Protein AF-A0A2V8E8G1-F1 (afdb_monomer)

Sequence (421 aa):
MRSAAAIAICAAAADASRRQSETRSRALPRSRRTIARVVDSGRAGVALWIALVVPSSFVVHKYGGSAGAIAYALVAAAAVARAPELPARVSDRTVFRFALITLVLVAAVFAVVYPIVDARAPGAGSDDDNTLDLGASALLAGRFPYAQTTYLGNHLHHLAGAFVLAAPFAALGASALQNVFWIPMFFVAVWVETRDSRRALELAWLVLALSPAVIHDIVTGTGYASNAIAVVLGLWWLTRTRHRDLAAAAWGVALASRANFLLLVPIACGWLREHVGPHAALRAAAIVGATVALLTVPFYLHDPQGFTPLEAADRLLRFDTLAPHLGGALIASTAALAVALSFGAMDAAALFRRCAWVQAFPVAAGLALSCVQEQRLTLWYARYAAWFAWFALMALAAGGSLKRHETARRELVDEREQIGL

Radius of gyration: 25.01 Å; Cα contacts (8 Å, |Δi|>4): 514; chains: 1; bounding box: 65×49×89 Å

Nearest PDB structures (foldseek):
  8agb-assembly1_A  TM=4.364E-01  e=2.997E-01  Saccharomyces cerevisiae
  4ayx-assembly1_A  TM=1.677E-01  e=9.845E+00  Homo sapiens

pLDDT: mean 89.6, std 15.07, range [35.88, 98.81]

Structure (mmCIF, N/CA/C/O backbone):
data_AF-A0A2V8E8G1-F1
#
_entry.id   AF-A0A2V8E8G1-F1
#
loop_
_atom_site.group_PDB
_atom_site.id
_atom_site.type_symbol
_atom_site.label_atom_id
_atom_site.label_alt_id
_atom_site.label_comp_id
_atom_site.label_asym_id
_atom_site.label_entity_id
_atom_site.label_seq_id
_atom_site.pdbx_PDB_ins_code
_atom_site.Cartn_x
_atom_site.Cartn_y
_atom_site.Cartn_z
_atom_site.occupancy
_atom_site.B_iso_or_equiv
_atom_site.auth_seq_id
_atom_site.auth_comp_id
_atom_site.auth_asym_id
_atom_site.auth_atom_id
_atom_site.pdbx_PDB_model_num
ATOM 1 N N . MET A 1 1 ? -14.789 22.108 66.264 1.00 51.31 1 MET A N 1
ATOM 2 C CA . MET A 1 1 ? -15.784 22.947 65.546 1.00 51.31 1 MET A CA 1
ATOM 3 C C . MET A 1 1 ? -15.275 23.613 64.257 1.00 51.31 1 MET A C 1
ATOM 5 O O . MET A 1 1 ? -16.098 23.861 63.391 1.00 51.31 1 MET A O 1
ATOM 9 N N . ARG A 1 2 ? -13.965 23.840 64.036 1.00 46.47 2 ARG A N 1
ATOM 10 C CA . ARG A 1 2 ? -13.453 24.445 62.778 1.00 46.47 2 ARG A CA 1
ATOM 11 C C . ARG A 1 2 ? -13.486 23.540 61.526 1.00 46.47 2 ARG A C 1
ATOM 13 O O . ARG A 1 2 ? -13.364 24.046 60.421 1.00 46.47 2 ARG A O 1
ATOM 20 N N . SER A 1 3 ? -13.688 22.229 61.678 1.00 48.56 3 SER A N 1
ATOM 21 C CA . SER A 1 3 ? -13.679 21.271 60.556 1.00 48.56 3 SER A CA 1
ATOM 22 C C . SER A 1 3 ? -15.030 21.156 59.824 1.00 48.56 3 SER A C 1
ATOM 24 O O . SER A 1 3 ? -15.058 20.935 58.619 1.00 48.56 3 SER A O 1
ATOM 26 N N . ALA A 1 4 ? -16.153 21.417 60.504 1.00 49.94 4 ALA A N 1
ATOM 27 C CA . ALA A 1 4 ? -17.485 21.323 59.895 1.00 49.94 4 ALA A CA 1
ATOM 28 C C . ALA A 1 4 ? -17.789 22.479 58.918 1.00 49.94 4 ALA A C 1
ATOM 30 O O . ALA A 1 4 ? -18.458 22.278 57.908 1.00 49.94 4 ALA A O 1
ATOM 31 N N . ALA A 1 5 ? -17.246 23.675 59.171 1.00 53.19 5 ALA A N 1
ATOM 32 C CA . ALA A 1 5 ? -17.461 24.843 58.314 1.00 53.19 5 ALA A CA 1
ATOM 33 C C . ALA A 1 5 ? -16.730 24.742 56.958 1.00 53.19 5 ALA A C 1
ATOM 35 O O . ALA A 1 5 ? -17.240 25.219 55.949 1.00 53.19 5 ALA A O 1
ATOM 36 N N . ALA A 1 6 ? -15.571 24.073 56.907 1.00 51.06 6 ALA A N 1
ATOM 37 C CA . ALA A 1 6 ? -14.811 23.893 55.667 1.00 51.06 6 ALA A CA 1
ATOM 38 C C . ALA A 1 6 ? -15.490 22.909 54.692 1.00 51.06 6 ALA A C 1
ATOM 40 O O . ALA A 1 6 ? -15.437 23.097 53.479 1.00 51.06 6 ALA A O 1
ATOM 41 N N . ILE A 1 7 ? -16.184 21.893 55.218 1.00 57.69 7 ILE A N 1
ATOM 42 C CA . ILE A 1 7 ? -16.898 20.896 54.405 1.00 57.69 7 ILE A CA 1
ATOM 43 C C . ILE A 1 7 ? -18.141 21.516 53.742 1.00 57.69 7 ILE A C 1
ATOM 45 O O . ILE A 1 7 ? -18.416 21.242 52.574 1.00 57.69 7 ILE A O 1
ATOM 49 N N . ALA A 1 8 ? -18.846 22.414 54.438 1.00 60.50 8 ALA A N 1
ATOM 50 C CA . ALA A 1 8 ? -20.029 23.088 53.899 1.00 60.50 8 ALA A CA 1
ATOM 51 C C . ALA A 1 8 ? -19.703 24.024 52.715 1.00 60.50 8 ALA A C 1
ATOM 53 O O . ALA A 1 8 ? -20.466 24.092 51.751 1.00 60.50 8 ALA A O 1
ATOM 54 N N . ILE A 1 9 ? -18.547 24.697 52.743 1.00 59.12 9 ILE A N 1
ATOM 55 C CA . ILE A 1 9 ? -18.123 25.613 51.671 1.00 59.12 9 ILE A CA 1
ATOM 56 C C . ILE A 1 9 ? -17.710 24.837 50.406 1.00 59.12 9 ILE A C 1
ATOM 58 O O . ILE A 1 9 ? -18.081 25.229 49.299 1.00 59.12 9 ILE A O 1
ATOM 62 N N . CYS A 1 10 ? -17.027 23.694 50.548 1.00 56.34 10 CYS A N 1
ATOM 63 C CA . CYS A 1 10 ? -16.690 22.833 49.406 1.00 56.34 10 CYS A CA 1
ATOM 64 C C . CYS A 1 10 ? -17.931 22.205 48.748 1.00 56.34 10 CYS A C 1
ATOM 66 O O . CYS A 1 10 ? -17.979 22.092 47.522 1.00 56.34 10 CYS A O 1
ATOM 68 N N . ALA A 1 11 ? -18.952 21.840 49.531 1.00 59.06 11 ALA A N 1
ATOM 69 C CA . ALA A 1 11 ? -20.198 21.289 48.995 1.00 59.06 11 ALA A CA 1
ATOM 70 C C . ALA A 1 11 ? -21.000 22.332 48.190 1.00 59.06 11 ALA A C 1
ATOM 72 O O . ALA A 1 11 ? -21.498 22.026 47.107 1.00 59.06 11 ALA A O 1
ATOM 73 N N . ALA A 1 12 ? -21.060 23.582 48.664 1.00 60.78 12 ALA A N 1
ATOM 74 C CA . ALA A 1 12 ? -21.758 24.664 47.966 1.00 60.78 12 ALA A CA 1
ATOM 75 C C . ALA A 1 12 ? -21.066 25.071 46.647 1.00 60.78 12 ALA A C 1
ATOM 77 O O . ALA A 1 12 ? -21.739 25.345 45.652 1.00 60.78 12 ALA A O 1
ATOM 78 N N . ALA A 1 13 ? -19.727 25.054 46.604 1.00 54.47 13 ALA A N 1
ATOM 79 C CA . ALA A 1 13 ? -18.968 25.327 45.380 1.00 54.47 13 ALA A CA 1
ATOM 80 C C . ALA A 1 13 ? -19.137 24.220 44.319 1.00 54.47 13 ALA A C 1
ATOM 82 O O . ALA A 1 13 ? -19.199 24.509 43.120 1.00 54.47 13 ALA A O 1
ATOM 83 N N . ALA A 1 14 ? -19.268 22.960 44.749 1.00 57.53 14 ALA A N 1
ATOM 84 C CA . ALA A 1 14 ? -19.528 21.839 43.848 1.00 57.53 14 ALA A CA 1
ATOM 85 C C . ALA A 1 14 ? -20.945 21.902 43.243 1.00 57.53 14 ALA A C 1
ATOM 87 O O . ALA A 1 14 ? -21.109 21.634 42.050 1.00 57.53 14 ALA A O 1
ATOM 88 N N . ASP A 1 15 ? -21.949 22.315 44.026 1.00 63.66 15 ASP A N 1
ATOM 89 C CA . ASP A 1 15 ? -23.336 22.439 43.552 1.00 63.66 15 ASP A CA 1
ATOM 90 C C . ASP A 1 15 ? -23.519 23.626 42.588 1.00 63.66 15 ASP A C 1
ATOM 92 O O . ASP A 1 15 ? -24.200 23.514 41.566 1.00 63.66 15 ASP A O 1
ATOM 96 N N . ALA A 1 16 ? -22.826 24.746 42.832 1.00 60.06 16 ALA A N 1
ATOM 97 C CA . ALA A 1 16 ? -22.835 25.898 41.927 1.00 60.06 16 ALA A CA 1
ATOM 98 C C . ALA A 1 16 ? -22.198 25.577 40.559 1.00 60.06 16 ALA A C 1
ATOM 100 O O . ALA A 1 16 ? -22.737 25.967 39.520 1.00 60.06 16 ALA A O 1
ATOM 101 N N . SER A 1 17 ? -21.104 24.805 40.542 1.00 53.41 17 SER A N 1
ATOM 102 C CA . SER A 1 17 ? -20.464 24.331 39.304 1.00 53.41 17 SER A CA 1
ATOM 103 C C . SER A 1 17 ? -21.361 23.351 38.529 1.00 53.41 17 SER A C 1
ATOM 105 O O . SER A 1 17 ? -21.463 23.424 37.300 1.00 53.41 17 SER A O 1
ATOM 107 N N . ARG A 1 18 ? -22.109 22.492 39.242 1.00 56.72 18 ARG A N 1
ATOM 108 C CA . ARG A 1 18 ? -23.101 21.583 38.641 1.00 56.72 18 ARG A CA 1
ATOM 109 C C . ARG A 1 18 ? -24.247 22.333 37.963 1.00 56.72 18 ARG A C 1
ATOM 111 O O . ARG A 1 18 ? -24.555 22.049 36.806 1.00 56.72 18 ARG A O 1
ATOM 118 N N . ARG A 1 19 ? -24.808 23.354 38.618 1.00 56.56 19 ARG A N 1
ATOM 119 C CA . ARG A 1 19 ? -25.908 24.150 38.042 1.00 56.56 19 ARG A CA 1
ATOM 120 C C . ARG A 1 19 ? -25.476 24.967 36.823 1.00 56.56 19 ARG A C 1
ATOM 122 O O . ARG A 1 19 ? -26.257 25.103 35.883 1.00 56.56 19 ARG A O 1
ATOM 129 N N . GLN A 1 20 ? -24.229 25.449 36.789 1.00 54.25 20 GLN A N 1
ATOM 130 C CA . GLN A 1 20 ? -23.681 26.180 35.636 1.00 54.25 20 GLN A CA 1
ATOM 131 C C . GLN A 1 20 ? -23.391 25.265 34.429 1.00 54.25 20 GLN A C 1
ATOM 133 O O . GLN A 1 20 ? -23.519 25.692 33.279 1.00 54.25 20 GLN A O 1
ATOM 138 N N . SER A 1 21 ? -23.050 23.996 34.682 1.00 51.34 21 SER A N 1
ATOM 139 C CA . SER A 1 21 ? -22.921 22.953 33.654 1.00 51.34 21 SER A CA 1
ATOM 140 C C . SER A 1 21 ? -24.278 22.608 33.022 1.00 51.34 21 SER A C 1
ATOM 142 O O . SER A 1 21 ? -24.385 22.490 31.800 1.00 51.34 21 SER A O 1
ATOM 144 N N . GLU A 1 22 ? -25.340 22.522 33.825 1.00 50.41 22 GLU A N 1
ATOM 145 C CA . GLU A 1 22 ? -26.680 22.165 33.337 1.00 50.41 22 GLU A CA 1
ATOM 146 C C . GLU A 1 22 ? -27.346 23.277 32.514 1.00 50.41 22 GLU A C 1
ATOM 148 O O . GLU A 1 22 ? -28.020 22.991 31.522 1.00 50.41 22 GLU A O 1
ATOM 153 N N . THR A 1 23 ? -27.096 24.557 32.820 1.00 49.47 23 THR A N 1
ATOM 154 C CA . THR A 1 23 ? -27.659 25.661 32.016 1.00 49.47 23 THR A CA 1
ATOM 155 C C . THR A 1 23 ? -26.984 25.821 30.647 1.00 49.47 23 THR A C 1
ATOM 157 O O . THR A 1 23 ? -27.624 26.301 29.713 1.00 49.47 23 THR A O 1
ATOM 160 N N . ARG A 1 24 ? -25.733 25.365 30.473 1.00 46.56 24 ARG A N 1
ATOM 161 C CA . ARG A 1 24 ? -25.028 25.383 29.171 1.00 46.56 24 ARG A CA 1
ATOM 162 C C . ARG A 1 24 ? -25.394 24.223 28.235 1.00 46.56 24 ARG A C 1
ATOM 164 O O . ARG A 1 24 ? -25.084 24.295 27.048 1.00 46.56 24 ARG A O 1
ATOM 171 N N . SER A 1 25 ? -26.070 23.188 28.739 1.00 45.84 25 SER A N 1
ATOM 172 C CA . SER A 1 25 ? -26.527 22.029 27.951 1.00 45.84 25 SER A CA 1
ATOM 173 C C . SER A 1 25 ? -27.840 22.290 27.188 1.00 45.84 25 SER A C 1
ATOM 175 O O . SER A 1 25 ? -28.185 21.576 26.242 1.00 45.84 25 SER A O 1
ATOM 177 N N . ARG A 1 26 ? -28.576 23.360 27.524 1.00 47.31 26 ARG A N 1
ATOM 178 C CA . ARG A 1 26 ? -29.824 23.698 26.828 1.00 47.31 26 ARG A CA 1
ATOM 179 C C . ARG A 1 26 ? -29.563 24.299 25.440 1.00 47.31 26 ARG A C 1
ATOM 181 O O . ARG A 1 26 ? -29.256 25.473 25.284 1.00 47.31 26 ARG A O 1
ATOM 188 N N . ALA A 1 27 ? -29.794 23.444 24.443 1.00 48.78 27 ALA A N 1
ATOM 189 C CA . ALA A 1 27 ? -30.182 23.757 23.069 1.00 48.78 27 ALA A CA 1
ATOM 190 C C . ALA A 1 27 ? -29.144 24.480 22.188 1.00 48.78 27 ALA A C 1
ATOM 192 O O . ALA A 1 27 ? -29.328 25.619 21.764 1.00 48.78 27 ALA A O 1
ATOM 193 N N . LEU A 1 28 ? -28.126 23.737 21.737 1.00 44.72 28 LEU A N 1
ATOM 194 C CA . LEU A 1 28 ? -27.582 24.010 20.404 1.00 44.72 28 LEU A CA 1
ATOM 195 C C . LEU A 1 28 ? -28.682 23.716 19.358 1.00 44.72 28 LEU A C 1
ATOM 197 O O . LEU A 1 28 ? -29.225 22.606 19.354 1.00 44.72 28 LEU A O 1
ATOM 201 N N . PRO A 1 29 ? -29.025 24.670 18.471 1.00 44.22 29 PRO A N 1
ATOM 202 C CA . PRO A 1 29 ? -30.122 24.519 17.520 1.00 44.22 29 PRO A CA 1
ATOM 203 C C . PRO A 1 29 ? -29.902 23.311 16.601 1.00 44.22 29 PRO A C 1
ATOM 205 O O . PRO A 1 29 ? -28.822 23.127 16.030 1.00 44.22 29 PRO A O 1
ATOM 208 N N . ARG A 1 30 ? -30.956 22.495 16.437 1.00 48.22 30 ARG A N 1
ATOM 209 C CA . ARG A 1 30 ? -30.980 21.257 15.631 1.00 48.22 30 ARG A CA 1
ATOM 210 C C . ARG A 1 30 ? -30.414 21.428 14.208 1.00 48.22 30 ARG A C 1
ATOM 212 O O . ARG A 1 30 ? -29.888 20.460 13.668 1.00 48.22 30 ARG A O 1
ATOM 219 N N . SER A 1 31 ? -30.426 22.634 13.626 1.00 44.81 31 SER A N 1
ATOM 220 C CA . SER A 1 31 ? -29.910 22.882 12.267 1.00 44.81 31 SER A CA 1
ATOM 221 C C . SER A 1 31 ? -28.389 22.707 12.126 1.00 44.81 31 SER A C 1
ATOM 223 O O . SER A 1 31 ? -27.927 22.267 11.074 1.00 44.81 31 SER A O 1
ATOM 225 N N . ARG A 1 32 ? -27.592 22.935 13.185 1.00 43.59 32 ARG A N 1
ATOM 226 C CA . ARG A 1 32 ? -26.133 22.700 13.133 1.00 43.59 32 ARG A CA 1
ATOM 227 C C . ARG A 1 32 ? -25.766 21.210 13.104 1.00 43.59 32 ARG A C 1
ATOM 229 O O . ARG A 1 32 ? -24.687 20.868 12.626 1.00 43.59 32 ARG A O 1
ATOM 236 N N . ARG A 1 33 ? -26.655 20.312 13.556 1.00 44.12 33 ARG A N 1
ATOM 237 C CA . ARG A 1 33 ? -26.412 18.854 13.535 1.00 44.12 33 ARG A CA 1
ATOM 238 C C . ARG A 1 33 ? -26.551 18.255 12.132 1.00 44.12 33 ARG A C 1
ATOM 240 O O . ARG A 1 33 ? -25.799 17.345 11.796 1.00 44.12 33 ARG A O 1
ATOM 247 N N . THR A 1 34 ? -27.447 18.782 11.298 1.00 43.53 34 THR A N 1
ATOM 248 C CA . THR A 1 34 ? -27.647 18.283 9.927 1.00 43.53 34 THR A CA 1
ATOM 249 C C . THR A 1 34 ? -26.469 18.643 9.018 1.00 43.53 34 THR A C 1
ATOM 251 O O . THR A 1 34 ? -25.992 17.794 8.269 1.00 43.53 34 THR A O 1
ATOM 254 N N . ILE A 1 35 ? -25.925 19.859 9.150 1.00 35.88 35 ILE A N 1
ATOM 255 C CA . ILE A 1 35 ? -24.783 20.324 8.343 1.00 35.88 35 ILE A CA 1
ATOM 256 C C . ILE A 1 35 ? -23.515 19.510 8.652 1.00 35.88 35 ILE A C 1
ATOM 258 O O . ILE A 1 35 ? -22.822 19.087 7.730 1.00 35.88 35 ILE A O 1
ATOM 262 N N . ALA A 1 36 ? -23.242 19.204 9.927 1.00 36.34 36 ALA A N 1
ATOM 263 C CA . ALA A 1 36 ? -22.082 18.393 10.309 1.00 36.34 36 ALA A CA 1
ATOM 264 C C . ALA A 1 36 ? -22.130 16.964 9.726 1.00 36.34 36 ALA A C 1
ATOM 266 O O . ALA A 1 36 ? -21.111 16.447 9.272 1.00 36.34 36 ALA A O 1
ATOM 267 N N . ARG A 1 37 ? -23.320 16.344 9.663 1.00 43.53 37 ARG A N 1
ATOM 268 C CA . ARG A 1 37 ? -23.497 14.981 9.128 1.00 43.53 37 ARG A CA 1
ATOM 269 C C . ARG A 1 37 ? -23.249 14.912 7.614 1.00 43.53 37 ARG A C 1
ATOM 271 O O . ARG A 1 37 ? -22.618 13.967 7.147 1.00 43.53 37 ARG A O 1
ATOM 278 N N . VAL A 1 38 ? -23.690 15.928 6.868 1.00 38.44 38 VAL A N 1
ATOM 279 C CA . VAL A 1 38 ? -23.494 16.019 5.408 1.00 38.44 38 VAL A CA 1
ATOM 280 C C . VAL A 1 38 ? -22.025 16.291 5.065 1.00 38.44 38 VAL A C 1
ATOM 282 O O . VAL A 1 38 ? -21.454 15.591 4.228 1.00 38.44 38 VAL A O 1
ATOM 285 N N . VAL A 1 39 ? -21.374 17.231 5.760 1.00 41.91 39 VAL A N 1
ATOM 286 C CA . VAL A 1 39 ? -19.953 17.565 5.526 1.00 41.91 39 VAL A CA 1
ATOM 287 C C . VAL A 1 39 ? -19.036 16.365 5.793 1.00 41.91 39 VAL A C 1
ATOM 289 O O . VAL A 1 39 ? -18.084 16.130 5.047 1.00 41.91 39 VAL A O 1
ATOM 292 N N . ASP A 1 40 ? -19.345 15.564 6.812 1.00 60.50 40 ASP A N 1
ATOM 293 C CA . ASP A 1 40 ? -18.569 14.369 7.141 1.00 60.50 40 ASP A CA 1
ATOM 294 C C . ASP A 1 40 ? -18.741 13.229 6.129 1.00 60.50 40 ASP A C 1
ATOM 296 O O . ASP A 1 40 ? -17.767 12.535 5.827 1.00 60.50 40 ASP A O 1
ATOM 300 N N . SER A 1 41 ? -19.946 13.054 5.574 1.00 69.62 41 SER A N 1
ATOM 301 C CA . SER A 1 41 ? -20.181 12.075 4.503 1.00 69.62 41 SER A CA 1
ATOM 302 C C . SER A 1 41 ? -19.422 12.439 3.221 1.00 69.62 41 SER A C 1
ATOM 304 O O . SER A 1 41 ? -18.810 11.571 2.598 1.00 69.62 41 SER A O 1
ATOM 306 N N . GLY A 1 42 ? -19.345 13.735 2.894 1.00 79.94 42 GLY A N 1
ATOM 307 C CA . GLY A 1 42 ? -18.608 14.222 1.728 1.00 79.94 42 GLY A CA 1
ATOM 308 C C . GLY A 1 42 ? -17.102 13.972 1.829 1.00 79.94 42 GLY A C 1
ATOM 309 O O . GLY A 1 42 ? -16.493 13.470 0.888 1.00 79.94 42 GLY A O 1
ATOM 310 N N . ARG A 1 43 ? -16.490 14.251 2.989 1.00 86.62 43 ARG A N 1
ATOM 311 C CA . ARG A 1 43 ? -15.044 14.028 3.191 1.00 86.62 43 ARG A CA 1
ATOM 312 C C . ARG A 1 43 ? -14.660 12.551 3.113 1.00 86.62 43 ARG A C 1
ATOM 314 O O . ARG A 1 43 ? -13.636 12.226 2.516 1.00 86.62 43 ARG A O 1
ATOM 321 N N . ALA A 1 44 ? -15.472 11.669 3.698 1.00 88.00 44 ALA A N 1
ATOM 322 C CA . ALA A 1 44 ? -15.246 10.227 3.634 1.00 88.00 44 ALA A CA 1
ATOM 323 C C . ALA A 1 44 ? -15.377 9.695 2.197 1.00 88.00 44 ALA A C 1
ATOM 325 O O . ALA A 1 44 ? -14.515 8.939 1.750 1.00 88.00 44 ALA A O 1
ATOM 326 N N . GLY A 1 45 ? -16.394 10.153 1.456 1.00 90.81 45 GLY A N 1
ATOM 327 C CA . GLY A 1 45 ? -16.585 9.805 0.047 1.00 90.81 45 GLY A CA 1
ATOM 328 C C . GLY A 1 45 ? -15.422 10.255 -0.840 1.00 90.81 45 GLY A C 1
ATOM 329 O O . GLY A 1 45 ? -14.921 9.465 -1.634 1.00 90.81 45 GLY A O 1
ATOM 330 N N . VAL A 1 46 ? -14.922 11.484 -0.658 1.00 94.69 46 VAL A N 1
ATOM 331 C CA . VAL A 1 46 ? -13.750 11.983 -1.403 1.00 94.69 46 VAL A CA 1
ATOM 332 C C . VAL A 1 46 ? -12.502 11.159 -1.093 1.00 94.69 46 VAL A C 1
ATOM 334 O O . VAL A 1 46 ? -11.790 10.768 -2.012 1.00 94.69 46 VAL A O 1
ATOM 337 N N . ALA A 1 47 ? -12.234 10.852 0.177 1.00 95.19 47 ALA A N 1
ATOM 338 C CA . ALA A 1 47 ? -11.075 10.040 0.544 1.00 95.19 47 ALA A CA 1
ATOM 339 C C . ALA A 1 47 ? -11.152 8.617 -0.037 1.00 95.19 47 ALA A C 1
ATOM 341 O O . ALA A 1 47 ? -10.145 8.111 -0.533 1.00 95.19 47 ALA A O 1
ATOM 342 N N . LEU A 1 48 ? -12.339 7.999 -0.025 1.00 95.44 48 LEU A N 1
ATOM 343 C CA . LEU A 1 48 ? -12.569 6.700 -0.657 1.00 95.44 48 LEU A CA 1
ATOM 344 C C . LEU A 1 48 ? -12.342 6.779 -2.170 1.00 95.44 48 LEU A C 1
ATOM 346 O O . LEU A 1 48 ? -11.613 5.964 -2.725 1.00 95.44 48 LEU A O 1
ATOM 350 N N . TRP A 1 49 ? -12.903 7.795 -2.825 1.00 96.94 49 TRP A N 1
ATOM 351 C CA . TRP A 1 49 ? -12.716 8.025 -4.255 1.00 96.94 49 TRP A CA 1
ATOM 352 C C . TRP A 1 49 ? -11.237 8.194 -4.624 1.00 96.94 49 TRP A C 1
ATOM 354 O O . TRP A 1 49 ? -10.767 7.518 -5.532 1.00 96.94 49 TRP A O 1
ATOM 364 N N . ILE A 1 50 ? -10.472 9.005 -3.883 1.00 97.75 50 ILE A N 1
ATOM 365 C CA . ILE A 1 50 ? -9.024 9.168 -4.105 1.00 97.75 50 ILE A CA 1
ATOM 366 C C . ILE A 1 50 ? -8.297 7.821 -3.956 1.00 97.75 50 ILE A C 1
ATOM 368 O O . ILE A 1 50 ? -7.464 7.482 -4.798 1.00 97.75 50 ILE A O 1
ATOM 372 N N . ALA A 1 51 ? -8.618 7.045 -2.915 1.00 97.56 51 ALA A N 1
ATOM 373 C CA . ALA A 1 51 ? -7.982 5.754 -2.649 1.00 97.56 51 ALA A CA 1
ATOM 374 C C . ALA A 1 51 ? -8.270 4.696 -3.731 1.00 97.56 51 ALA A C 1
ATOM 376 O O . ALA A 1 51 ? -7.448 3.809 -3.936 1.00 97.56 51 ALA A O 1
ATOM 377 N N . LEU A 1 52 ? -9.403 4.790 -4.433 1.00 97.06 52 LEU A N 1
ATOM 378 C CA . LEU A 1 52 ? -9.766 3.888 -5.534 1.00 97.06 52 LEU A CA 1
ATOM 379 C C . LEU A 1 52 ? -9.228 4.382 -6.885 1.00 97.06 52 LEU A C 1
ATOM 381 O O . LEU A 1 52 ? -8.678 3.613 -7.679 1.00 97.06 52 LEU A O 1
ATOM 385 N N . VAL A 1 53 ? -9.377 5.681 -7.153 1.00 98.00 53 VAL A N 1
ATOM 386 C CA . VAL A 1 53 ? -9.104 6.268 -8.465 1.00 98.00 53 VAL A CA 1
ATOM 387 C C . VAL A 1 53 ? -7.621 6.430 -8.712 1.00 98.00 53 VAL A C 1
ATOM 389 O O . VAL A 1 53 ? -7.142 5.917 -9.715 1.00 98.00 53 VAL A O 1
ATOM 392 N N . VAL A 1 54 ? -6.879 7.077 -7.811 1.00 98.12 54 VAL A N 1
ATOM 393 C CA . VAL A 1 54 ? -5.468 7.402 -8.066 1.00 98.12 54 VAL A CA 1
ATOM 394 C C . VAL A 1 54 ? -4.623 6.159 -8.390 1.00 98.12 54 VAL A C 1
ATOM 396 O O . VAL A 1 54 ? -3.994 6.180 -9.446 1.00 98.12 54 VAL A O 1
ATOM 399 N N . PRO A 1 55 ? -4.620 5.060 -7.602 1.00 97.56 55 PRO A N 1
ATOM 400 C CA . PRO A 1 55 ? -3.844 3.868 -7.971 1.00 97.56 55 PRO A CA 1
ATOM 401 C C . PRO A 1 55 ? -4.264 3.257 -9.309 1.00 97.56 55 PRO A C 1
ATOM 403 O O . PRO A 1 55 ? -3.422 2.819 -10.092 1.00 97.56 55 PRO A O 1
ATOM 406 N N . SER A 1 56 ? -5.560 3.284 -9.607 1.00 98.19 56 SER A N 1
ATOM 407 C CA . SER A 1 56 ? -6.128 2.706 -10.826 1.00 98.19 56 SER A CA 1
ATOM 408 C C . SER A 1 56 ? -5.928 3.565 -12.067 1.00 98.19 56 SER A C 1
ATOM 410 O O . SER A 1 56 ? -5.922 3.036 -13.178 1.00 98.19 56 SER A O 1
ATOM 412 N N . SER A 1 57 ? -5.715 4.871 -11.902 1.00 97.62 57 SER A N 1
ATOM 413 C CA . SER A 1 57 ? -5.509 5.800 -13.010 1.00 97.62 57 SER A CA 1
ATOM 414 C C . SER A 1 57 ? -4.327 5.402 -13.886 1.00 97.62 57 SER A C 1
ATOM 416 O O . SER A 1 57 ? -4.395 5.603 -15.091 1.00 97.62 57 SER A O 1
ATOM 418 N N . PHE A 1 58 ? -3.277 4.787 -13.327 1.00 95.62 58 PHE A N 1
ATOM 419 C CA . PHE A 1 58 ? -2.170 4.247 -14.121 1.00 95.62 58 PHE A CA 1
ATOM 420 C C . PHE A 1 58 ? -2.643 3.160 -15.099 1.00 95.62 58 PHE A C 1
ATOM 422 O O . PHE A 1 58 ? -2.365 3.242 -16.295 1.00 95.62 58 PHE A O 1
ATOM 429 N N . VAL A 1 59 ? -3.385 2.166 -14.599 1.00 95.94 59 VAL A N 1
ATOM 430 C CA . VAL A 1 59 ? -3.890 1.039 -15.398 1.00 95.94 59 VAL A CA 1
ATOM 431 C C . VAL A 1 59 ? -4.860 1.541 -16.463 1.00 95.94 59 VAL A C 1
ATOM 433 O O . VAL A 1 59 ? -4.716 1.217 -17.639 1.00 95.94 59 VAL A O 1
ATOM 436 N N . VAL A 1 60 ? -5.812 2.391 -16.077 1.00 97.69 60 VAL A N 1
ATOM 437 C CA . VAL A 1 60 ? -6.806 2.925 -17.015 1.00 97.69 60 VAL A CA 1
ATOM 438 C C . VAL A 1 60 ? -6.151 3.828 -18.059 1.00 97.69 60 VAL A C 1
ATOM 440 O O . VAL A 1 60 ? -6.477 3.723 -19.236 1.00 97.69 60 VAL A O 1
ATOM 443 N N . HIS A 1 61 ? -5.188 4.666 -17.673 1.00 96.62 61 HIS A N 1
ATOM 444 C CA . HIS A 1 61 ? -4.447 5.500 -18.620 1.00 96.62 61 HIS A CA 1
ATOM 445 C C . HIS A 1 61 ? -3.601 4.671 -19.589 1.00 96.62 61 HIS A C 1
ATOM 447 O O . HIS A 1 61 ? -3.533 5.006 -20.768 1.00 96.62 61 HIS A O 1
ATOM 453 N N . LYS A 1 62 ? -2.993 3.569 -19.124 1.00 93.81 62 LYS A N 1
ATOM 454 C CA . LYS A 1 62 ? -2.213 2.657 -19.975 1.00 93.81 62 LYS A CA 1
ATOM 455 C C . LYS A 1 62 ? -3.050 2.089 -21.127 1.00 93.81 62 LYS A C 1
ATOM 457 O O . LYS A 1 62 ? -2.539 2.006 -22.237 1.00 93.81 62 LYS A O 1
ATOM 462 N N . TYR A 1 63 ? -4.306 1.716 -20.873 1.00 95.00 63 TYR A N 1
ATOM 463 C CA . TYR A 1 63 ? -5.157 1.051 -21.872 1.00 95.00 63 TYR A CA 1
ATOM 464 C C . TYR A 1 63 ? -6.171 1.974 -22.568 1.00 95.00 63 TYR A C 1
ATOM 466 O O . TYR A 1 63 ? -6.568 1.696 -23.694 1.00 95.00 63 TYR A O 1
ATOM 474 N N . GLY A 1 64 ? -6.594 3.066 -21.927 1.00 96.19 64 GLY A N 1
ATOM 475 C CA . GLY A 1 64 ? -7.631 3.982 -22.425 1.00 96.19 64 GLY A CA 1
ATOM 476 C C . GLY A 1 64 ? -7.191 5.443 -22.568 1.00 96.19 64 GLY A C 1
ATOM 477 O O . GLY A 1 64 ? -8.019 6.304 -22.876 1.00 96.19 64 GLY A O 1
ATOM 478 N N . GLY A 1 65 ? -5.915 5.751 -22.318 1.00 96.25 65 GLY A N 1
ATOM 479 C CA . GLY A 1 65 ? -5.373 7.110 -22.360 1.00 96.25 65 GLY A CA 1
ATOM 480 C C . GLY A 1 65 ? -6.014 8.066 -21.345 1.00 96.25 65 GLY A C 1
ATOM 481 O O . GLY A 1 65 ? -6.723 7.667 -20.416 1.00 96.25 65 GLY A O 1
ATOM 482 N N . SER A 1 66 ? -5.776 9.366 -21.527 1.00 95.94 66 SER A N 1
ATOM 483 C CA . SER A 1 66 ? -6.291 10.420 -20.638 1.00 95.94 66 SER A CA 1
ATOM 484 C C . SER A 1 66 ? -7.819 10.471 -20.594 1.00 95.94 66 SER A C 1
ATOM 486 O O . SER A 1 66 ? -8.396 10.640 -19.522 1.00 95.94 66 SER A O 1
ATOM 488 N N . ALA A 1 67 ? -8.482 10.283 -21.740 1.00 96.94 67 ALA A N 1
ATOM 489 C CA . ALA A 1 67 ? -9.941 10.282 -21.820 1.00 96.94 67 ALA A CA 1
ATOM 490 C C . ALA A 1 67 ? -10.550 9.123 -21.015 1.00 96.94 67 ALA A C 1
ATOM 492 O O . ALA A 1 67 ? -11.475 9.344 -20.233 1.00 96.94 67 ALA A O 1
ATOM 493 N N . GLY A 1 68 ? -9.984 7.914 -21.136 1.00 97.31 68 GLY A N 1
ATOM 494 C CA . GLY A 1 68 ? -10.393 6.759 -20.340 1.00 97.31 68 GLY A CA 1
ATOM 495 C C . GLY A 1 68 ? -10.199 6.989 -18.842 1.00 97.31 68 GLY A C 1
ATOM 496 O O . GLY A 1 68 ? -11.104 6.706 -18.060 1.00 97.31 68 GLY A O 1
ATOM 497 N N . ALA A 1 69 ? -9.063 7.568 -18.437 1.00 97.25 69 ALA A N 1
ATOM 498 C CA . ALA A 1 69 ? -8.788 7.873 -17.032 1.00 97.25 69 ALA A CA 1
ATOM 499 C C . ALA A 1 69 ? -9.784 8.892 -16.442 1.00 97.25 69 ALA A C 1
ATOM 501 O O . ALA A 1 69 ? -10.269 8.693 -15.328 1.00 97.25 69 ALA A O 1
ATOM 502 N N . ILE A 1 70 ? -10.140 9.942 -17.193 1.00 97.25 70 ILE A N 1
ATOM 503 C CA . ILE A 1 70 ? -11.149 10.934 -16.779 1.00 97.25 70 ILE A CA 1
ATOM 504 C C . ILE A 1 70 ? -12.536 10.289 -16.682 1.00 97.25 70 ILE A C 1
ATOM 506 O O . ILE A 1 70 ? -13.215 10.454 -15.668 1.00 97.25 70 ILE A O 1
ATOM 510 N N . ALA A 1 71 ? -12.951 9.531 -17.701 1.00 98.00 71 ALA A N 1
ATOM 511 C CA . ALA A 1 71 ? -14.243 8.848 -17.705 1.00 98.00 71 ALA A CA 1
ATOM 512 C C 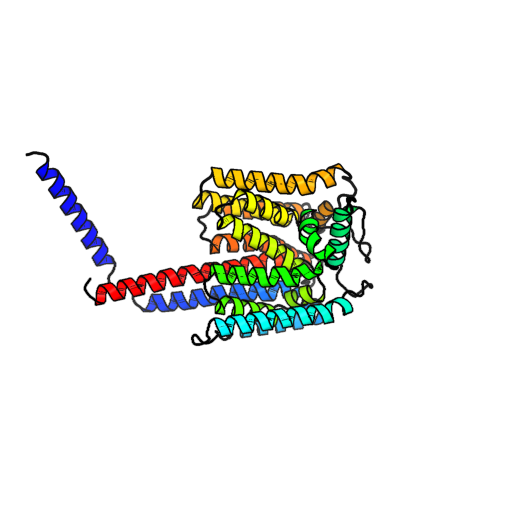. ALA A 1 71 ? -14.368 7.882 -16.517 1.00 98.00 71 ALA A C 1
ATOM 514 O O . ALA A 1 71 ? -15.357 7.923 -15.785 1.00 98.00 71 ALA A O 1
ATOM 515 N N . TYR A 1 72 ? -13.330 7.082 -16.265 1.00 98.06 72 TYR A N 1
ATOM 516 C CA . TYR A 1 72 ? -13.243 6.211 -15.096 1.00 98.06 72 TYR A CA 1
ATOM 517 C C . TYR A 1 72 ? -13.366 6.994 -13.784 1.00 98.06 72 TYR A C 1
ATOM 519 O O . TYR A 1 72 ? -14.168 6.626 -12.928 1.00 98.06 72 TYR A O 1
ATOM 527 N N . ALA A 1 73 ? -12.630 8.097 -13.633 1.00 97.94 73 ALA A N 1
ATOM 528 C CA . ALA A 1 73 ? -12.670 8.914 -12.426 1.00 97.94 73 ALA A CA 1
ATOM 529 C C . ALA A 1 73 ? -14.082 9.469 -12.145 1.00 97.94 73 ALA A C 1
ATOM 531 O O . ALA A 1 73 ? -14.536 9.450 -10.998 1.00 97.94 73 ALA A O 1
ATOM 532 N N . LEU A 1 74 ? -14.804 9.901 -13.186 1.00 97.94 74 LEU A N 1
ATOM 533 C CA . LEU A 1 74 ? -16.190 10.376 -13.087 1.00 97.94 74 LEU A CA 1
ATOM 534 C C . LEU A 1 74 ? -17.170 9.248 -12.734 1.00 97.94 74 LEU A C 1
ATOM 536 O O . LEU A 1 74 ? -18.017 9.422 -11.856 1.00 97.94 74 LEU A O 1
ATOM 540 N N . VAL A 1 75 ? -17.035 8.081 -13.371 1.00 97.25 75 VAL A N 1
ATOM 541 C CA . VAL A 1 75 ? -17.860 6.898 -13.072 1.00 97.25 75 VAL A CA 1
ATOM 542 C C . VAL A 1 75 ? -17.632 6.435 -11.635 1.00 97.25 75 VAL A C 1
ATOM 544 O O . VAL A 1 75 ? -18.597 6.220 -10.905 1.00 97.25 75 VAL A O 1
ATOM 547 N N . ALA A 1 76 ? -16.377 6.361 -11.190 1.00 96.12 76 ALA A N 1
ATOM 548 C CA . ALA A 1 76 ? -16.034 6.016 -9.816 1.00 96.12 76 ALA A CA 1
ATOM 549 C C . ALA A 1 76 ? -16.599 7.037 -8.815 1.00 96.12 76 ALA A C 1
ATOM 551 O O . ALA A 1 76 ? -17.103 6.640 -7.768 1.00 96.12 76 ALA A O 1
ATOM 552 N N . ALA A 1 77 ? -16.583 8.339 -9.132 1.00 95.38 77 ALA A N 1
ATOM 553 C CA . ALA A 1 77 ? -17.189 9.367 -8.279 1.00 95.38 77 ALA A CA 1
ATOM 554 C C . ALA A 1 77 ? -18.703 9.161 -8.140 1.00 95.38 77 ALA A C 1
ATOM 556 O O . ALA A 1 77 ? -19.236 9.175 -7.030 1.00 95.38 77 ALA A O 1
ATOM 557 N N . ALA A 1 78 ? -19.395 8.921 -9.259 1.00 94.75 78 ALA A N 1
ATOM 558 C CA . ALA A 1 78 ? -20.830 8.659 -9.267 1.00 94.75 78 ALA A CA 1
ATOM 559 C C . ALA A 1 78 ? -21.185 7.362 -8.523 1.00 94.75 78 ALA A C 1
ATOM 561 O O . ALA A 1 78 ? -22.179 7.338 -7.796 1.00 94.75 78 ALA A O 1
ATOM 562 N N . ALA A 1 79 ? -20.370 6.315 -8.678 1.00 92.19 79 ALA A N 1
ATOM 563 C CA . ALA A 1 79 ? -20.537 5.038 -7.997 1.00 92.19 79 ALA A CA 1
ATOM 564 C C . ALA A 1 79 ? -20.311 5.165 -6.486 1.00 92.19 79 ALA A C 1
ATOM 566 O O . ALA A 1 79 ? -21.138 4.690 -5.722 1.00 92.19 79 ALA A O 1
ATOM 567 N N . VAL A 1 80 ? -19.262 5.866 -6.039 1.00 91.06 80 VAL A N 1
ATOM 568 C CA . VAL A 1 80 ? -19.012 6.125 -4.609 1.00 91.06 80 VAL A CA 1
ATOM 569 C C . VAL A 1 80 ? -20.130 6.972 -3.996 1.00 91.06 80 VAL A C 1
ATOM 571 O O . VAL A 1 80 ? -20.594 6.672 -2.900 1.00 91.06 80 VAL A O 1
ATOM 574 N N . ALA A 1 81 ? -20.615 7.993 -4.708 1.00 89.88 81 ALA A N 1
ATOM 575 C CA . ALA A 1 81 ? -21.709 8.842 -4.233 1.00 89.88 81 ALA A CA 1
ATOM 576 C C . ALA A 1 81 ? -23.060 8.108 -4.138 1.00 89.88 81 ALA A C 1
ATOM 578 O O . ALA A 1 81 ? -23.942 8.544 -3.399 1.00 89.88 81 ALA A O 1
ATOM 579 N N . ARG A 1 82 ? -23.233 7.018 -4.896 1.00 90.00 82 ARG A N 1
ATOM 580 C CA . ARG A 1 82 ? -24.458 6.203 -4.943 1.00 90.00 82 ARG A CA 1
ATOM 581 C C . ARG A 1 82 ? -24.269 4.789 -4.403 1.00 90.00 82 ARG A C 1
ATOM 583 O O . ARG A 1 82 ? -25.147 3.958 -4.623 1.00 90.00 82 ARG A O 1
ATOM 590 N N . ALA A 1 83 ? -23.139 4.505 -3.757 1.00 84.50 83 ALA A N 1
ATOM 591 C CA . ALA A 1 83 ? -22.799 3.160 -3.326 1.00 84.50 83 ALA A CA 1
ATOM 592 C C . ALA A 1 83 ? -23.923 2.640 -2.417 1.00 84.50 83 ALA A C 1
ATOM 594 O O . ALA A 1 83 ? -24.184 3.253 -1.379 1.00 84.50 83 ALA A O 1
ATOM 595 N N . PRO A 1 84 ? -24.641 1.575 -2.817 1.00 74.56 84 PRO A N 1
ATOM 596 C CA . PRO A 1 84 ? -25.737 1.072 -2.014 1.00 74.56 84 PRO A CA 1
ATOM 597 C C . PRO A 1 84 ? -25.174 0.488 -0.719 1.00 74.56 84 PRO A C 1
ATOM 599 O O . PRO A 1 84 ? -24.255 -0.329 -0.748 1.00 74.56 84 PRO A O 1
ATOM 602 N N . GLU A 1 85 ? -25.741 0.894 0.412 1.00 79.12 85 GLU A N 1
ATOM 603 C CA . GLU A 1 85 ? -25.484 0.231 1.689 1.00 79.12 85 GLU A CA 1
ATOM 604 C C . GLU A 1 85 ? -26.215 -1.118 1.696 1.00 79.12 85 GLU A C 1
ATOM 606 O O . GLU A 1 85 ? -27.372 -1.219 1.260 1.00 79.12 85 GLU A O 1
ATOM 611 N N . LEU A 1 86 ? -25.563 -2.173 2.191 1.00 74.69 86 LEU A N 1
ATOM 612 C CA . LEU A 1 86 ? -26.227 -3.450 2.406 1.00 74.69 86 LEU A CA 1
ATOM 613 C C . LEU A 1 86 ? -27.387 -3.228 3.380 1.00 74.69 86 LEU A C 1
ATOM 615 O O . LEU A 1 86 ? -27.202 -2.630 4.447 1.00 74.69 86 LEU A O 1
ATOM 619 N N . PRO A 1 87 ? -28.590 -3.743 3.068 1.00 79.81 87 PRO A N 1
ATOM 620 C CA . PRO A 1 87 ? -29.737 -3.557 3.934 1.00 79.81 87 PRO A CA 1
ATOM 621 C C . PRO A 1 87 ? -29.429 -4.015 5.359 1.00 79.81 87 PRO A C 1
ATOM 623 O O . PRO A 1 87 ? -28.908 -5.112 5.580 1.00 79.81 87 PRO A O 1
ATOM 626 N N . ALA A 1 88 ? -29.860 -3.229 6.349 1.00 80.31 88 ALA A N 1
ATOM 627 C CA . ALA A 1 88 ? -29.631 -3.539 7.761 1.00 80.31 88 ALA A CA 1
ATOM 628 C C . ALA A 1 88 ? -30.219 -4.898 8.218 1.00 80.31 88 ALA A C 1
ATOM 630 O O . ALA A 1 88 ? -29.932 -5.373 9.318 1.00 80.31 88 ALA A O 1
ATOM 631 N N . ARG A 1 89 ? -31.040 -5.534 7.373 1.00 85.88 89 ARG A N 1
ATOM 632 C CA . ARG A 1 89 ? -31.705 -6.823 7.597 1.00 85.88 89 ARG A CA 1
ATOM 633 C C . ARG A 1 89 ? -30.864 -8.044 7.190 1.00 85.88 89 ARG A C 1
ATOM 635 O O . ARG A 1 89 ? -31.268 -9.164 7.485 1.00 85.88 89 ARG A O 1
ATOM 642 N N . VAL A 1 90 ? -29.715 -7.872 6.528 1.00 90.19 90 VAL A N 1
ATOM 643 C CA . VAL A 1 90 ? -28.883 -9.005 6.074 1.00 90.19 90 VAL A CA 1
ATOM 644 C C . VAL A 1 90 ? -28.162 -9.652 7.260 1.00 90.19 90 VAL A C 1
ATOM 646 O O . VAL A 1 90 ? -27.306 -9.031 7.882 1.00 90.19 90 VAL A O 1
ATOM 649 N N . SER A 1 91 ? -28.485 -10.899 7.601 1.00 94.06 91 SER A N 1
ATOM 650 C CA . SER A 1 91 ? -27.858 -11.593 8.739 1.00 94.06 91 SER A CA 1
ATOM 651 C C . SER A 1 91 ? -26.344 -11.783 8.560 1.00 94.06 91 SER A C 1
ATOM 653 O O . SER A 1 91 ? -25.876 -11.980 7.439 1.00 94.06 91 SER A O 1
ATOM 655 N N . ASP A 1 92 ? -25.577 -11.818 9.657 1.00 93.75 92 ASP A N 1
ATOM 656 C CA . ASP A 1 92 ? -24.116 -12.032 9.614 1.00 93.75 92 ASP A CA 1
ATOM 657 C C . ASP A 1 92 ? -23.723 -13.331 8.902 1.00 93.75 92 ASP A C 1
ATOM 659 O O . ASP A 1 92 ? -22.730 -13.380 8.183 1.00 93.75 92 ASP A O 1
ATOM 663 N N . ARG A 1 93 ? -24.546 -14.382 9.025 1.00 95.69 93 ARG A N 1
ATOM 664 C CA . ARG A 1 93 ? -24.353 -15.639 8.283 1.00 95.69 93 ARG A CA 1
ATOM 665 C C . ARG A 1 93 ? -24.403 -15.423 6.770 1.00 95.69 93 ARG A C 1
ATOM 667 O O . ARG A 1 93 ? -23.660 -16.067 6.037 1.00 95.69 93 ARG A O 1
ATOM 674 N N . THR A 1 94 ? -25.279 -14.537 6.304 1.00 96.50 94 THR A N 1
ATOM 675 C CA . THR A 1 94 ? -25.408 -14.202 4.880 1.00 96.50 94 THR A CA 1
ATOM 676 C C . THR A 1 94 ? -24.218 -13.371 4.413 1.00 96.50 94 THR A C 1
ATOM 678 O O . THR A 1 94 ? -23.641 -13.680 3.375 1.00 96.50 94 THR A O 1
ATOM 681 N N . VAL A 1 95 ? -23.789 -12.387 5.212 1.00 94.94 95 VAL A N 1
ATOM 682 C CA . VAL A 1 95 ? -22.575 -11.594 4.942 1.00 94.94 95 VAL A CA 1
ATOM 683 C C . VAL A 1 95 ? -21.347 -12.498 4.839 1.00 94.94 95 VAL A C 1
ATOM 685 O O . VAL A 1 95 ? -20.590 -12.401 3.879 1.00 94.94 95 VAL A O 1
ATOM 688 N N . PHE A 1 96 ? -21.186 -13.438 5.774 1.00 96.25 96 PHE A N 1
ATOM 689 C CA . PHE A 1 96 ? -20.092 -14.407 5.753 1.00 96.25 96 PHE A CA 1
ATOM 690 C C . PHE A 1 96 ? -20.118 -15.289 4.497 1.00 96.25 96 PHE A C 1
ATOM 692 O O . PHE A 1 96 ? -19.086 -15.477 3.859 1.00 96.25 96 PHE A O 1
ATOM 699 N N . ARG A 1 97 ? -21.297 -15.790 4.094 1.00 97.75 97 ARG A N 1
ATOM 700 C CA . ARG A 1 97 ? -21.447 -16.551 2.842 1.00 97.75 97 ARG A CA 1
ATOM 701 C C . ARG A 1 97 ? -21.032 -15.724 1.628 1.00 97.75 97 ARG A C 1
ATOM 703 O O . ARG A 1 97 ? -20.300 -16.231 0.787 1.00 97.75 97 ARG A O 1
ATOM 710 N N . PHE A 1 98 ? -21.452 -14.464 1.546 1.00 97.62 98 PHE A N 1
ATOM 711 C CA . PHE A 1 98 ? -21.049 -13.576 0.456 1.00 97.62 98 PHE A CA 1
ATOM 712 C C . PHE A 1 98 ? -19.551 -13.269 0.460 1.00 97.62 98 PHE A C 1
ATOM 714 O O . PHE A 1 98 ? -18.937 -13.266 -0.607 1.00 97.62 98 PHE A O 1
ATOM 721 N N . ALA A 1 99 ? -18.943 -13.078 1.631 1.00 96.81 99 ALA A N 1
ATOM 722 C CA . ALA A 1 99 ? -17.498 -12.919 1.753 1.00 96.81 99 ALA A CA 1
ATOM 723 C C . ALA A 1 99 ? -16.752 -14.171 1.260 1.00 96.81 99 ALA A C 1
ATOM 725 O O . ALA A 1 99 ? -15.816 -14.053 0.472 1.00 96.81 99 ALA A O 1
ATOM 726 N N . LEU A 1 100 ? -17.212 -15.368 1.645 1.00 97.56 100 LEU A N 1
ATOM 727 C CA . LEU A 1 100 ? -16.636 -16.636 1.192 1.00 97.56 100 LEU A CA 1
ATOM 728 C C . LEU A 1 100 ? -16.776 -16.820 -0.325 1.00 97.56 100 LEU A C 1
ATOM 730 O O . LEU A 1 100 ? -15.802 -17.163 -0.985 1.00 97.56 100 LEU A O 1
ATOM 734 N N . ILE A 1 101 ? -17.958 -16.549 -0.887 1.00 98.06 101 ILE A N 1
ATOM 735 C CA . ILE A 1 101 ? -18.189 -16.608 -2.340 1.00 98.06 101 ILE A CA 1
ATOM 736 C C . ILE A 1 101 ? -17.264 -15.628 -3.069 1.00 98.06 101 ILE A C 1
ATOM 738 O O . ILE A 1 101 ? -16.652 -15.995 -4.067 1.00 98.06 101 ILE A O 1
ATOM 742 N N . THR A 1 102 ? -17.124 -14.404 -2.553 1.00 97.31 102 THR A N 1
ATOM 743 C CA . THR A 1 102 ? -16.231 -13.386 -3.129 1.00 97.31 102 THR A CA 1
ATOM 744 C C . THR A 1 102 ? -14.781 -13.868 -3.119 1.00 97.31 102 THR A C 1
ATOM 746 O O . THR A 1 102 ? -14.099 -13.765 -4.134 1.00 97.31 102 THR A O 1
ATOM 749 N N . LEU A 1 103 ? -14.319 -14.447 -2.005 1.00 97.44 103 LEU A N 1
ATOM 750 C CA . LEU A 1 103 ? -12.970 -15.000 -1.886 1.00 97.44 103 LEU A CA 1
ATOM 751 C C . LEU A 1 103 ? -12.730 -16.146 -2.875 1.00 97.44 103 LEU A C 1
ATOM 753 O O . LEU A 1 103 ? -11.712 -16.154 -3.562 1.00 97.44 103 LEU A O 1
ATOM 757 N N . VAL A 1 104 ? -13.672 -17.088 -2.971 1.00 97.88 104 VAL A N 1
ATOM 758 C CA . VAL A 1 104 ? -13.591 -18.215 -3.912 1.00 97.88 104 VAL A CA 1
ATOM 759 C C . VAL A 1 104 ? -13.563 -17.714 -5.353 1.00 97.88 104 VAL A C 1
ATOM 761 O O . VAL A 1 104 ? -12.759 -18.202 -6.141 1.00 97.88 104 VAL A O 1
ATOM 764 N N . LEU A 1 105 ? -14.380 -16.715 -5.698 1.00 97.62 105 LEU A N 1
ATOM 765 C CA . LEU A 1 105 ? -14.386 -16.127 -7.036 1.00 97.62 105 LEU A CA 1
ATOM 766 C C . LEU A 1 105 ? -13.053 -15.443 -7.360 1.00 97.62 105 LEU A C 1
ATOM 768 O O . LEU A 1 105 ? -12.502 -15.679 -8.429 1.00 97.62 105 LEU A O 1
ATOM 772 N N . VAL A 1 106 ? -12.508 -14.640 -6.440 1.00 96.88 106 VAL A N 1
ATOM 773 C CA . VAL A 1 106 ? -11.196 -13.997 -6.618 1.00 96.88 106 VAL A CA 1
ATOM 774 C C . VAL A 1 106 ? -10.090 -15.043 -6.770 1.00 96.88 106 VAL A C 1
ATOM 776 O O . VAL A 1 106 ? -9.261 -14.920 -7.667 1.00 96.88 106 VAL A O 1
ATOM 779 N N . ALA A 1 107 ? -10.099 -16.095 -5.948 1.00 96.88 107 ALA A N 1
ATOM 780 C CA . ALA A 1 107 ? -9.134 -17.187 -6.040 1.00 96.88 107 ALA A CA 1
ATOM 781 C C . ALA A 1 107 ? -9.267 -17.974 -7.355 1.00 96.88 107 ALA A C 1
ATOM 783 O O . ALA A 1 107 ? -8.257 -18.336 -7.950 1.00 96.88 107 ALA A O 1
ATOM 784 N N . ALA A 1 108 ? -10.490 -18.201 -7.842 1.00 97.25 108 ALA A N 1
ATOM 785 C CA . ALA A 1 108 ? -10.734 -18.853 -9.125 1.00 97.25 108 ALA A CA 1
ATOM 786 C C . ALA A 1 108 ? -10.259 -17.988 -10.303 1.00 97.25 108 ALA A C 1
ATOM 788 O O . ALA A 1 108 ? -9.574 -18.489 -11.191 1.00 97.25 108 ALA A O 1
ATOM 789 N N . VAL A 1 109 ? -10.562 -16.683 -10.287 1.00 96.00 109 VAL A N 1
ATOM 790 C CA . VAL A 1 109 ? -10.051 -15.724 -11.281 1.00 96.00 109 VAL A CA 1
ATOM 791 C C . VAL A 1 109 ? -8.527 -15.714 -11.268 1.00 96.00 109 VAL A C 1
ATOM 793 O O . VAL A 1 109 ? -7.922 -15.807 -12.328 1.00 96.00 109 VAL A O 1
ATOM 796 N N . PHE A 1 110 ? -7.904 -15.669 -10.089 1.00 95.81 110 PHE A N 1
ATOM 79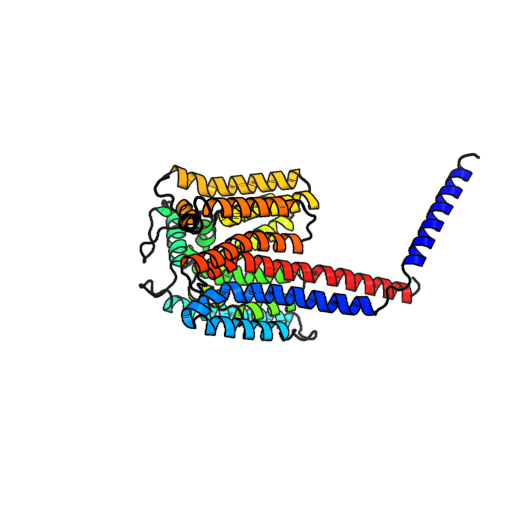7 C CA . PHE A 1 110 ? -6.455 -15.773 -9.953 1.00 95.81 110 PHE A CA 1
ATOM 798 C C . PHE A 1 110 ? -5.927 -17.074 -10.575 1.00 95.81 110 PHE A C 1
ATOM 800 O O . PHE A 1 110 ? -5.105 -17.021 -11.480 1.00 95.81 110 PHE A O 1
ATOM 807 N N . ALA A 1 111 ? -6.446 -18.233 -10.162 1.00 95.75 111 ALA A N 1
ATOM 808 C CA . ALA A 1 111 ? -5.969 -19.539 -10.618 1.00 95.75 111 ALA A CA 1
ATOM 809 C C . ALA A 1 111 ? -6.089 -19.746 -12.138 1.00 95.75 111 ALA A C 1
ATOM 811 O O . ALA A 1 111 ? -5.283 -20.470 -12.716 1.00 95.75 111 ALA A O 1
ATOM 812 N N . VAL A 1 112 ? -7.080 -19.121 -12.783 1.00 96.00 112 VAL A N 1
ATOM 813 C CA . VAL A 1 112 ? -7.295 -19.223 -14.234 1.00 96.00 112 VAL A CA 1
ATOM 814 C C . VAL A 1 112 ? -6.518 -18.157 -15.005 1.00 96.00 112 VAL A C 1
ATOM 816 O O . VAL A 1 112 ? -5.894 -18.469 -16.014 1.00 96.00 112 VAL A O 1
ATOM 819 N N . VAL A 1 113 ? -6.562 -16.896 -14.567 1.00 95.19 113 VAL A N 1
ATOM 820 C CA . VAL A 1 113 ? -6.041 -15.758 -15.341 1.00 95.19 113 VAL A CA 1
ATOM 821 C C . VAL A 1 113 ? -4.551 -15.537 -15.096 1.00 95.19 113 VAL A C 1
ATOM 823 O O . VAL A 1 113 ? -3.832 -15.253 -16.052 1.00 95.19 113 VAL A O 1
ATOM 826 N N . TYR A 1 114 ? -4.064 -15.699 -13.861 1.00 93.38 114 TYR A N 1
ATOM 827 C CA . TYR A 1 114 ? -2.657 -15.443 -13.535 1.00 93.38 114 TYR A CA 1
ATOM 828 C C . TYR A 1 114 ? -1.685 -16.278 -14.386 1.00 93.38 114 TYR A C 1
ATOM 830 O O . TYR A 1 114 ? -0.810 -15.672 -14.996 1.00 93.38 114 TYR A O 1
ATOM 838 N N . PRO A 1 115 ? -1.858 -17.607 -14.563 1.00 91.88 115 PRO A N 1
ATOM 839 C CA . PRO A 1 115 ? -0.945 -18.396 -15.398 1.00 91.88 115 PRO A CA 1
ATOM 840 C C . PRO A 1 115 ? -0.950 -18.005 -16.883 1.00 91.88 115 PRO A C 1
ATOM 842 O O . PRO A 1 115 ? 0.027 -18.241 -17.584 1.00 91.88 115 PRO A O 1
ATOM 845 N N . ILE A 1 116 ? -2.051 -17.426 -17.377 1.00 90.81 116 ILE A N 1
ATOM 846 C CA . ILE A 1 116 ? -2.156 -16.940 -18.762 1.00 90.81 116 ILE A CA 1
ATOM 847 C C . ILE A 1 116 ? -1.379 -15.629 -18.911 1.00 90.81 116 ILE A C 1
ATOM 849 O O . ILE A 1 116 ? -0.732 -15.395 -19.931 1.00 90.81 116 ILE A O 1
ATOM 853 N N . VAL A 1 117 ? -1.465 -14.762 -17.900 1.00 88.44 117 VAL A N 1
ATOM 854 C CA . VAL A 1 117 ? -0.830 -13.445 -17.921 1.00 88.44 117 VAL A CA 1
ATOM 855 C C . VAL A 1 117 ? 0.657 -13.535 -17.576 1.00 88.44 117 VAL A C 1
ATOM 857 O O . VAL A 1 117 ? 1.442 -12.863 -18.240 1.00 88.44 117 VAL A O 1
ATOM 860 N N . ASP A 1 118 ? 1.069 -14.383 -16.626 1.00 83.31 118 ASP A N 1
ATOM 861 C CA . ASP A 1 118 ? 2.475 -14.637 -16.258 1.00 83.31 118 ASP A CA 1
ATOM 862 C C . ASP A 1 118 ? 3.192 -15.569 -17.256 1.00 83.31 118 ASP A C 1
ATOM 864 O O . ASP A 1 118 ? 3.858 -16.536 -16.899 1.00 83.31 118 ASP A O 1
ATOM 868 N N . ALA A 1 119 ? 3.083 -15.276 -18.552 1.00 77.06 119 ALA A N 1
ATOM 869 C CA . ALA A 1 119 ? 3.808 -16.012 -19.589 1.00 77.06 119 ALA A CA 1
ATOM 870 C C . ALA A 1 119 ? 5.328 -15.725 -19.590 1.00 77.06 119 ALA A C 1
ATOM 872 O O . ALA A 1 119 ? 6.052 -16.293 -20.407 1.00 77.06 119 ALA A O 1
ATOM 873 N N . ARG A 1 120 ? 5.809 -14.822 -18.714 1.00 73.94 120 ARG A N 1
ATOM 874 C CA . ARG A 1 120 ? 7.215 -14.376 -18.584 1.00 73.94 120 ARG A CA 1
ATOM 875 C C . ARG A 1 120 ? 7.868 -14.012 -19.922 1.00 73.94 120 ARG A C 1
ATOM 877 O O . ARG A 1 120 ? 9.053 -14.245 -20.147 1.00 73.94 120 ARG A O 1
ATOM 884 N N . ALA A 1 121 ? 7.069 -13.441 -20.819 1.00 67.25 121 ALA A N 1
ATOM 885 C CA . ALA A 1 121 ? 7.486 -12.991 -22.138 1.00 67.25 121 ALA A CA 1
ATOM 886 C C . ALA A 1 121 ? 7.505 -11.455 -22.183 1.00 67.25 121 ALA A C 1
ATOM 888 O O . ALA A 1 121 ? 6.660 -10.826 -21.545 1.00 67.25 121 ALA A O 1
ATOM 889 N N . PRO A 1 122 ? 8.411 -10.816 -22.947 1.00 65.19 122 PRO A N 1
ATOM 890 C CA . PRO A 1 122 ? 8.412 -9.363 -23.102 1.00 65.19 122 PRO A CA 1
ATOM 891 C C . PRO A 1 122 ? 7.034 -8.826 -23.519 1.00 65.19 122 PRO A C 1
ATOM 893 O O . PRO A 1 122 ? 6.488 -9.216 -24.548 1.00 65.19 122 PRO A O 1
ATOM 896 N N . GLY A 1 123 ? 6.464 -7.931 -22.707 1.00 61.72 123 GLY A N 1
ATOM 897 C CA . GLY A 1 123 ? 5.124 -7.367 -22.925 1.00 61.72 123 GLY A CA 1
ATOM 898 C C . GLY A 1 123 ? 3.967 -8.139 -22.273 1.00 61.72 123 GLY A C 1
ATOM 899 O O . GLY A 1 123 ? 2.845 -7.631 -22.278 1.00 61.72 123 GLY A O 1
ATOM 900 N N . ALA A 1 124 ? 4.231 -9.299 -21.669 1.00 64.25 124 ALA A N 1
ATOM 901 C CA . ALA A 1 124 ? 3.308 -10.074 -20.840 1.00 64.25 124 ALA A CA 1
ATOM 902 C C . ALA A 1 124 ? 3.855 -10.209 -19.404 1.00 64.25 124 ALA A C 1
ATOM 904 O O . ALA A 1 124 ? 5.046 -10.035 -19.173 1.00 64.25 124 ALA A O 1
ATOM 905 N N . GLY A 1 125 ? 2.987 -10.519 -18.441 1.00 73.50 125 GLY A N 1
ATOM 906 C CA . GLY A 1 125 ? 3.365 -10.731 -17.041 1.00 73.50 125 GLY A CA 1
ATOM 907 C C . GLY A 1 125 ? 3.639 -9.456 -16.245 1.00 73.50 125 GLY A C 1
ATOM 908 O O . GLY A 1 125 ? 3.430 -8.327 -16.705 1.00 73.50 125 GLY A O 1
ATOM 909 N N . SER A 1 126 ? 4.089 -9.647 -15.007 1.00 84.25 126 SER A N 1
ATOM 910 C CA . SER A 1 126 ? 4.669 -8.584 -14.196 1.00 84.25 126 SER A CA 1
ATOM 911 C C . SER A 1 126 ? 6.163 -8.829 -14.029 1.00 84.25 126 SER A C 1
ATOM 913 O O . SER A 1 126 ? 6.655 -9.944 -14.099 1.00 84.25 126 SER A O 1
ATOM 915 N N . ASP A 1 127 ? 6.924 -7.753 -13.900 1.00 89.88 127 ASP A N 1
ATOM 916 C CA . ASP A 1 127 ? 8.336 -7.845 -13.527 1.00 89.88 127 ASP A CA 1
ATOM 917 C C . ASP A 1 127 ? 8.484 -7.934 -11.998 1.00 89.88 127 ASP A C 1
ATOM 919 O O . ASP A 1 127 ? 9.449 -8.477 -11.467 1.00 89.88 127 ASP A O 1
ATOM 923 N N . ASP A 1 128 ? 7.496 -7.400 -11.274 1.00 91.38 128 ASP A N 1
ATOM 924 C CA . ASP A 1 128 ? 7.518 -7.235 -9.821 1.00 91.38 128 ASP A CA 1
ATOM 925 C C . ASP A 1 128 ? 7.310 -8.570 -9.087 1.00 91.38 128 ASP A C 1
ATOM 927 O O . ASP A 1 128 ? 7.958 -8.795 -8.069 1.00 91.38 128 ASP A O 1
ATOM 931 N N . ASP A 1 129 ? 6.467 -9.469 -9.606 1.00 93.00 129 ASP A N 1
ATOM 932 C CA . ASP A 1 129 ? 6.244 -10.806 -9.035 1.00 93.00 129 ASP A CA 1
ATOM 933 C C . ASP A 1 129 ? 7.420 -11.746 -9.326 1.00 93.00 129 ASP A C 1
ATOM 935 O O . ASP A 1 129 ? 7.919 -12.404 -8.416 1.00 93.00 129 ASP A O 1
ATOM 939 N N . ASN A 1 130 ? 7.967 -11.711 -10.545 1.00 94.19 130 ASN A N 1
ATOM 940 C CA . ASN A 1 130 ? 9.189 -12.430 -10.893 1.00 94.19 130 ASN A CA 1
ATOM 941 C C . ASN A 1 130 ? 10.369 -12.007 -10.002 1.00 94.19 130 ASN A C 1
ATOM 943 O O . ASN A 1 130 ? 11.127 -12.853 -9.527 1.00 94.19 130 ASN A O 1
ATOM 947 N N . THR A 1 131 ? 10.478 -10.707 -9.706 1.00 95.12 131 THR A N 1
ATOM 948 C CA . THR A 1 131 ? 11.457 -10.168 -8.750 1.00 95.12 131 THR A CA 1
ATOM 949 C C . THR A 1 131 ? 11.302 -10.808 -7.363 1.00 95.12 131 THR A C 1
ATOM 951 O O . THR A 1 131 ? 12.293 -11.192 -6.737 1.00 95.12 131 THR A O 1
ATOM 954 N N . LEU A 1 132 ? 10.065 -10.933 -6.870 1.00 96.62 132 LEU A N 1
ATOM 955 C CA . LEU A 1 132 ? 9.775 -11.528 -5.563 1.00 96.62 132 LEU A CA 1
ATOM 956 C C . LEU A 1 132 ? 10.024 -13.042 -5.553 1.00 96.62 132 LEU A C 1
ATOM 958 O O . LEU A 1 132 ? 10.611 -13.532 -4.591 1.00 96.62 132 LEU A O 1
ATOM 962 N N . ASP A 1 133 ? 9.651 -13.763 -6.613 1.00 96.44 133 ASP A N 1
ATOM 963 C CA . ASP A 1 133 ? 9.915 -15.199 -6.771 1.00 96.44 133 ASP A CA 1
ATOM 964 C C . ASP A 1 133 ? 11.414 -15.504 -6.752 1.00 96.44 133 ASP A C 1
ATOM 966 O O . ASP A 1 133 ? 11.860 -16.372 -5.996 1.00 96.44 133 ASP A O 1
ATOM 970 N N . LEU A 1 134 ? 12.201 -14.785 -7.561 1.00 96.88 134 LEU A N 1
ATOM 971 C CA . LEU A 1 134 ? 13.650 -14.972 -7.655 1.00 96.88 134 LEU A CA 1
ATOM 972 C C . LEU A 1 134 ? 14.332 -14.649 -6.327 1.00 96.88 134 LEU A C 1
ATOM 974 O O . LEU A 1 134 ? 15.132 -15.448 -5.835 1.00 96.88 134 LEU A O 1
ATOM 978 N N . GLY A 1 135 ? 13.983 -13.512 -5.719 1.00 97.31 135 GLY A N 1
ATOM 979 C CA . GLY A 1 135 ? 14.578 -13.086 -4.457 1.00 97.31 135 GLY A CA 1
ATOM 980 C C . GLY A 1 135 ? 14.225 -14.014 -3.294 1.00 97.31 135 GLY A C 1
ATOM 981 O O . GLY A 1 135 ? 15.105 -14.404 -2.525 1.00 97.31 135 GLY A O 1
ATOM 982 N N . ALA A 1 136 ? 12.962 -14.438 -3.196 1.00 97.62 136 ALA A N 1
ATOM 983 C CA . ALA A 1 136 ? 12.511 -15.393 -2.187 1.00 97.62 136 ALA A CA 1
ATOM 984 C C . ALA A 1 136 ? 13.134 -16.782 -2.383 1.00 97.62 136 ALA A C 1
ATOM 986 O O . ALA A 1 136 ? 13.607 -17.382 -1.420 1.00 97.62 136 ALA A O 1
ATOM 987 N N . SER A 1 137 ? 13.196 -17.277 -3.621 1.00 97.50 137 SER A N 1
ATOM 988 C CA . SER A 1 137 ? 13.808 -18.576 -3.930 1.00 97.50 137 SER A CA 1
ATOM 989 C C . SER A 1 137 ? 15.312 -18.576 -3.660 1.00 97.50 137 SER A C 1
ATOM 991 O O . SER A 1 137 ? 15.847 -19.554 -3.141 1.00 97.50 137 SER A O 1
ATOM 993 N N . ALA A 1 138 ? 16.007 -17.478 -3.974 1.00 97.31 138 ALA A N 1
ATOM 994 C CA . ALA A 1 138 ? 17.416 -17.310 -3.632 1.00 97.31 138 ALA A CA 1
ATOM 995 C C . ALA A 1 138 ? 17.623 -17.300 -2.112 1.00 97.31 138 ALA A C 1
ATOM 997 O O . ALA A 1 138 ? 18.479 -18.035 -1.623 1.00 97.31 138 ALA A O 1
ATOM 998 N N . LEU A 1 139 ? 16.792 -16.556 -1.373 1.00 96.94 139 LEU A N 1
ATOM 999 C CA . LEU A 1 139 ? 16.836 -16.509 0.088 1.00 96.94 139 LEU A CA 1
ATOM 1000 C C . LEU A 1 139 ? 16.615 -17.897 0.713 1.00 96.94 139 LEU A C 1
ATOM 1002 O O . LEU A 1 139 ? 17.392 -18.313 1.570 1.00 96.94 139 LEU A O 1
ATOM 1006 N N . LEU A 1 140 ? 15.599 -18.635 0.253 1.00 97.19 140 LEU A N 1
ATOM 1007 C CA . LEU A 1 140 ? 15.305 -20.001 0.707 1.00 97.19 140 LEU A CA 1
ATOM 1008 C C . LEU A 1 140 ? 16.441 -20.982 0.390 1.00 97.19 140 LEU A C 1
ATOM 1010 O O . LEU A 1 140 ? 16.683 -21.913 1.154 1.00 97.19 140 LEU A O 1
ATOM 1014 N N . ALA A 1 141 ? 17.161 -20.759 -0.709 1.00 97.44 141 ALA A N 1
ATOM 1015 C CA . ALA A 1 141 ? 18.327 -21.546 -1.095 1.00 97.44 141 ALA A CA 1
ATOM 1016 C C . ALA A 1 141 ? 19.634 -21.103 -0.404 1.00 97.44 141 ALA A C 1
ATOM 1018 O O . ALA A 1 141 ? 20.697 -21.617 -0.750 1.00 97.44 141 ALA A O 1
ATOM 1019 N N . GLY A 1 142 ? 19.590 -20.134 0.520 1.00 95.81 142 GLY A N 1
ATOM 1020 C CA . GLY A 1 142 ? 20.782 -19.591 1.179 1.00 95.81 142 GLY A CA 1
ATOM 1021 C C . GLY A 1 142 ? 21.723 -18.832 0.235 1.00 95.81 142 GLY A C 1
ATOM 1022 O O . GLY A 1 142 ? 22.913 -18.715 0.516 1.00 95.81 142 GLY A O 1
ATOM 1023 N N . ARG A 1 143 ? 21.212 -18.343 -0.902 1.00 96.94 143 ARG A N 1
ATOM 1024 C CA . ARG A 1 143 ? 21.967 -17.577 -1.902 1.00 96.94 143 ARG A CA 1
ATOM 1025 C C . ARG A 1 143 ? 21.706 -16.084 -1.760 1.00 96.94 143 ARG A C 1
ATOM 1027 O O . ARG A 1 143 ? 20.643 -15.665 -1.310 1.00 96.94 143 ARG A O 1
ATOM 1034 N N . PHE A 1 144 ? 22.666 -15.281 -2.211 1.00 96.81 144 PHE A N 1
ATOM 1035 C CA . PHE A 1 144 ? 22.520 -13.833 -2.296 1.00 96.81 144 PHE A CA 1
ATOM 1036 C C . PHE A 1 144 ? 21.403 -13.459 -3.292 1.00 96.81 144 PHE A C 1
ATOM 1038 O O . PHE A 1 144 ? 21.542 -13.765 -4.480 1.00 96.81 144 PHE A O 1
ATOM 1045 N N . PRO A 1 145 ? 20.295 -12.821 -2.854 1.00 96.75 145 PRO A N 1
ATOM 1046 C CA . PRO A 1 145 ? 19.156 -12.554 -3.734 1.00 96.75 145 PRO A CA 1
ATOM 1047 C C . PRO A 1 145 ? 19.491 -11.615 -4.894 1.00 96.75 145 PRO A C 1
ATOM 1049 O O . PRO A 1 145 ? 19.089 -11.871 -6.023 1.00 96.75 145 PRO A O 1
ATOM 1052 N N . TYR A 1 146 ? 20.270 -10.564 -4.636 1.00 96.88 146 TYR A N 1
ATOM 1053 C CA . TYR A 1 146 ? 20.478 -9.457 -5.578 1.00 96.88 146 TYR A CA 1
ATOM 1054 C C . TYR A 1 146 ? 21.440 -9.767 -6.735 1.00 96.88 146 TYR A C 1
ATOM 1056 O O . TYR A 1 146 ? 21.592 -8.948 -7.631 1.00 96.88 146 TYR A O 1
ATOM 1064 N N . ALA A 1 147 ? 22.029 -10.966 -6.770 1.00 94.88 147 ALA A N 1
ATOM 1065 C CA . ALA A 1 147 ? 22.769 -11.446 -7.940 1.00 94.88 147 ALA A CA 1
ATOM 1066 C C . ALA A 1 147 ? 21.850 -11.848 -9.112 1.00 94.88 147 ALA A C 1
ATOM 1068 O O . ALA A 1 147 ? 22.333 -12.104 -10.212 1.00 94.88 147 ALA A O 1
ATOM 1069 N N . GLN A 1 148 ? 20.541 -11.972 -8.874 1.00 93.62 148 GLN A N 1
ATOM 1070 C CA . GLN A 1 148 ? 19.569 -12.349 -9.897 1.00 93.62 148 GLN A CA 1
ATOM 1071 C C . GLN A 1 148 ? 19.110 -11.132 -10.706 1.00 93.62 148 GLN A C 1
ATOM 1073 O O . GLN A 1 148 ? 19.060 -10.009 -10.202 1.00 93.62 148 GLN A O 1
ATOM 1078 N N . THR A 1 149 ? 18.689 -11.381 -11.941 1.00 94.31 149 THR A N 1
ATOM 1079 C CA . THR A 1 149 ? 17.952 -10.423 -12.767 1.00 94.31 149 THR A CA 1
ATOM 1080 C C . THR A 1 149 ? 16.643 -11.046 -13.222 1.00 94.31 149 THR A C 1
ATOM 1082 O O . THR A 1 149 ? 16.520 -12.269 -13.327 1.00 94.31 149 THR A O 1
ATOM 1085 N N . THR A 1 150 ? 15.636 -10.210 -13.448 1.00 93.69 150 THR A N 1
ATOM 1086 C CA . THR A 1 150 ? 14.340 -10.678 -13.943 1.00 93.69 150 THR A CA 1
ATOM 1087 C C . THR A 1 150 ? 14.435 -11.132 -15.400 1.00 93.69 150 THR A C 1
ATOM 1089 O O . THR A 1 150 ? 15.431 -10.889 -16.083 1.00 93.69 150 THR A O 1
ATOM 1092 N N . TYR A 1 151 ? 13.369 -11.736 -15.932 1.00 89.69 151 TYR A N 1
ATOM 1093 C CA . TYR A 1 151 ? 13.302 -12.091 -17.361 1.00 89.69 151 TYR A CA 1
ATOM 1094 C C . TYR A 1 151 ? 13.381 -10.872 -18.304 1.00 89.69 151 TYR A C 1
ATOM 1096 O O . TYR A 1 151 ? 13.663 -11.037 -19.489 1.00 89.69 151 TYR A O 1
ATOM 1104 N N . LEU A 1 152 ? 13.160 -9.653 -17.792 1.00 90.69 152 LEU A N 1
ATOM 1105 C CA . LEU A 1 152 ? 13.372 -8.395 -18.518 1.00 90.69 152 LEU A CA 1
ATOM 1106 C C . LEU A 1 152 ? 14.781 -7.811 -18.321 1.00 90.69 152 LEU A C 1
ATOM 1108 O O . LEU A 1 152 ? 15.065 -6.727 -18.826 1.00 90.69 152 LEU A O 1
ATOM 1112 N N . GLY A 1 153 ? 15.656 -8.502 -17.588 1.00 91.94 153 GLY A N 1
ATOM 1113 C CA . GLY A 1 153 ? 17.005 -8.044 -17.267 1.00 91.94 153 GLY A CA 1
ATOM 1114 C C . GLY A 1 153 ? 17.059 -6.971 -16.178 1.00 91.94 153 GLY A C 1
ATOM 1115 O O . GLY A 1 153 ? 18.110 -6.365 -15.991 1.00 91.94 153 GLY A O 1
ATOM 1116 N N . ASN A 1 154 ? 15.961 -6.723 -15.456 1.00 92.31 154 ASN A N 1
ATOM 1117 C CA . ASN A 1 154 ? 15.943 -5.728 -14.387 1.00 92.31 154 ASN A CA 1
ATOM 1118 C C . ASN A 1 154 ? 16.558 -6.286 -13.101 1.00 92.31 154 ASN A C 1
ATOM 1120 O O . ASN A 1 154 ? 16.427 -7.471 -12.783 1.00 92.31 154 ASN A O 1
ATOM 1124 N N . HIS A 1 155 ? 17.183 -5.403 -12.328 1.00 93.88 155 HIS A N 1
ATOM 1125 C CA . HIS A 1 155 ? 17.690 -5.723 -11.002 1.00 93.88 155 HIS A CA 1
ATOM 1126 C C . HIS A 1 155 ? 16.575 -5.833 -9.951 1.00 93.88 155 HIS A C 1
ATOM 1128 O O . HIS A 1 155 ? 15.523 -5.184 -10.030 1.00 93.88 155 HIS A O 1
ATOM 1134 N N . LEU A 1 156 ? 16.834 -6.630 -8.910 1.00 94.88 156 LEU A N 1
ATOM 1135 C CA . LEU A 1 156 ? 15.928 -6.792 -7.775 1.00 94.88 156 LEU A CA 1
ATOM 1136 C C . LEU A 1 156 ? 15.917 -5.526 -6.906 1.00 94.88 156 LEU A C 1
ATOM 1138 O O . LEU A 1 156 ? 16.858 -5.240 -6.174 1.00 94.88 156 LEU A O 1
ATOM 1142 N N . HIS A 1 157 ? 14.826 -4.764 -6.954 1.00 92.44 157 HIS A N 1
ATOM 1143 C CA . HIS A 1 157 ? 14.743 -3.442 -6.317 1.00 92.44 157 HIS A CA 1
ATOM 1144 C C . HIS A 1 157 ? 14.041 -3.431 -4.945 1.00 92.44 157 HIS A C 1
A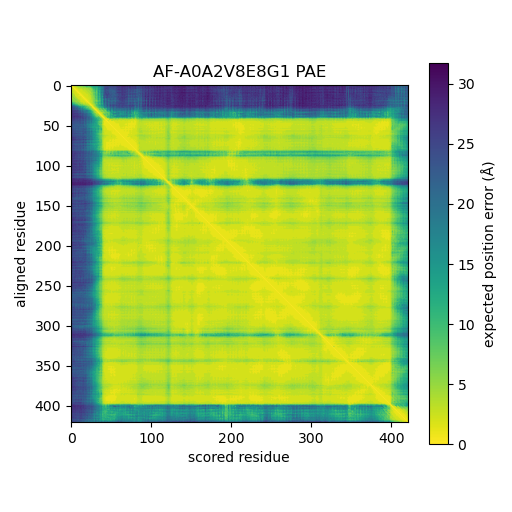TOM 1146 O O . HIS A 1 157 ? 13.966 -2.384 -4.298 1.00 92.44 157 HIS A O 1
ATOM 1152 N N . HIS A 1 158 ? 13.476 -4.558 -4.497 1.00 95.56 158 HIS A N 1
ATOM 1153 C CA . HIS A 1 158 ? 12.853 -4.655 -3.169 1.00 95.56 158 HIS A CA 1
ATOM 1154 C C . HIS A 1 158 ? 13.906 -4.894 -2.090 1.00 95.56 158 HIS A C 1
ATOM 1156 O O . HIS A 1 158 ? 14.903 -5.558 -2.338 1.00 95.56 158 HIS A O 1
ATOM 1162 N N . LEU A 1 159 ? 13.661 -4.413 -0.873 1.00 96.88 159 LEU A N 1
ATOM 1163 C CA . LEU A 1 159 ? 14.492 -4.773 0.276 1.00 96.88 159 LEU A CA 1
ATOM 1164 C C . LEU A 1 159 ? 14.173 -6.204 0.749 1.00 96.88 159 LEU A C 1
ATOM 1166 O O . LEU A 1 159 ? 13.101 -6.749 0.475 1.00 96.88 159 LEU A O 1
ATOM 1170 N N . ALA A 1 160 ? 15.088 -6.802 1.514 1.00 97.25 160 ALA A N 1
ATOM 1171 C CA . ALA A 1 160 ? 15.053 -8.225 1.858 1.00 97.25 160 ALA A CA 1
ATOM 1172 C C . ALA A 1 160 ? 13.796 -8.673 2.624 1.00 97.25 160 ALA A C 1
ATOM 1174 O O . ALA A 1 160 ? 13.373 -9.822 2.503 1.00 97.25 160 ALA A O 1
ATOM 1175 N N . GLY A 1 161 ? 13.155 -7.778 3.376 1.00 98.00 161 GLY A N 1
ATOM 1176 C CA . GLY A 1 161 ? 11.883 -8.059 4.040 1.00 98.00 161 GLY A CA 1
ATOM 1177 C C . GLY A 1 161 ? 10.763 -8.418 3.062 1.00 98.00 161 GLY A C 1
ATOM 1178 O O . GLY A 1 161 ? 9.896 -9.214 3.410 1.00 98.00 161 GLY A O 1
ATOM 1179 N N . ALA A 1 162 ? 10.803 -7.927 1.818 1.00 97.88 162 ALA A N 1
ATOM 1180 C CA . ALA A 1 162 ? 9.852 -8.330 0.782 1.00 97.88 162 ALA A CA 1
ATOM 1181 C C . ALA A 1 162 ? 10.028 -9.807 0.411 1.00 97.88 162 ALA A C 1
ATOM 1183 O O . ALA A 1 162 ? 9.042 -10.526 0.275 1.00 97.88 162 ALA A O 1
ATOM 1184 N N . PHE A 1 163 ? 11.275 -10.277 0.315 1.00 98.12 163 PHE A N 1
ATOM 1185 C CA . PHE A 1 163 ? 11.579 -11.682 0.037 1.00 98.12 163 PHE A CA 1
ATOM 1186 C C . PHE A 1 163 ? 11.199 -12.581 1.212 1.00 98.12 163 PHE A C 1
ATOM 1188 O O . PHE A 1 163 ? 10.667 -13.662 0.992 1.00 98.12 163 PHE A O 1
ATOM 1195 N N . VAL A 1 164 ? 11.390 -12.118 2.453 1.00 98.31 164 VAL A N 1
ATOM 1196 C CA . VAL A 1 164 ? 10.927 -12.835 3.654 1.00 98.31 164 VAL A CA 1
ATOM 1197 C C . VAL A 1 164 ? 9.402 -12.975 3.660 1.00 98.31 164 VAL A C 1
ATOM 1199 O O . VAL A 1 164 ? 8.892 -14.061 3.924 1.00 98.31 164 VAL A O 1
ATOM 1202 N N . LEU A 1 165 ? 8.666 -11.904 3.340 1.00 98.25 165 LEU A N 1
ATOM 1203 C CA . LEU A 1 165 ? 7.202 -11.948 3.245 1.00 98.25 165 LEU A CA 1
ATOM 1204 C C . LEU A 1 165 ? 6.712 -12.829 2.088 1.00 98.25 165 LEU A C 1
ATOM 1206 O O . LEU A 1 165 ? 5.697 -13.508 2.231 1.00 98.25 165 LEU A O 1
ATOM 1210 N N . ALA A 1 166 ? 7.438 -12.843 0.969 1.00 98.06 166 ALA A N 1
ATOM 1211 C CA . ALA A 1 166 ? 7.114 -13.641 -0.208 1.00 98.06 166 ALA A CA 1
ATOM 1212 C C . ALA A 1 166 ? 7.500 -15.123 -0.070 1.00 98.06 166 ALA A C 1
ATOM 1214 O O . ALA A 1 166 ? 6.847 -15.968 -0.676 1.00 98.06 166 ALA A O 1
ATOM 1215 N N . ALA A 1 167 ? 8.513 -15.457 0.738 1.00 98.12 167 ALA A N 1
ATOM 1216 C CA . ALA A 1 167 ? 9.057 -16.806 0.906 1.00 98.12 167 ALA A CA 1
ATOM 1217 C C . ALA A 1 167 ? 8.012 -17.919 1.108 1.00 98.12 167 ALA A C 1
ATOM 1219 O O . ALA A 1 167 ? 8.073 -18.898 0.362 1.00 98.12 167 ALA A O 1
ATOM 1220 N N . PRO A 1 168 ? 7.031 -17.810 2.029 1.00 97.88 168 PRO A N 1
ATOM 1221 C CA . PRO A 1 168 ? 6.034 -18.869 2.192 1.00 97.88 168 PRO A CA 1
ATOM 1222 C C . PRO A 1 168 ? 5.171 -19.078 0.939 1.00 97.88 168 PRO A C 1
ATOM 1224 O O . PRO A 1 168 ? 4.740 -20.193 0.678 1.00 97.88 168 PRO A O 1
ATOM 1227 N N . PHE A 1 169 ? 4.941 -18.035 0.143 1.00 97.44 169 PHE A N 1
ATOM 1228 C CA . PHE A 1 169 ? 4.127 -18.096 -1.073 1.00 97.44 169 PHE A CA 1
ATOM 1229 C C . PHE A 1 169 ? 4.930 -18.600 -2.273 1.00 97.44 169 PHE A C 1
ATOM 1231 O O . PHE A 1 169 ? 4.455 -19.450 -3.022 1.00 97.44 169 PHE A O 1
ATOM 1238 N N . ALA A 1 170 ? 6.178 -18.147 -2.406 1.00 95.94 170 ALA A N 1
ATOM 1239 C CA . ALA A 1 170 ? 7.114 -18.665 -3.398 1.00 95.94 170 ALA A CA 1
ATOM 1240 C C . ALA A 1 170 ? 7.355 -20.173 -3.201 1.00 95.94 170 ALA A C 1
ATOM 1242 O O . ALA A 1 170 ? 7.355 -20.925 -4.169 1.00 95.94 170 ALA A O 1
ATOM 1243 N N . ALA A 1 171 ? 7.449 -20.642 -1.950 1.00 96.31 171 ALA A N 1
ATOM 1244 C CA . ALA A 1 171 ? 7.548 -22.069 -1.635 1.00 96.31 171 ALA A CA 1
ATOM 1245 C C . ALA A 1 171 ? 6.299 -22.880 -2.042 1.00 96.31 171 ALA A C 1
ATOM 1247 O O . ALA A 1 171 ? 6.409 -24.074 -2.311 1.00 96.31 171 ALA A O 1
ATOM 1248 N N . LEU A 1 172 ? 5.124 -22.243 -2.112 1.00 95.94 172 LEU A N 1
ATOM 1249 C CA . LEU A 1 172 ? 3.880 -22.839 -2.622 1.00 95.94 172 LEU A CA 1
ATOM 1250 C C . LEU A 1 172 ? 3.751 -22.751 -4.153 1.00 95.94 172 LEU A C 1
ATOM 1252 O O . LEU A 1 172 ? 2.774 -23.250 -4.709 1.00 95.94 172 LEU A O 1
ATOM 1256 N N . GLY A 1 173 ? 4.722 -22.133 -4.829 1.00 92.94 173 GLY A N 1
ATOM 1257 C CA . GLY A 1 173 ? 4.839 -22.092 -6.285 1.00 92.94 173 GLY A CA 1
ATOM 1258 C C . GLY A 1 173 ? 4.801 -20.692 -6.897 1.00 92.94 173 GLY A C 1
ATOM 1259 O O . GLY A 1 173 ? 5.286 -20.538 -8.012 1.00 92.94 173 GLY A O 1
ATOM 1260 N N . ALA A 1 174 ? 4.265 -19.679 -6.202 1.00 94.38 174 ALA A N 1
ATOM 1261 C CA . ALA A 1 174 ? 4.210 -18.308 -6.720 1.00 94.38 174 ALA A CA 1
ATOM 1262 C C . ALA A 1 174 ? 4.049 -17.263 -5.605 1.00 94.38 174 ALA A C 1
ATOM 1264 O O . ALA A 1 174 ? 3.098 -17.303 -4.818 1.00 94.38 174 ALA A O 1
ATOM 1265 N N . SER A 1 175 ? 4.919 -16.253 -5.587 1.00 95.88 175 SER A N 1
ATOM 1266 C CA . SER A 1 175 ? 4.810 -15.095 -4.687 1.00 95.88 175 SER A CA 1
ATOM 1267 C C . SER A 1 175 ? 3.539 -14.274 -4.926 1.00 95.88 175 SER A C 1
ATOM 1269 O O . SER A 1 175 ? 3.068 -13.614 -3.999 1.00 95.88 175 SER A O 1
ATOM 1271 N N . ALA A 1 176 ? 2.929 -14.377 -6.111 1.00 95.81 176 ALA A N 1
ATOM 1272 C CA . ALA A 1 176 ? 1.652 -13.761 -6.470 1.00 95.81 176 ALA A CA 1
ATOM 1273 C C . ALA A 1 176 ? 0.474 -14.193 -5.569 1.00 95.81 176 ALA A C 1
ATOM 1275 O O . ALA A 1 176 ? -0.474 -13.425 -5.367 1.00 95.81 176 ALA A O 1
ATOM 1276 N N . LEU A 1 177 ? 0.558 -15.374 -4.934 1.00 97.12 177 LEU A N 1
ATOM 1277 C CA . LEU A 1 177 ? -0.416 -15.838 -3.933 1.00 97.12 177 LEU A CA 1
ATOM 1278 C C . LEU A 1 177 ? -0.555 -14.867 -2.745 1.00 97.12 177 LEU A C 1
ATOM 1280 O O . LEU A 1 177 ? -1.582 -14.863 -2.063 1.00 97.12 177 LEU A O 1
ATOM 1284 N N . GLN A 1 178 ? 0.434 -13.993 -2.529 1.00 97.44 178 GLN A N 1
ATOM 1285 C CA . GLN A 1 178 ? 0.358 -12.897 -1.567 1.00 97.44 178 GLN A CA 1
ATOM 1286 C C . GLN A 1 178 ? -0.892 -12.034 -1.750 1.00 97.44 178 GLN A C 1
ATOM 1288 O O . GLN A 1 178 ? -1.498 -11.648 -0.755 1.00 97.44 178 GLN A O 1
ATOM 1293 N N . ASN A 1 179 ? -1.321 -11.736 -2.979 1.00 97.38 179 ASN A N 1
ATOM 1294 C CA . ASN A 1 179 ? -2.503 -10.892 -3.191 1.00 97.38 179 ASN A CA 1
ATOM 1295 C C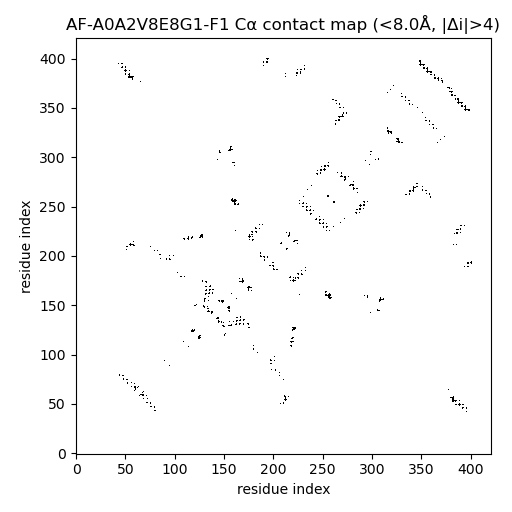 . ASN A 1 179 ? -3.791 -11.603 -2.752 1.00 97.38 179 ASN A C 1
ATOM 1297 O O . ASN A 1 179 ? -4.636 -10.993 -2.096 1.00 97.38 179 ASN A O 1
ATOM 1301 N N . VAL A 1 180 ? -3.896 -12.909 -3.019 1.00 97.38 180 VAL A N 1
ATOM 1302 C CA . VAL A 1 180 ? -5.025 -13.751 -2.585 1.00 97.38 180 VAL A CA 1
ATOM 1303 C C . VAL A 1 180 ? -5.070 -13.891 -1.060 1.00 97.38 180 VAL A C 1
ATOM 1305 O O . VAL A 1 180 ? -6.145 -14.059 -0.495 1.00 97.38 180 VAL A O 1
ATOM 1308 N N . PHE A 1 181 ? -3.931 -13.771 -0.374 1.00 98.12 181 PHE A N 1
ATOM 1309 C CA . PHE A 1 181 ? -3.863 -13.817 1.086 1.00 98.12 181 PHE A CA 1
ATOM 1310 C C . PHE A 1 181 ? -4.069 -12.447 1.752 1.00 98.12 181 PHE A C 1
ATOM 1312 O O . PHE A 1 181 ? -4.946 -12.283 2.603 1.00 98.12 181 PHE A O 1
ATOM 1319 N N . TRP A 1 182 ? -3.273 -11.443 1.382 1.00 98.44 182 TRP A N 1
ATOM 1320 C CA . TRP A 1 182 ? -3.225 -10.166 2.092 1.00 98.44 182 TRP A CA 1
ATOM 1321 C C . TRP A 1 182 ? -4.496 -9.337 1.900 1.00 98.44 182 TRP A C 1
ATOM 1323 O O . TRP A 1 182 ? -4.959 -8.727 2.863 1.00 98.44 182 TRP A O 1
ATOM 1333 N N . ILE A 1 183 ? -5.111 -9.346 0.711 1.00 98.12 183 ILE A N 1
ATOM 1334 C CA . ILE A 1 183 ? -6.342 -8.580 0.454 1.00 98.12 183 ILE A CA 1
ATOM 1335 C C . ILE A 1 183 ? -7.486 -9.032 1.385 1.00 98.12 183 ILE A C 1
ATOM 1337 O O . ILE A 1 183 ? -8.048 -8.184 2.082 1.00 98.12 183 ILE A O 1
ATOM 1341 N N . PRO A 1 184 ? -7.814 -10.333 1.507 1.00 98.19 184 PRO A N 1
ATOM 1342 C CA . PRO A 1 184 ? -8.779 -10.793 2.508 1.00 98.19 184 PRO A CA 1
ATOM 1343 C C . PRO A 1 184 ? -8.380 -10.453 3.946 1.00 98.19 184 PRO A C 1
ATOM 1345 O O . PRO A 1 184 ? -9.229 -10.007 4.718 1.00 98.19 184 PRO A O 1
ATOM 1348 N N . MET A 1 185 ? -7.099 -10.600 4.306 1.00 98.50 185 MET A N 1
ATOM 1349 C CA . MET A 1 185 ? -6.619 -10.260 5.652 1.00 98.50 185 MET A CA 1
ATOM 1350 C C . MET A 1 185 ? -6.818 -8.778 5.992 1.00 98.50 185 MET A C 1
ATOM 1352 O O . MET A 1 185 ? -7.151 -8.448 7.133 1.00 98.50 185 MET A O 1
ATOM 1356 N N . PHE A 1 186 ? -6.697 -7.882 5.007 1.00 98.56 186 PHE A N 1
ATOM 1357 C CA . PHE A 1 186 ? -7.047 -6.474 5.176 1.00 98.56 186 PHE A CA 1
ATOM 1358 C C . PHE A 1 186 ? -8.520 -6.297 5.556 1.00 98.56 186 PHE A C 1
ATOM 1360 O O . PHE A 1 186 ? -8.830 -5.593 6.518 1.00 98.56 186 PHE A O 1
ATOM 1367 N N . PHE A 1 187 ? -9.440 -6.965 4.857 1.00 97.81 187 PHE A N 1
ATOM 1368 C CA . PHE A 1 187 ? -10.871 -6.852 5.153 1.00 97.81 187 PHE A CA 1
ATOM 1369 C C . PHE A 1 187 ? -11.270 -7.530 6.463 1.00 97.81 187 PHE A C 1
ATOM 1371 O O . PHE A 1 187 ? -12.171 -7.041 7.143 1.00 97.81 187 PHE A O 1
ATOM 1378 N N . VAL A 1 188 ? -10.558 -8.578 6.885 1.00 98.06 188 VAL A N 1
ATOM 1379 C CA . VAL A 1 188 ? -10.684 -9.118 8.247 1.00 98.06 188 VAL A CA 1
ATOM 1380 C C . VAL A 1 188 ? -10.287 -8.060 9.279 1.00 98.06 188 VAL A C 1
ATOM 1382 O O . VAL A 1 188 ? -11.023 -7.845 10.240 1.00 98.06 188 VAL A O 1
ATOM 1385 N N . ALA A 1 189 ? -9.183 -7.335 9.073 1.00 97.75 189 ALA A N 1
ATOM 1386 C CA . ALA A 1 189 ? -8.796 -6.250 9.975 1.00 97.75 189 ALA A CA 1
ATOM 1387 C C . ALA A 1 189 ? -9.822 -5.104 9.983 1.00 97.75 189 ALA A C 1
ATOM 1389 O O . ALA A 1 189 ? -10.164 -4.609 11.055 1.00 97.75 189 ALA A O 1
ATOM 1390 N N . VAL A 1 190 ? -10.382 -4.730 8.825 1.00 96.31 190 VAL A N 1
ATOM 1391 C CA . VAL A 1 190 ? -11.483 -3.751 8.733 1.00 96.31 190 VAL A CA 1
ATOM 1392 C C . VAL A 1 190 ? -12.720 -4.235 9.492 1.00 96.31 190 VAL A C 1
ATOM 1394 O O . VAL A 1 190 ? -13.333 -3.454 10.223 1.00 96.31 190 VAL A O 1
ATOM 1397 N N . TRP A 1 191 ? -13.085 -5.511 9.364 1.00 95.62 191 TRP A N 1
ATOM 1398 C CA . TRP A 1 191 ? -14.201 -6.099 10.104 1.00 95.62 191 TRP A CA 1
ATOM 1399 C C . TRP A 1 191 ? -13.967 -6.020 11.614 1.00 95.62 191 TRP A C 1
ATOM 1401 O O . TRP A 1 191 ? -14.841 -5.545 12.339 1.00 95.62 191 TRP A O 1
ATOM 1411 N N . VAL A 1 192 ? -12.780 -6.406 12.089 1.00 96.19 192 VAL A N 1
ATOM 1412 C CA . VAL A 1 192 ? -12.421 -6.330 13.514 1.00 96.19 192 VAL A CA 1
ATOM 1413 C C . VAL A 1 192 ? -12.431 -4.881 14.012 1.00 96.19 192 VAL A C 1
ATOM 1415 O O . VAL A 1 192 ? -12.970 -4.607 15.084 1.00 96.19 192 VAL A O 1
ATOM 1418 N N . GLU A 1 193 ? -11.889 -3.948 13.229 1.00 93.75 193 GLU A N 1
ATOM 1419 C CA . GLU A 1 193 ? -11.803 -2.525 13.576 1.00 93.75 193 GLU A CA 1
ATOM 1420 C C . GLU A 1 193 ? -13.183 -1.864 13.693 1.00 93.75 193 GLU A C 1
ATOM 1422 O O . GLU A 1 193 ? -13.462 -1.089 14.612 1.00 93.75 193 GLU A O 1
ATOM 1427 N N . THR A 1 194 ? -14.065 -2.172 12.745 1.00 92.38 194 THR A N 1
ATOM 1428 C CA . THR A 1 194 ? -15.407 -1.579 12.665 1.00 92.38 194 THR A CA 1
ATOM 1429 C C . THR A 1 194 ? -16.445 -2.333 13.490 1.00 92.38 194 THR A C 1
ATOM 1431 O O . THR A 1 194 ? -17.530 -1.787 13.719 1.00 92.38 194 THR A O 1
ATOM 1434 N N . ARG A 1 195 ? -16.121 -3.570 13.901 1.00 93.06 195 ARG A N 1
ATOM 1435 C CA . ARG A 1 195 ? -17.038 -4.583 14.450 1.00 93.06 195 ARG A CA 1
ATOM 1436 C C . ARG A 1 195 ? -18.284 -4.778 13.585 1.00 93.06 195 ARG A C 1
ATOM 1438 O O . ARG A 1 195 ? -19.375 -5.000 14.099 1.00 93.06 195 ARG A O 1
ATOM 1445 N N . ASP A 1 196 ? -18.120 -4.650 12.272 1.00 90.31 196 ASP A N 1
ATOM 1446 C CA . ASP A 1 196 ? -19.220 -4.624 11.313 1.00 90.31 196 ASP A CA 1
ATOM 1447 C C . ASP A 1 196 ? -18.835 -5.378 10.039 1.00 90.31 196 ASP A C 1
ATOM 1449 O O . ASP A 1 196 ? -18.080 -4.893 9.194 1.00 90.31 196 ASP A O 1
ATOM 1453 N N . SER A 1 197 ? -19.340 -6.608 9.936 1.00 94.31 197 SER A N 1
ATOM 1454 C CA . SER A 1 197 ? -19.058 -7.520 8.826 1.00 94.31 197 SER A CA 1
ATOM 1455 C C . SER A 1 197 ? -19.553 -6.950 7.491 1.00 94.31 197 SER A C 1
ATOM 1457 O O . SER A 1 197 ? -18.909 -7.143 6.458 1.00 94.31 197 SER A O 1
ATOM 1459 N N . ARG A 1 198 ? -20.667 -6.203 7.507 1.00 92.31 198 ARG A N 1
ATOM 1460 C CA . ARG A 1 198 ? -21.301 -5.632 6.310 1.00 92.31 198 ARG A CA 1
ATOM 1461 C C . ARG A 1 198 ? -20.438 -4.541 5.716 1.00 92.31 198 ARG A C 1
ATOM 1463 O O . ARG A 1 198 ? -20.137 -4.600 4.533 1.00 92.31 198 ARG A O 1
ATOM 1470 N N . ARG A 1 199 ? -19.960 -3.611 6.546 1.00 90.81 199 ARG A N 1
ATOM 1471 C CA . ARG A 1 199 ? -19.067 -2.534 6.089 1.00 90.81 199 ARG A CA 1
ATOM 1472 C C . ARG A 1 199 ? -17.760 -3.060 5.517 1.00 90.81 199 ARG A C 1
ATOM 1474 O O . ARG A 1 199 ? -17.261 -2.515 4.538 1.00 90.81 199 ARG A O 1
ATOM 1481 N N . ALA A 1 200 ? -17.199 -4.108 6.120 1.00 94.06 200 ALA A N 1
ATOM 1482 C CA . ALA A 1 200 ? -16.003 -4.744 5.584 1.00 94.06 200 ALA A CA 1
ATOM 1483 C C . ALA A 1 200 ? -16.263 -5.354 4.197 1.00 94.06 200 ALA A C 1
ATOM 1485 O O . ALA A 1 200 ? -15.461 -5.151 3.288 1.00 94.06 200 ALA A O 1
ATOM 1486 N N . LEU A 1 201 ? -17.399 -6.039 4.021 1.00 95.19 201 LEU A N 1
ATOM 1487 C CA . LEU A 1 201 ? -17.798 -6.621 2.738 1.00 95.19 201 LEU A CA 1
ATOM 1488 C C . LEU A 1 201 ? -18.128 -5.555 1.679 1.00 95.19 201 LEU A C 1
ATOM 1490 O O . LEU A 1 201 ? -17.671 -5.669 0.548 1.00 95.19 201 LEU A O 1
ATOM 1494 N N . GLU A 1 202 ? -18.870 -4.507 2.037 1.00 93.88 202 GLU A N 1
ATOM 1495 C CA . GLU A 1 202 ? -19.173 -3.368 1.158 1.00 93.88 202 GLU A CA 1
ATOM 1496 C C . GLU A 1 202 ? -17.894 -2.698 0.664 1.00 93.88 202 GLU A C 1
ATOM 1498 O O . GLU A 1 202 ? -17.731 -2.467 -0.534 1.00 93.88 202 GLU A O 1
ATOM 1503 N N . LEU A 1 203 ? -16.956 -2.428 1.578 1.00 94.94 203 LEU A N 1
ATOM 1504 C CA . LEU A 1 203 ? -15.667 -1.853 1.218 1.00 94.94 203 LEU A CA 1
ATOM 1505 C C . LEU A 1 203 ? -14.883 -2.794 0.298 1.00 94.94 203 LEU A C 1
ATOM 1507 O O . LEU A 1 203 ? -14.282 -2.325 -0.666 1.00 94.94 203 LEU A O 1
ATOM 1511 N N . ALA A 1 204 ? -14.919 -4.105 0.555 1.00 96.00 204 ALA A N 1
ATOM 1512 C CA . ALA A 1 204 ? -14.287 -5.098 -0.309 1.00 96.00 204 ALA A CA 1
ATOM 1513 C C . ALA A 1 204 ? -14.868 -5.085 -1.721 1.00 96.00 204 ALA A C 1
ATOM 1515 O O . ALA A 1 204 ? -14.115 -5.045 -2.691 1.00 96.00 204 ALA A O 1
ATOM 1516 N N . TRP A 1 205 ? -16.191 -5.051 -1.852 1.00 96.50 205 TRP A N 1
ATOM 1517 C CA . TRP A 1 205 ? -16.848 -4.972 -3.152 1.00 96.50 205 TRP A CA 1
ATOM 1518 C C . TRP A 1 205 ? -16.572 -3.661 -3.873 1.00 96.50 205 TRP A C 1
ATOM 1520 O O . TRP A 1 205 ? -16.298 -3.694 -5.067 1.00 96.50 205 TRP A O 1
ATOM 1530 N N . LEU A 1 206 ? -16.565 -2.523 -3.174 1.00 95.56 206 LEU A N 1
ATOM 1531 C CA . LEU A 1 206 ? -16.193 -1.244 -3.780 1.00 95.56 206 LEU A CA 1
ATOM 1532 C C . LEU A 1 206 ? -14.745 -1.260 -4.275 1.00 95.56 206 LEU A C 1
ATOM 1534 O O . LEU A 1 206 ? -14.484 -0.817 -5.388 1.00 95.56 206 LEU A O 1
ATOM 1538 N N . VAL A 1 207 ? -13.812 -1.812 -3.495 1.00 96.62 207 VAL A N 1
ATOM 1539 C CA . VAL A 1 207 ? -12.411 -1.952 -3.914 1.00 96.62 207 VAL A CA 1
ATOM 1540 C C . VAL A 1 207 ? -12.287 -2.881 -5.121 1.00 96.62 207 VAL A C 1
ATOM 1542 O O . VAL A 1 207 ? -11.651 -2.506 -6.098 1.00 96.62 207 VAL A O 1
ATOM 1545 N N . LEU A 1 208 ? -12.913 -4.058 -5.106 1.00 97.00 208 LEU A N 1
ATOM 1546 C CA . LEU A 1 208 ? -12.825 -5.011 -6.218 1.00 97.00 208 LEU A CA 1
ATOM 1547 C C . LEU A 1 208 ? -13.510 -4.492 -7.492 1.00 97.00 208 LEU A C 1
ATOM 1549 O O . LEU A 1 208 ? -12.982 -4.669 -8.584 1.00 97.00 208 LEU A O 1
ATOM 1553 N N . ALA A 1 209 ? -14.663 -3.834 -7.369 1.00 96.19 209 ALA A N 1
ATOM 1554 C CA . ALA A 1 209 ? -15.425 -3.348 -8.517 1.00 96.19 209 ALA A CA 1
ATOM 1555 C C . ALA A 1 209 ? -14.852 -2.055 -9.109 1.00 96.19 209 ALA A C 1
ATOM 1557 O O . ALA A 1 209 ? -14.905 -1.854 -10.321 1.00 96.19 209 ALA A O 1
ATOM 1558 N N . LEU A 1 210 ? -14.334 -1.161 -8.260 1.00 96.62 210 LEU A N 1
ATOM 1559 C CA . LEU A 1 210 ? -13.930 0.185 -8.664 1.00 96.62 210 LEU A CA 1
ATOM 1560 C C . LEU A 1 210 ? -12.421 0.407 -8.626 1.00 96.62 210 LEU A C 1
ATOM 1562 O O . LEU A 1 210 ? -12.013 1.517 -8.921 1.00 96.62 210 LEU A O 1
ATOM 1566 N N . SER A 1 211 ? -11.589 -0.582 -8.287 1.00 97.81 211 SER A N 1
ATOM 1567 C CA . SER A 1 211 ? -10.128 -0.439 -8.332 1.00 97.81 211 SER A CA 1
ATOM 1568 C C . SER A 1 211 ? -9.497 -1.370 -9.373 1.00 97.81 211 SER A C 1
ATOM 1570 O O . SER A 1 211 ? -9.013 -2.453 -9.027 1.00 97.81 211 SER A O 1
ATOM 1572 N N . PRO A 1 212 ? -9.445 -0.955 -10.656 1.00 98.00 212 PRO A N 1
ATOM 1573 C CA . PRO A 1 212 ? -8.667 -1.636 -11.686 1.00 98.00 212 PRO A CA 1
ATOM 1574 C C . PRO A 1 212 ? -7.232 -1.971 -11.270 1.00 98.00 212 PRO A C 1
ATOM 1576 O O . PRO A 1 212 ? -6.722 -2.998 -11.699 1.00 98.00 212 PRO A O 1
ATOM 1579 N N . ALA A 1 213 ? -6.588 -1.160 -10.421 1.00 97.19 213 ALA A N 1
ATOM 1580 C CA . ALA A 1 213 ? -5.261 -1.480 -9.891 1.00 97.19 213 ALA A CA 1
ATOM 1581 C C . ALA A 1 213 ? -5.246 -2.752 -9.035 1.00 97.19 213 ALA A C 1
ATOM 1583 O O . ALA A 1 213 ? -4.322 -3.546 -9.153 1.00 97.19 213 ALA A O 1
ATOM 1584 N N . VAL A 1 214 ? -6.265 -2.976 -8.201 1.00 97.50 214 VAL A N 1
ATOM 1585 C CA . VAL A 1 214 ? -6.338 -4.183 -7.362 1.00 97.50 214 VAL A CA 1
ATOM 1586 C C . VAL A 1 214 ? -6.614 -5.417 -8.210 1.00 97.50 214 VAL A C 1
ATOM 1588 O O . VAL A 1 214 ? -5.973 -6.444 -8.013 1.00 97.50 214 VAL A O 1
ATOM 1591 N N . ILE A 1 215 ? -7.525 -5.313 -9.182 1.00 97.12 215 ILE A N 1
ATOM 1592 C CA . ILE A 1 215 ? -7.776 -6.408 -10.126 1.00 97.12 215 ILE A CA 1
ATOM 1593 C C . ILE A 1 215 ? -6.519 -6.709 -10.940 1.00 97.12 215 ILE A C 1
ATOM 1595 O O . ILE A 1 215 ? -6.158 -7.874 -11.072 1.00 97.12 215 ILE A O 1
ATOM 1599 N N . HIS A 1 216 ? -5.829 -5.672 -11.419 1.00 95.62 216 HIS A N 1
ATOM 1600 C CA . HIS A 1 216 ? -4.549 -5.799 -12.104 1.00 95.62 216 HIS A CA 1
ATOM 1601 C C . HIS A 1 216 ? -3.523 -6.524 -11.225 1.00 95.62 216 HIS A C 1
ATOM 1603 O O . HIS A 1 216 ? -3.024 -7.556 -11.646 1.00 95.62 216 HIS A O 1
ATOM 1609 N N . ASP A 1 217 ? -3.269 -6.062 -9.997 1.00 95.44 217 ASP A N 1
ATOM 1610 C CA . ASP A 1 217 ? -2.321 -6.705 -9.075 1.00 95.44 217 ASP A CA 1
ATOM 1611 C C . ASP A 1 217 ? -2.666 -8.184 -8.825 1.00 95.44 217 ASP A C 1
ATOM 1613 O O . ASP A 1 217 ? -1.769 -9.026 -8.795 1.00 95.44 217 ASP A O 1
ATOM 1617 N N . ILE A 1 218 ? -3.952 -8.534 -8.695 1.00 95.94 218 ILE A N 1
ATOM 1618 C CA . ILE A 1 218 ? -4.383 -9.934 -8.562 1.00 95.94 218 ILE A CA 1
ATOM 1619 C C . ILE A 1 218 ? -4.006 -10.732 -9.816 1.00 95.94 218 ILE A C 1
ATOM 1621 O O . ILE A 1 218 ? -3.357 -11.766 -9.694 1.00 95.94 218 ILE A O 1
ATOM 1625 N N . VAL A 1 219 ? -4.386 -10.276 -11.012 1.00 95.00 219 VAL A N 1
ATOM 1626 C CA . VAL A 1 219 ? -4.198 -11.069 -12.241 1.00 95.00 219 VAL A CA 1
ATOM 1627 C C . VAL A 1 219 ? -2.765 -11.058 -12.771 1.00 95.00 219 VAL A C 1
ATOM 1629 O O . VAL A 1 219 ? -2.392 -11.980 -13.485 1.00 95.00 219 VAL A O 1
ATOM 1632 N N . THR A 1 220 ? -1.960 -10.047 -12.437 1.00 93.81 220 THR A N 1
ATOM 1633 C CA . THR A 1 220 ? -0.547 -9.953 -12.841 1.00 93.81 220 THR A CA 1
ATOM 1634 C C . THR A 1 220 ? 0.422 -10.367 -11.738 1.00 93.81 220 THR A C 1
ATOM 1636 O O . THR A 1 220 ? 1.625 -10.310 -11.952 1.00 93.81 220 THR A O 1
ATOM 1639 N N . GLY A 1 221 ? -0.065 -10.696 -10.538 1.00 93.38 221 GLY A N 1
ATOM 1640 C CA . GLY A 1 221 ? 0.765 -11.084 -9.393 1.00 93.38 221 GLY A CA 1
ATOM 1641 C C . GLY A 1 221 ? 1.574 -9.957 -8.743 1.00 93.38 221 GLY A C 1
ATOM 1642 O O . GLY A 1 221 ? 2.323 -10.204 -7.802 1.00 93.38 221 GLY A O 1
ATOM 1643 N N . THR A 1 222 ? 1.427 -8.714 -9.203 1.00 92.88 222 THR A N 1
ATOM 1644 C CA . THR A 1 222 ? 2.233 -7.571 -8.749 1.00 92.88 222 THR A CA 1
ATOM 1645 C C . THR A 1 222 ? 2.082 -7.314 -7.245 1.00 92.88 222 THR A C 1
ATOM 1647 O O . THR A 1 222 ? 0.981 -7.356 -6.699 1.00 92.88 222 THR A O 1
ATOM 1650 N N . GLY A 1 223 ? 3.184 -6.998 -6.560 1.00 92.75 223 GLY A N 1
ATOM 1651 C CA . GLY A 1 223 ? 3.246 -6.925 -5.101 1.00 92.75 223 GLY A CA 1
ATOM 1652 C C . GLY A 1 223 ? 2.890 -5.576 -4.469 1.00 92.75 223 GLY A C 1
ATOM 1653 O O . GLY A 1 223 ? 3.118 -5.411 -3.272 1.00 92.75 223 GLY A O 1
ATOM 1654 N N . TYR A 1 224 ? 2.385 -4.573 -5.205 1.00 94.88 224 TYR A N 1
ATOM 1655 C CA . TYR A 1 224 ? 2.136 -3.237 -4.627 1.00 94.88 224 TYR A CA 1
ATOM 1656 C C . TYR A 1 224 ? 1.077 -3.270 -3.524 1.00 94.88 224 TYR A C 1
ATOM 1658 O O . TYR A 1 224 ? 1.325 -2.756 -2.426 1.00 94.88 224 TYR A O 1
ATOM 1666 N N . ALA A 1 225 ? -0.086 -3.869 -3.799 1.00 96.25 225 ALA A N 1
ATOM 1667 C CA . ALA A 1 225 ? -1.162 -3.977 -2.823 1.00 96.25 225 ALA A CA 1
ATOM 1668 C C . ALA A 1 225 ? -0.779 -4.848 -1.619 1.00 96.25 225 ALA A C 1
ATOM 1670 O O . ALA A 1 225 ? -0.862 -4.379 -0.484 1.00 96.25 225 ALA A O 1
ATOM 1671 N N . SER A 1 226 ? -0.325 -6.083 -1.847 1.00 97.31 226 SER A N 1
ATOM 1672 C CA . SER A 1 226 ? 0.049 -7.020 -0.775 1.00 97.31 226 SER A CA 1
ATOM 1673 C C . SER A 1 226 ? 1.109 -6.453 0.163 1.00 97.31 226 SER A C 1
ATOM 1675 O O . SER A 1 226 ? 0.958 -6.530 1.383 1.00 97.31 226 SER A O 1
ATOM 1677 N N . ASN A 1 227 ? 2.140 -5.817 -0.388 1.00 97.12 227 ASN A N 1
ATOM 1678 C CA . ASN A 1 227 ? 3.200 -5.214 0.403 1.00 97.12 227 ASN A CA 1
ATOM 1679 C C . ASN A 1 227 ? 2.677 -4.054 1.274 1.00 97.12 227 ASN A C 1
ATOM 1681 O O . ASN A 1 227 ? 2.879 -4.047 2.490 1.00 97.12 227 ASN A O 1
ATOM 1685 N N . ALA A 1 228 ? 1.916 -3.123 0.686 1.00 98.25 228 ALA A N 1
ATOM 1686 C CA . ALA A 1 228 ? 1.310 -2.022 1.436 1.00 98.25 228 ALA A CA 1
ATOM 1687 C C . ALA A 1 228 ? 0.363 -2.527 2.539 1.00 98.25 228 ALA A C 1
ATOM 1689 O O . ALA A 1 228 ? 0.391 -2.020 3.662 1.00 98.25 228 ALA A O 1
ATOM 1690 N N . ILE A 1 229 ? -0.441 -3.554 2.248 1.00 98.75 229 ILE A N 1
ATOM 1691 C CA . ILE A 1 229 ? -1.332 -4.183 3.224 1.00 98.75 229 ILE A CA 1
ATOM 1692 C C . ILE A 1 229 ? -0.537 -4.812 4.370 1.00 98.75 229 ILE A C 1
ATOM 1694 O O . ILE A 1 229 ? -0.899 -4.594 5.524 1.00 98.75 229 ILE A O 1
ATOM 1698 N N . ALA A 1 230 ? 0.544 -5.546 4.093 1.00 98.69 230 ALA A N 1
ATOM 1699 C CA . ALA A 1 230 ? 1.378 -6.141 5.137 1.00 98.69 230 ALA A CA 1
ATOM 1700 C C . ALA A 1 230 ? 1.911 -5.070 6.107 1.00 98.69 230 ALA A C 1
ATOM 1702 O O . ALA A 1 230 ? 1.869 -5.252 7.327 1.00 98.69 230 ALA A O 1
ATOM 1703 N N . VAL A 1 231 ? 2.318 -3.906 5.587 1.00 98.81 231 VAL A N 1
ATOM 1704 C CA . VAL A 1 231 ? 2.753 -2.768 6.412 1.00 98.81 231 VAL A CA 1
ATOM 1705 C C . VAL A 1 231 ? 1.598 -2.187 7.235 1.00 98.81 231 VAL A C 1
ATOM 1707 O O . VAL A 1 231 ? 1.768 -1.939 8.433 1.00 98.81 231 VAL A O 1
ATOM 1710 N N . VAL A 1 232 ? 0.421 -1.982 6.630 1.00 98.81 232 VAL A N 1
ATOM 1711 C CA . VAL A 1 232 ? -0.777 -1.490 7.338 1.00 98.81 232 VAL A CA 1
ATOM 1712 C C . VAL A 1 232 ? -1.177 -2.448 8.459 1.00 98.81 232 VAL A C 1
ATOM 1714 O O . VAL A 1 232 ? -1.435 -2.003 9.577 1.00 98.81 232 VAL A O 1
ATOM 1717 N N . LEU A 1 233 ? -1.202 -3.753 8.185 1.00 98.81 233 LEU A N 1
ATOM 1718 C CA . LEU A 1 233 ? -1.584 -4.786 9.145 1.00 98.81 233 LEU A CA 1
ATOM 1719 C C . LEU A 1 233 ? -0.559 -4.942 10.268 1.00 98.81 233 LEU A C 1
ATOM 1721 O O . LEU A 1 233 ? -0.955 -5.091 11.424 1.00 98.81 233 LEU A O 1
ATOM 1725 N N . GLY A 1 234 ? 0.739 -4.837 9.969 1.00 98.69 234 GLY A N 1
ATOM 1726 C CA . GLY A 1 234 ? 1.783 -4.815 10.994 1.00 98.69 234 GLY A CA 1
ATOM 1727 C C . GLY A 1 234 ? 1.625 -3.626 11.948 1.00 98.69 234 GLY A C 1
ATOM 1728 O O . GLY A 1 234 ? 1.650 -3.806 13.166 1.00 98.69 234 GLY A O 1
ATOM 1729 N N . LEU A 1 235 ? 1.350 -2.427 11.418 1.00 98.81 235 LEU A N 1
ATOM 1730 C CA . LEU A 1 235 ? 1.084 -1.239 12.239 1.00 98.81 235 LEU A CA 1
ATOM 1731 C C . LEU A 1 235 ? -0.225 -1.370 13.034 1.00 98.81 235 LEU A C 1
ATOM 1733 O O . LEU A 1 235 ? -0.295 -1.011 14.215 1.00 98.81 235 LEU A O 1
ATOM 1737 N N . TRP A 1 236 ? -1.270 -1.897 12.396 1.00 98.62 236 TRP A N 1
ATOM 1738 C CA . TRP A 1 236 ? -2.553 -2.176 13.034 1.00 98.62 236 TRP A CA 1
ATOM 1739 C C . TRP A 1 236 ? -2.377 -3.133 14.218 1.00 98.62 236 TRP A C 1
ATOM 1741 O O . TRP A 1 236 ? -2.862 -2.838 15.313 1.00 98.62 236 TRP A O 1
ATOM 1751 N N . TRP A 1 237 ? -1.609 -4.212 14.042 1.00 98.62 237 TRP A N 1
ATOM 1752 C CA . TRP A 1 237 ? -1.316 -5.178 15.097 1.00 98.62 237 TRP A CA 1
ATOM 1753 C C . TRP A 1 237 ? -0.486 -4.560 16.226 1.00 98.62 237 TRP A C 1
ATOM 1755 O O . TRP A 1 237 ? -0.879 -4.671 17.389 1.00 98.62 237 TRP A O 1
ATOM 1765 N N . LEU A 1 238 ? 0.593 -3.837 15.895 1.00 98.62 238 LEU A N 1
ATOM 1766 C CA . LEU A 1 238 ? 1.478 -3.156 16.854 1.00 98.62 238 LEU A CA 1
ATOM 1767 C C . LEU A 1 238 ? 0.715 -2.239 17.815 1.00 98.62 238 LEU A C 1
ATOM 1769 O O . LEU A 1 238 ? 1.016 -2.177 19.007 1.00 98.62 238 LEU A O 1
ATOM 1773 N N . THR A 1 239 ? -0.300 -1.549 17.305 1.00 97.81 239 THR A N 1
ATOM 1774 C CA . THR A 1 239 ? -1.078 -0.575 18.079 1.00 97.81 239 THR A CA 1
ATOM 1775 C C . THR A 1 239 ? -2.229 -1.194 18.878 1.00 97.81 239 THR A C 1
ATOM 1777 O O . THR A 1 239 ? -2.779 -0.535 19.757 1.00 97.81 239 THR A O 1
ATOM 1780 N N . ARG A 1 240 ? -2.574 -2.468 18.646 1.00 96.31 240 ARG A N 1
ATOM 1781 C CA . ARG A 1 240 ? -3.721 -3.149 19.288 1.00 96.31 240 ARG A CA 1
ATOM 1782 C C . ARG A 1 240 ? -3.331 -4.308 20.198 1.00 96.31 240 ARG A C 1
ATOM 1784 O O . ARG A 1 240 ? -4.098 -4.679 21.084 1.00 96.31 240 ARG A O 1
ATOM 1791 N N . THR A 1 241 ? -2.151 -4.888 20.000 1.00 96.62 241 THR A N 1
ATOM 1792 C CA . THR A 1 241 ? -1.710 -6.060 20.758 1.00 96.62 241 THR A CA 1
ATOM 1793 C C . THR A 1 241 ? -1.100 -5.714 22.115 1.00 96.62 241 THR A C 1
ATOM 1795 O O . THR A 1 241 ? -0.560 -4.628 22.339 1.00 96.62 241 THR A O 1
ATOM 1798 N N . ARG A 1 242 ? -1.110 -6.699 23.019 1.00 95.69 242 ARG A N 1
ATOM 1799 C CA . ARG A 1 242 ? -0.273 -6.695 24.228 1.00 95.69 242 ARG A CA 1
ATOM 1800 C C . ARG A 1 242 ? 1.158 -7.164 23.932 1.00 95.69 242 ARG A C 1
ATOM 1802 O O . ARG A 1 242 ? 2.087 -6.692 24.580 1.00 95.69 242 ARG A O 1
ATOM 1809 N N . HIS A 1 243 ? 1.349 -8.015 22.919 1.00 97.06 243 HIS A N 1
ATOM 1810 C CA . HIS A 1 243 ? 2.648 -8.553 22.486 1.00 97.06 243 HIS A CA 1
ATOM 1811 C C . HIS A 1 243 ? 3.390 -7.582 21.555 1.00 97.06 243 HIS A C 1
ATOM 1813 O O . HIS A 1 243 ? 3.678 -7.894 20.399 1.00 97.06 243 HIS A O 1
ATOM 1819 N N . ARG A 1 244 ? 3.647 -6.364 22.044 1.00 96.62 244 ARG A N 1
ATOM 1820 C CA . ARG A 1 244 ? 4.135 -5.253 21.211 1.00 96.62 244 ARG A CA 1
ATOM 1821 C C . ARG A 1 244 ? 5.503 -5.505 20.592 1.00 96.62 244 ARG A C 1
ATOM 1823 O O . ARG A 1 244 ? 5.719 -5.058 19.478 1.00 96.62 244 ARG A O 1
ATOM 1830 N N . ASP A 1 245 ? 6.383 -6.244 21.259 1.00 98.50 245 ASP A N 1
ATOM 1831 C CA . ASP A 1 245 ? 7.710 -6.559 20.719 1.00 98.50 245 ASP A CA 1
ATOM 1832 C C . ASP A 1 245 ? 7.633 -7.446 19.480 1.00 98.50 245 ASP A C 1
ATOM 1834 O O . ASP A 1 245 ? 8.269 -7.159 18.472 1.00 98.50 245 ASP A O 1
ATOM 1838 N N . LEU A 1 246 ? 6.805 -8.494 19.535 1.00 98.44 246 LEU A N 1
ATOM 1839 C CA . LEU A 1 246 ? 6.595 -9.385 18.400 1.00 98.44 246 LEU A CA 1
ATOM 1840 C C . LEU A 1 246 ? 5.953 -8.630 17.234 1.00 98.44 246 LEU A C 1
ATOM 1842 O O . LEU A 1 246 ? 6.384 -8.776 16.095 1.00 98.44 246 LEU A O 1
ATOM 1846 N N . ALA A 1 247 ? 4.962 -7.783 17.519 1.00 98.50 247 ALA A N 1
ATOM 1847 C CA . ALA A 1 247 ? 4.346 -6.957 16.489 1.00 98.50 247 ALA A CA 1
ATOM 1848 C C . ALA A 1 247 ? 5.302 -5.888 15.935 1.00 98.50 247 ALA A C 1
ATOM 1850 O O . ALA A 1 247 ? 5.247 -5.595 14.746 1.00 98.50 247 ALA A O 1
ATOM 1851 N N . ALA A 1 248 ? 6.203 -5.337 16.754 1.00 98.81 248 ALA A N 1
ATOM 1852 C CA . ALA A 1 248 ? 7.241 -4.410 16.310 1.00 98.81 248 ALA A CA 1
ATOM 1853 C C . ALA A 1 248 ? 8.252 -5.112 15.396 1.00 98.81 248 ALA A C 1
ATOM 1855 O O . ALA A 1 248 ? 8.601 -4.566 14.354 1.00 98.81 248 ALA A O 1
ATOM 1856 N N . ALA A 1 249 ? 8.664 -6.338 15.730 1.00 98.75 249 ALA A N 1
ATOM 1857 C CA . ALA A 1 249 ? 9.520 -7.148 14.869 1.00 98.75 249 ALA A CA 1
ATOM 1858 C C . ALA A 1 249 ? 8.811 -7.489 13.549 1.00 98.75 249 ALA A C 1
ATOM 1860 O O . ALA A 1 249 ? 9.337 -7.206 12.478 1.00 98.75 249 ALA A O 1
ATOM 1861 N N . ALA A 1 250 ? 7.577 -7.999 13.601 1.00 98.56 250 ALA A N 1
ATOM 1862 C CA . ALA A 1 250 ? 6.794 -8.318 12.405 1.00 98.56 250 ALA A CA 1
ATOM 1863 C C . ALA A 1 250 ? 6.552 -7.089 11.513 1.00 98.56 250 ALA A C 1
ATOM 1865 O O . ALA A 1 250 ? 6.675 -7.166 10.291 1.00 98.56 250 ALA A O 1
ATOM 1866 N N . TRP A 1 251 ? 6.265 -5.931 12.114 1.00 98.75 251 TRP A N 1
ATOM 1867 C CA . TRP A 1 251 ? 6.162 -4.682 11.368 1.00 98.75 251 TRP A CA 1
ATOM 1868 C C . TRP A 1 251 ? 7.515 -4.257 10.793 1.00 98.75 251 TRP A C 1
ATOM 1870 O O . TRP A 1 251 ? 7.563 -3.837 9.645 1.00 98.75 251 TRP A O 1
ATOM 1880 N N . GLY A 1 252 ? 8.618 -4.449 11.522 1.00 98.75 252 GLY A N 1
ATOM 1881 C CA . GLY A 1 252 ? 9.980 -4.256 11.022 1.00 98.75 252 GLY A CA 1
ATOM 1882 C C . GLY A 1 252 ? 10.292 -5.091 9.776 1.00 98.75 252 GLY A C 1
ATOM 1883 O O . GLY A 1 252 ? 10.854 -4.551 8.829 1.00 98.75 252 GLY A O 1
ATOM 1884 N N . VAL A 1 253 ? 9.854 -6.357 9.719 1.00 98.75 253 VAL A N 1
ATOM 1885 C CA . VAL A 1 253 ? 9.946 -7.192 8.501 1.00 98.75 253 VAL A CA 1
ATOM 1886 C C . VAL A 1 253 ? 9.182 -6.546 7.341 1.00 98.75 253 VAL A C 1
ATOM 1888 O O . VAL A 1 253 ? 9.717 -6.425 6.241 1.00 98.75 253 VAL A O 1
ATOM 1891 N N . ALA A 1 254 ? 7.956 -6.074 7.588 1.00 98.56 254 ALA A N 1
ATOM 1892 C CA . ALA A 1 254 ? 7.153 -5.408 6.565 1.00 98.56 254 ALA A CA 1
ATOM 1893 C C . ALA A 1 254 ? 7.756 -4.068 6.111 1.00 98.56 254 ALA A C 1
ATOM 1895 O O . ALA A 1 254 ? 7.740 -3.760 4.922 1.00 98.56 254 ALA A O 1
ATOM 1896 N N . LEU A 1 255 ? 8.337 -3.282 7.020 1.00 98.50 255 LEU A N 1
ATOM 1897 C CA . LEU A 1 255 ? 9.040 -2.042 6.682 1.00 98.50 255 LEU A CA 1
ATOM 1898 C C . LEU A 1 255 ? 10.338 -2.298 5.914 1.00 98.50 255 LEU A C 1
ATOM 1900 O O . LEU A 1 255 ? 10.681 -1.528 5.021 1.00 98.50 255 LEU A O 1
ATOM 1904 N N . ALA A 1 256 ? 11.021 -3.407 6.201 1.00 98.06 256 ALA A N 1
ATOM 1905 C CA . ALA A 1 256 ? 12.199 -3.864 5.472 1.00 98.06 256 ALA A CA 1
ATOM 1906 C C . ALA A 1 256 ? 11.870 -4.398 4.070 1.00 98.06 256 ALA A C 1
ATOM 1908 O O . ALA A 1 256 ? 12.710 -5.050 3.465 1.00 98.06 256 ALA A O 1
ATOM 1909 N N . SER A 1 257 ? 10.664 -4.170 3.550 1.00 97.62 257 SER A N 1
ATOM 1910 C CA . SER A 1 257 ? 10.282 -4.566 2.198 1.00 97.62 257 SER A CA 1
ATOM 1911 C C . SER A 1 257 ? 10.506 -3.455 1.165 1.00 97.62 257 SER A C 1
ATOM 1913 O O . SER A 1 257 ? 10.892 -3.741 0.032 1.00 97.62 257 SER A O 1
ATOM 1915 N N . ARG A 1 258 ? 10.351 -2.181 1.556 1.00 95.62 258 ARG A N 1
ATOM 1916 C CA . ARG A 1 258 ? 10.698 -1.005 0.742 1.00 95.62 258 ARG A CA 1
ATOM 1917 C C . ARG A 1 258 ? 11.088 0.179 1.629 1.00 95.62 258 ARG A C 1
ATOM 1919 O O . ARG A 1 258 ? 10.445 0.450 2.642 1.00 95.62 258 ARG A O 1
ATOM 1926 N N . ALA A 1 259 ? 12.100 0.938 1.208 1.00 94.62 259 ALA A N 1
ATOM 1927 C CA . ALA A 1 259 ? 12.667 2.029 2.004 1.00 94.62 259 ALA A CA 1
ATOM 1928 C C . ALA A 1 259 ? 11.660 3.150 2.330 1.00 94.62 259 ALA A C 1
ATOM 1930 O O . ALA A 1 259 ? 11.715 3.737 3.410 1.00 94.62 259 ALA A O 1
ATOM 1931 N N . ASN A 1 260 ? 10.694 3.4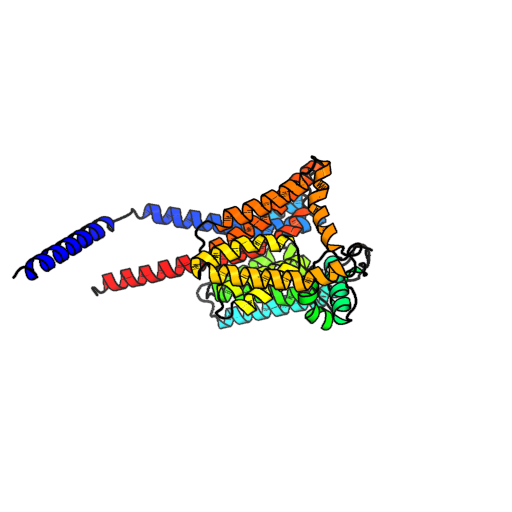24 1.444 1.00 95.69 260 ASN A N 1
ATOM 1932 C CA . ASN A 1 260 ? 9.682 4.464 1.661 1.00 95.69 260 ASN A CA 1
ATOM 1933 C C . ASN A 1 260 ? 8.799 4.198 2.892 1.00 95.69 260 ASN A C 1
ATOM 1935 O O . ASN A 1 260 ? 8.271 5.145 3.477 1.00 95.69 260 ASN A O 1
ATOM 1939 N N . PHE A 1 261 ? 8.639 2.942 3.319 1.00 97.69 261 PHE A N 1
ATOM 1940 C CA . PHE A 1 261 ? 7.848 2.636 4.510 1.00 97.69 261 PHE A CA 1
ATOM 1941 C C . PHE A 1 261 ? 8.574 2.979 5.812 1.00 97.69 261 PHE A C 1
ATOM 1943 O O . PHE A 1 261 ? 7.908 3.250 6.809 1.00 97.69 261 PHE A O 1
ATOM 1950 N N . LEU A 1 262 ? 9.909 3.082 5.815 1.00 97.31 262 LEU A N 1
ATOM 1951 C CA . LEU A 1 262 ? 10.673 3.521 6.994 1.00 97.31 262 LEU A CA 1
ATOM 1952 C C . LEU A 1 262 ? 10.270 4.932 7.450 1.00 97.31 262 LEU A C 1
ATOM 1954 O O . LEU A 1 262 ? 10.324 5.248 8.638 1.00 97.31 262 LEU A O 1
ATOM 1958 N N . LEU A 1 263 ? 9.754 5.751 6.529 1.00 97.75 263 LEU A N 1
ATOM 1959 C CA . LEU A 1 263 ? 9.203 7.077 6.817 1.00 97.75 263 LEU A CA 1
ATOM 1960 C C . LEU A 1 263 ? 7.932 7.030 7.685 1.00 97.75 263 LEU A C 1
ATOM 1962 O O . LEU A 1 263 ? 7.466 8.066 8.144 1.00 97.75 263 LEU A O 1
ATOM 1966 N N . LEU A 1 264 ? 7.359 5.851 7.943 1.00 98.69 264 LEU A N 1
ATOM 1967 C CA . LEU A 1 264 ? 6.202 5.681 8.826 1.00 98.69 264 LEU A CA 1
ATOM 1968 C C . LEU A 1 264 ? 6.583 5.486 10.299 1.00 98.69 264 LEU A C 1
ATOM 1970 O O . LEU A 1 264 ? 5.722 5.643 11.169 1.00 98.69 264 LEU A O 1
ATOM 1974 N N . VAL A 1 265 ? 7.854 5.185 10.598 1.00 98.62 265 VAL A N 1
ATOM 1975 C CA . VAL A 1 265 ? 8.343 4.966 11.971 1.00 98.62 265 VAL A CA 1
ATOM 1976 C C . VAL A 1 265 ? 8.047 6.161 12.889 1.00 98.62 265 VAL A C 1
ATOM 1978 O O . VAL A 1 265 ? 7.486 5.927 13.962 1.00 98.62 265 VAL A O 1
ATOM 1981 N N . PRO A 1 266 ? 8.300 7.432 12.500 1.00 98.75 266 PRO A N 1
ATOM 1982 C CA . PRO A 1 266 ? 7.985 8.576 13.357 1.00 98.75 266 PRO A CA 1
ATOM 1983 C C . PRO A 1 266 ? 6.509 8.636 13.763 1.00 98.75 266 PRO A C 1
ATOM 1985 O O . PRO A 1 266 ? 6.202 8.898 14.924 1.00 98.75 266 PRO A O 1
ATOM 1988 N N . ILE A 1 267 ? 5.586 8.338 12.842 1.00 98.75 267 ILE A N 1
ATOM 1989 C CA . ILE A 1 267 ? 4.143 8.389 13.116 1.00 98.75 267 ILE A CA 1
ATOM 1990 C C . ILE A 1 267 ? 3.745 7.297 14.117 1.00 98.75 267 ILE A C 1
ATOM 1992 O O . ILE A 1 267 ? 3.040 7.586 15.086 1.00 98.75 267 ILE A O 1
ATOM 1996 N N . ALA A 1 268 ? 4.228 6.064 13.931 1.00 98.56 268 ALA A N 1
ATOM 1997 C CA . ALA A 1 268 ? 3.968 4.970 14.868 1.00 98.56 268 ALA A CA 1
ATOM 1998 C C . ALA A 1 268 ? 4.513 5.279 16.273 1.00 98.56 268 ALA A C 1
ATOM 2000 O O . ALA A 1 268 ? 3.817 5.072 17.270 1.00 98.56 268 ALA A O 1
ATOM 2001 N N . CYS A 1 269 ? 5.721 5.844 16.356 1.00 98.56 269 CYS A N 1
ATOM 2002 C CA . CYS A 1 269 ? 6.313 6.297 17.614 1.00 98.56 269 CYS A CA 1
ATOM 2003 C C . CYS A 1 269 ? 5.494 7.412 18.270 1.00 98.56 269 CYS A C 1
ATOM 2005 O O . CYS A 1 269 ? 5.276 7.369 19.480 1.00 98.56 269 CYS A O 1
ATOM 2007 N N . GLY A 1 270 ? 5.011 8.383 17.488 1.00 98.56 270 GLY A N 1
ATOM 2008 C CA . GLY A 1 270 ? 4.143 9.455 17.973 1.00 98.56 270 GLY A CA 1
ATOM 2009 C C . GLY A 1 270 ? 2.864 8.913 18.611 1.00 98.56 270 GLY A C 1
ATOM 2010 O O . GLY A 1 270 ? 2.540 9.287 19.739 1.00 98.56 270 GLY A O 1
ATOM 2011 N N . TRP A 1 271 ? 2.201 7.962 17.944 1.00 98.62 271 TRP A N 1
ATOM 2012 C CA . TRP A 1 271 ? 0.998 7.309 18.468 1.00 98.62 271 TRP A CA 1
ATOM 2013 C C . TRP A 1 271 ? 1.275 6.508 19.748 1.00 98.62 271 TRP A C 1
ATOM 2015 O O . TRP A 1 271 ? 0.568 6.670 20.745 1.00 98.62 271 TRP A O 1
ATOM 2025 N N . LEU A 1 272 ? 2.329 5.680 19.757 1.00 98.44 272 LEU A N 1
ATOM 2026 C CA . LEU A 1 272 ? 2.711 4.874 20.925 1.00 98.44 272 LEU A CA 1
ATOM 2027 C C . LEU A 1 272 ? 3.106 5.746 22.118 1.00 98.44 272 LEU A C 1
ATOM 2029 O O . LEU A 1 272 ? 2.752 5.425 23.252 1.00 98.44 272 LEU A O 1
ATOM 2033 N N . ARG A 1 273 ? 3.805 6.859 21.874 1.00 98.31 273 ARG A N 1
ATOM 2034 C CA . ARG A 1 273 ? 4.180 7.820 22.915 1.00 98.31 273 ARG A CA 1
ATOM 2035 C C . ARG A 1 273 ? 2.945 8.396 23.602 1.00 98.31 273 ARG A C 1
ATOM 2037 O O . ARG A 1 273 ? 2.951 8.507 24.821 1.00 98.31 273 ARG A O 1
ATOM 2044 N N . GLU A 1 274 ? 1.918 8.742 22.828 1.00 98.00 274 GLU A N 1
ATOM 2045 C CA . GLU A 1 274 ? 0.671 9.328 23.331 1.00 98.00 274 GLU A CA 1
ATOM 2046 C C . GLU A 1 274 ? -0.205 8.308 24.079 1.00 98.00 274 GLU A C 1
ATOM 2048 O O . GLU A 1 274 ? -0.750 8.632 25.129 1.00 98.00 274 GLU A O 1
ATOM 2053 N N . HIS A 1 275 ? -0.318 7.073 23.576 1.00 97.81 275 HIS A N 1
ATOM 2054 C CA . HIS A 1 275 ? -1.303 6.098 24.078 1.00 97.81 275 HIS A CA 1
ATOM 2055 C C . HIS A 1 275 ? -0.742 5.068 25.060 1.00 97.81 275 HIS A C 1
ATOM 2057 O O . HIS A 1 275 ? -1.500 4.425 25.785 1.00 97.81 275 HIS A O 1
ATOM 2063 N N . VAL A 1 276 ? 0.572 4.849 25.047 1.00 97.56 276 VAL A N 1
ATOM 2064 C CA . VAL A 1 276 ? 1.234 3.805 25.847 1.00 97.56 276 VAL A CA 1
ATOM 2065 C C . VAL A 1 276 ? 2.362 4.395 26.689 1.00 97.56 276 VAL A C 1
ATOM 2067 O O . VAL A 1 276 ? 2.526 4.016 27.844 1.00 97.56 276 VAL A O 1
ATOM 2070 N N . GLY A 1 277 ? 3.131 5.325 26.120 1.00 97.75 277 GLY A N 1
ATOM 2071 C CA . GLY A 1 277 ? 4.205 6.047 26.793 1.00 97.75 277 GLY A CA 1
ATOM 2072 C C . GLY A 1 277 ? 5.522 6.051 26.004 1.00 97.75 277 GLY A C 1
ATOM 2073 O O . GLY A 1 277 ? 5.728 5.235 25.098 1.00 97.75 277 GLY A O 1
ATOM 2074 N N . PRO A 1 278 ? 6.456 6.955 26.347 1.00 98.00 278 PRO A N 1
ATOM 2075 C CA . PRO A 1 278 ? 7.688 7.176 25.585 1.00 98.00 278 PRO A CA 1
ATOM 2076 C C . PRO A 1 278 ? 8.623 5.960 25.566 1.00 98.00 278 PRO A C 1
ATOM 2078 O O . PRO A 1 278 ? 9.227 5.673 24.536 1.00 98.00 278 PRO A O 1
ATOM 2081 N N . HIS A 1 279 ? 8.706 5.196 26.660 1.00 98.19 279 HIS A N 1
ATOM 2082 C CA . HIS A 1 279 ? 9.533 3.986 26.712 1.00 98.19 279 HIS A CA 1
ATOM 2083 C C . HIS A 1 279 ? 9.031 2.891 25.765 1.00 98.19 279 HIS A C 1
ATOM 2085 O O . HIS A 1 279 ? 9.834 2.227 25.115 1.00 98.19 279 HIS A O 1
ATOM 2091 N N . ALA A 1 280 ? 7.709 2.721 25.652 1.00 97.44 280 ALA A N 1
ATOM 2092 C CA . ALA A 1 280 ? 7.123 1.760 24.723 1.00 97.44 280 ALA A CA 1
ATOM 2093 C C . ALA A 1 280 ? 7.382 2.168 23.266 1.00 97.44 280 ALA A C 1
ATOM 2095 O O . ALA A 1 280 ? 7.721 1.316 22.447 1.00 97.44 280 ALA A O 1
ATOM 2096 N N . ALA A 1 281 ? 7.286 3.467 22.963 1.00 98.31 281 ALA A N 1
ATOM 2097 C CA . ALA A 1 281 ? 7.631 4.001 21.650 1.00 98.31 281 ALA A CA 1
ATOM 2098 C C . ALA A 1 281 ? 9.113 3.769 21.308 1.00 98.31 281 ALA A C 1
ATOM 2100 O O . ALA A 1 281 ? 9.411 3.246 20.238 1.00 98.31 281 ALA A O 1
ATOM 2101 N N . LEU A 1 282 ? 10.033 4.085 22.230 1.00 98.44 282 LEU A N 1
ATOM 2102 C CA . LEU A 1 282 ? 11.472 3.881 22.030 1.00 98.44 282 LEU A CA 1
ATOM 2103 C C . LEU A 1 282 ? 11.822 2.399 21.844 1.00 98.44 282 LEU A C 1
ATOM 2105 O O . LEU A 1 282 ? 12.579 2.058 20.940 1.00 98.44 282 LEU A O 1
ATOM 2109 N N . ARG A 1 283 ? 11.239 1.510 22.658 1.00 98.56 283 ARG A N 1
ATOM 2110 C CA . ARG A 1 283 ? 11.430 0.056 22.542 1.00 98.56 283 ARG A CA 1
ATOM 2111 C C . ARG A 1 283 ? 10.937 -0.468 21.196 1.00 98.56 283 ARG A C 1
ATOM 2113 O O . ARG A 1 283 ? 11.666 -1.197 20.532 1.00 98.56 283 ARG A O 1
ATOM 2120 N N . ALA A 1 284 ? 9.735 -0.076 20.772 1.00 98.50 284 ALA A N 1
ATOM 2121 C CA . ALA A 1 284 ? 9.203 -0.470 19.472 1.00 98.50 284 ALA A CA 1
ATOM 2122 C C . ALA A 1 284 ? 10.088 0.043 18.324 1.00 98.50 284 ALA A C 1
ATOM 2124 O O . ALA A 1 284 ? 10.408 -0.726 17.422 1.00 98.50 284 ALA A O 1
ATOM 2125 N N . ALA A 1 285 ? 10.544 1.299 18.389 1.00 98.56 285 ALA A N 1
ATOM 2126 C CA . ALA A 1 285 ? 11.462 1.874 17.406 1.00 98.56 285 ALA A CA 1
ATOM 2127 C C . ALA A 1 285 ? 12.789 1.107 17.332 1.00 98.56 285 ALA A C 1
ATOM 2129 O O . ALA A 1 285 ? 13.263 0.810 16.239 1.00 98.56 285 ALA A O 1
ATOM 2130 N N . ALA A 1 286 ? 13.362 0.748 18.485 1.00 98.69 286 ALA A N 1
ATOM 2131 C CA . ALA A 1 286 ? 14.600 -0.019 18.560 1.00 98.69 286 ALA A CA 1
ATOM 2132 C C . ALA A 1 286 ? 14.440 -1.422 17.956 1.00 98.69 286 ALA A C 1
ATOM 2134 O O . ALA A 1 286 ? 15.282 -1.840 17.169 1.00 98.69 286 ALA A O 1
ATOM 2135 N N . ILE A 1 287 ? 13.344 -2.127 18.262 1.00 98.81 287 ILE A N 1
ATOM 2136 C CA . ILE A 1 287 ? 13.065 -3.463 17.708 1.00 98.81 287 ILE A CA 1
ATOM 2137 C C . ILE A 1 287 ? 12.836 -3.396 16.195 1.00 98.81 287 ILE A C 1
ATOM 2139 O O . ILE A 1 287 ? 13.384 -4.212 15.454 1.00 98.81 287 ILE A O 1
ATOM 2143 N N . VAL A 1 288 ? 12.061 -2.415 15.726 1.00 98.75 288 VAL A N 1
ATOM 2144 C CA . VAL A 1 288 ? 11.846 -2.174 14.292 1.00 98.75 288 VAL A CA 1
ATOM 2145 C C . VAL A 1 288 ? 13.179 -1.899 13.598 1.00 98.75 288 VAL A C 1
ATOM 2147 O O . VAL A 1 288 ? 13.496 -2.561 12.613 1.00 98.75 288 VAL A O 1
ATOM 2150 N N . GLY A 1 289 ? 13.979 -0.973 14.133 1.00 98.62 289 GLY A N 1
ATOM 2151 C CA . GLY A 1 289 ? 15.286 -0.615 13.584 1.00 98.62 289 GLY A CA 1
ATOM 2152 C C . GLY A 1 289 ? 16.249 -1.800 13.549 1.00 98.62 289 GLY A C 1
ATOM 2153 O O . GLY A 1 289 ? 16.866 -2.049 12.517 1.00 98.62 289 GLY A O 1
ATOM 2154 N N . ALA A 1 290 ? 16.313 -2.583 14.630 1.00 98.69 290 ALA A N 1
ATOM 2155 C CA . ALA A 1 290 ? 17.116 -3.800 14.690 1.00 98.69 290 ALA A CA 1
ATOM 2156 C C . ALA A 1 290 ? 16.651 -4.838 13.662 1.00 98.69 290 ALA A C 1
ATOM 2158 O O . ALA A 1 290 ? 17.479 -5.410 12.965 1.00 98.69 290 ALA A O 1
ATOM 2159 N N . THR A 1 291 ? 15.340 -5.045 13.508 1.00 98.75 291 THR A N 1
ATOM 2160 C CA . THR A 1 291 ? 14.798 -6.000 12.528 1.00 98.75 291 THR A CA 1
ATOM 2161 C C . THR A 1 291 ? 15.125 -5.578 11.096 1.00 98.75 291 THR A C 1
ATOM 2163 O O . THR A 1 291 ? 15.612 -6.388 10.312 1.00 98.75 291 THR A O 1
ATOM 2166 N N . VAL A 1 292 ? 14.919 -4.301 10.758 1.00 98.50 292 VAL A N 1
ATOM 2167 C CA . VAL A 1 292 ? 15.264 -3.757 9.435 1.00 98.50 292 VAL A CA 1
ATOM 2168 C C . VAL A 1 292 ? 16.764 -3.885 9.172 1.00 98.50 292 VAL A C 1
ATOM 2170 O O . VAL A 1 292 ? 17.157 -4.330 8.092 1.00 98.50 292 VAL A O 1
ATOM 2173 N N . ALA A 1 293 ? 17.601 -3.538 10.154 1.00 98.31 293 ALA A N 1
ATOM 2174 C CA . ALA A 1 293 ? 19.050 -3.639 10.036 1.00 98.31 293 ALA A CA 1
ATOM 2175 C C . ALA A 1 293 ? 19.501 -5.093 9.842 1.00 98.31 293 ALA A C 1
ATOM 2177 O O . ALA A 1 293 ? 20.248 -5.366 8.909 1.00 98.31 293 ALA A O 1
ATOM 2178 N N . LEU A 1 294 ? 18.995 -6.030 10.648 1.00 98.31 294 LEU A N 1
ATOM 2179 C CA . LEU A 1 294 ? 19.309 -7.458 10.540 1.00 98.31 294 LEU A CA 1
ATOM 2180 C C . LEU A 1 294 ? 18.912 -8.048 9.186 1.00 98.31 294 LEU A C 1
ATOM 2182 O O . LEU A 1 294 ? 19.611 -8.915 8.675 1.00 98.31 294 LEU A O 1
ATOM 2186 N N . LEU A 1 295 ? 17.815 -7.575 8.594 1.00 97.56 295 LEU A N 1
ATOM 2187 C CA . LEU A 1 295 ? 17.386 -8.039 7.278 1.00 97.56 295 LEU A CA 1
ATOM 2188 C C . LEU A 1 295 ? 18.136 -7.373 6.128 1.00 97.56 295 LEU A C 1
ATOM 2190 O O . LEU A 1 295 ? 18.228 -7.970 5.067 1.00 97.56 295 LEU A O 1
ATOM 2194 N N . THR A 1 296 ? 18.648 -6.155 6.296 1.00 96.44 296 THR A N 1
ATOM 2195 C CA . THR A 1 296 ? 19.162 -5.357 5.169 1.00 96.44 296 THR A CA 1
ATOM 2196 C C . THR A 1 296 ? 20.684 -5.270 5.156 1.00 96.44 296 THR A C 1
ATOM 2198 O O . THR A 1 296 ? 21.314 -5.480 4.121 1.00 96.44 296 THR A O 1
ATOM 2201 N N . VAL A 1 297 ? 21.287 -4.981 6.310 1.00 97.50 297 VAL A N 1
ATOM 2202 C CA . VAL A 1 297 ? 22.722 -4.698 6.441 1.00 97.50 297 VAL A CA 1
ATOM 2203 C C . VAL A 1 297 ? 23.593 -5.889 6.035 1.00 97.50 297 VAL A C 1
ATOM 2205 O O . VAL A 1 297 ? 24.558 -5.650 5.316 1.00 97.50 297 VAL A O 1
ATOM 2208 N N . PRO A 1 298 ? 23.285 -7.155 6.390 1.00 97.44 298 PRO A N 1
ATOM 2209 C CA . PRO A 1 298 ? 24.123 -8.278 5.969 1.00 97.44 298 PRO A CA 1
ATOM 2210 C C . PRO A 1 298 ? 24.249 -8.408 4.449 1.00 97.44 298 PRO A C 1
ATOM 2212 O O . PRO A 1 298 ? 25.339 -8.675 3.958 1.00 97.44 298 PRO A O 1
ATOM 2215 N N . PHE A 1 299 ? 23.169 -8.167 3.698 1.00 96.88 299 PHE A N 1
ATOM 2216 C CA . PHE A 1 299 ? 23.218 -8.214 2.235 1.00 96.88 299 PHE A CA 1
ATOM 2217 C C . PHE A 1 299 ? 24.021 -7.052 1.655 1.00 96.88 299 PHE A C 1
ATOM 2219 O O . PHE A 1 299 ? 24.836 -7.271 0.766 1.00 96.88 299 PHE A O 1
ATOM 2226 N N . TYR A 1 300 ? 23.845 -5.843 2.194 1.00 96.81 300 TYR A N 1
ATOM 2227 C CA . TYR A 1 300 ? 24.649 -4.693 1.786 1.00 96.81 300 TYR A CA 1
ATOM 2228 C C . TYR A 1 300 ? 26.144 -4.905 2.065 1.00 96.81 300 TYR A C 1
ATOM 2230 O O . TYR A 1 300 ? 26.970 -4.587 1.225 1.00 96.81 300 TYR A O 1
ATOM 2238 N N . LEU A 1 301 ? 26.509 -5.459 3.227 1.00 97.69 301 LEU A N 1
ATOM 2239 C CA . LEU A 1 301 ? 27.912 -5.714 3.572 1.00 97.69 301 LEU A CA 1
ATOM 2240 C C . LEU A 1 301 ? 28.527 -6.870 2.776 1.00 97.69 301 LEU A C 1
ATOM 2242 O O . LEU A 1 301 ? 29.739 -6.880 2.584 1.00 97.69 301 LEU A O 1
ATOM 2246 N N . HIS A 1 302 ? 27.717 -7.842 2.347 1.00 97.00 302 HIS A N 1
ATOM 2247 C CA . HIS A 1 302 ? 28.182 -8.966 1.538 1.00 97.00 302 HIS A CA 1
ATOM 2248 C C . HIS A 1 302 ? 28.628 -8.521 0.140 1.00 97.00 302 HIS A C 1
ATOM 2250 O O . HIS A 1 302 ? 29.702 -8.915 -0.304 1.00 97.00 302 HIS A O 1
ATOM 2256 N N . ASP A 1 303 ? 27.820 -7.690 -0.522 1.00 96.38 303 ASP A N 1
ATOM 2257 C CA . ASP A 1 303 ? 28.141 -7.108 -1.825 1.00 96.38 303 ASP A CA 1
ATOM 2258 C C . ASP A 1 303 ? 27.535 -5.696 -1.944 1.00 96.38 303 ASP A C 1
ATOM 2260 O O . ASP A 1 303 ? 26.394 -5.539 -2.391 1.00 96.38 303 ASP A O 1
ATOM 2264 N N . PRO A 1 304 ? 28.281 -4.648 -1.539 1.00 94.94 304 PRO A N 1
ATOM 2265 C CA . PRO A 1 304 ? 27.790 -3.275 -1.592 1.00 94.94 304 PRO A CA 1
ATOM 2266 C C . PRO A 1 304 ? 27.501 -2.781 -3.012 1.00 94.94 304 PRO A C 1
ATOM 2268 O O . PRO A 1 304 ? 26.642 -1.920 -3.185 1.00 94.94 304 PRO A O 1
ATOM 2271 N N . GLN A 1 305 ? 28.225 -3.292 -4.016 1.00 92.56 305 GLN A N 1
ATOM 2272 C CA . GLN A 1 305 ? 28.077 -2.863 -5.411 1.00 92.56 305 GLN A CA 1
ATOM 2273 C C . GLN A 1 305 ? 26.890 -3.557 -6.085 1.00 92.56 305 GLN A C 1
ATOM 2275 O O . GLN A 1 305 ? 26.193 -2.925 -6.871 1.00 92.56 305 GLN A O 1
ATOM 2280 N N . GLY A 1 306 ? 26.624 -4.820 -5.743 1.00 91.88 306 GLY A N 1
ATOM 2281 C CA . GLY A 1 306 ? 25.451 -5.567 -6.202 1.00 91.88 306 GLY A CA 1
ATOM 2282 C C . GLY A 1 306 ? 24.177 -5.331 -5.385 1.00 91.88 306 GLY A C 1
ATOM 2283 O O . GLY A 1 306 ? 23.149 -5.947 -5.666 1.00 91.88 306 GLY A O 1
ATOM 2284 N N . PHE A 1 307 ? 24.194 -4.465 -4.363 1.00 94.62 307 PHE A N 1
ATOM 2285 C CA . PHE A 1 307 ? 23.016 -4.170 -3.542 1.00 94.62 307 PHE A CA 1
ATOM 2286 C C . PHE A 1 307 ? 22.083 -3.145 -4.216 1.00 94.62 307 PHE A C 1
ATOM 2288 O O . PHE A 1 307 ? 21.998 -1.967 -3.858 1.00 94.62 307 PHE A O 1
ATOM 2295 N N . THR A 1 308 ? 21.318 -3.645 -5.178 1.00 92.19 308 THR A N 1
ATOM 2296 C CA . THR A 1 308 ? 20.433 -2.889 -6.076 1.00 92.19 308 THR A CA 1
ATOM 2297 C C . THR A 1 308 ? 19.225 -2.179 -5.438 1.00 92.19 308 THR A C 1
ATOM 2299 O O . THR A 1 308 ? 18.694 -1.263 -6.066 1.00 92.19 308 THR A O 1
ATOM 2302 N N . PRO A 1 309 ? 18.758 -2.461 -4.198 1.00 92.50 309 PRO A N 1
ATOM 2303 C CA . PRO A 1 309 ? 17.698 -1.651 -3.588 1.00 92.50 309 PRO A CA 1
ATOM 2304 C C . PRO A 1 309 ? 18.062 -0.177 -3.380 1.00 92.50 309 PRO A C 1
ATOM 2306 O O . PRO A 1 309 ? 17.160 0.649 -3.233 1.00 92.50 309 PRO A O 1
ATOM 2309 N N . LEU A 1 310 ? 19.352 0.176 -3.372 1.00 86.56 310 LEU A N 1
ATOM 2310 C CA . LEU A 1 310 ? 19.78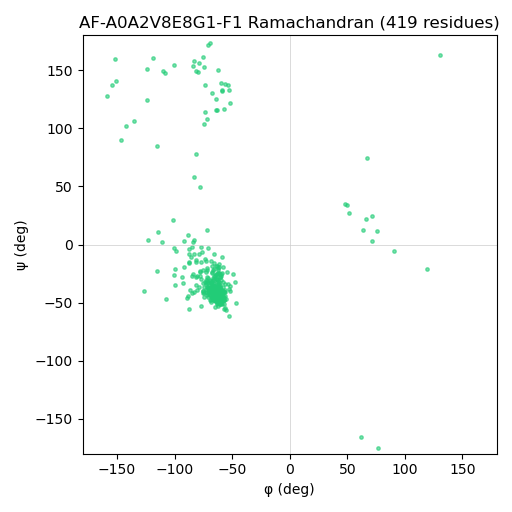0 1.577 -3.331 1.00 86.56 310 LEU A CA 1
ATOM 2311 C C . LEU A 1 310 ? 19.445 2.317 -4.634 1.00 86.56 310 LEU A C 1
ATOM 2313 O O . LEU A 1 310 ? 19.055 3.480 -4.571 1.00 86.56 310 LEU A O 1
ATOM 2317 N N . GLU A 1 311 ? 19.454 1.631 -5.779 1.00 84.06 311 GLU A N 1
ATOM 2318 C CA . GLU A 1 311 ? 19.025 2.179 -7.078 1.00 84.06 311 GLU A CA 1
ATOM 2319 C C . GLU A 1 311 ? 17.525 2.509 -7.091 1.00 84.06 311 GLU A C 1
ATOM 2321 O O . GLU A 1 311 ? 17.049 3.341 -7.859 1.00 84.06 311 GLU A O 1
ATOM 2326 N N . ALA A 1 312 ? 16.723 1.914 -6.199 1.00 74.62 312 ALA A N 1
ATOM 2327 C CA . ALA A 1 312 ? 15.316 2.291 -6.077 1.00 74.62 312 ALA A CA 1
ATOM 2328 C C . ALA A 1 312 ? 15.146 3.769 -5.662 1.00 74.62 312 ALA A C 1
ATOM 2330 O O . ALA A 1 312 ? 14.115 4.375 -5.982 1.00 74.62 312 ALA A O 1
ATOM 2331 N N . ALA A 1 313 ? 16.150 4.369 -5.005 1.00 73.69 313 ALA A N 1
ATOM 2332 C CA . ALA A 1 313 ? 16.190 5.804 -4.725 1.00 73.69 313 ALA A CA 1
ATOM 2333 C C . ALA A 1 313 ? 16.254 6.650 -6.013 1.00 73.69 313 ALA A C 1
ATOM 2335 O O . ALA A 1 313 ? 15.713 7.762 -6.042 1.00 73.69 313 ALA A O 1
ATOM 2336 N N . ASP A 1 314 ? 16.778 6.098 -7.112 1.00 82.56 314 ASP A N 1
ATOM 2337 C CA . ASP A 1 314 ? 16.892 6.783 -8.406 1.00 82.56 314 ASP A CA 1
ATOM 2338 C C . ASP A 1 314 ? 15.529 7.160 -8.989 1.00 82.56 314 ASP A C 1
ATOM 2340 O O . ASP A 1 314 ? 15.404 8.098 -9.780 1.00 82.56 314 ASP A O 1
ATOM 2344 N N . ARG A 1 315 ? 14.452 6.505 -8.532 1.00 86.12 315 ARG A N 1
ATOM 2345 C CA . ARG A 1 315 ? 13.077 6.876 -8.893 1.00 86.12 315 ARG A CA 1
ATOM 2346 C C . ARG A 1 315 ? 12.715 8.297 -8.471 1.00 86.12 315 ARG A C 1
ATOM 2348 O O . ARG A 1 315 ? 11.856 8.887 -9.119 1.00 86.12 315 ARG A O 1
ATOM 2355 N N . LEU A 1 316 ? 13.313 8.844 -7.415 1.00 88.88 316 LEU A N 1
ATOM 2356 C CA . LEU A 1 316 ? 13.135 10.253 -7.046 1.00 88.88 316 LEU A CA 1
ATOM 2357 C C . LEU A 1 316 ? 14.314 11.108 -7.516 1.00 88.88 316 LEU A C 1
ATOM 2359 O O . LEU A 1 316 ? 14.091 12.237 -7.948 1.00 88.88 316 LEU A O 1
ATOM 2363 N N . LEU A 1 317 ? 15.540 10.571 -7.507 1.00 92.56 317 LEU A N 1
ATOM 2364 C CA . LEU A 1 317 ? 16.731 11.309 -7.950 1.00 92.56 317 LEU A CA 1
ATOM 2365 C C . LEU A 1 317 ? 16.721 11.630 -9.448 1.00 92.56 317 LEU A C 1
ATOM 2367 O O . LEU A 1 317 ? 17.320 12.616 -9.858 1.00 92.56 317 LEU A O 1
ATOM 2371 N N . ARG A 1 318 ? 15.959 10.903 -10.277 1.00 93.62 318 ARG A N 1
ATOM 2372 C CA . ARG A 1 318 ? 15.772 11.262 -11.697 1.00 93.62 318 ARG A CA 1
ATOM 2373 C C . ARG A 1 318 ? 15.264 12.692 -11.917 1.00 93.62 318 ARG A C 1
ATOM 2375 O O . ARG A 1 318 ? 15.460 13.244 -13.001 1.00 93.62 318 ARG A O 1
ATOM 2382 N N . PHE A 1 319 ? 14.595 13.285 -10.924 1.00 95.62 319 PHE A N 1
ATOM 2383 C CA . PHE A 1 319 ? 14.111 14.664 -10.994 1.00 95.62 319 PHE A CA 1
ATOM 2384 C C . PHE A 1 319 ? 15.219 15.703 -10.789 1.00 95.62 319 PHE A C 1
ATOM 2386 O O . PHE A 1 319 ? 14.977 16.881 -11.041 1.00 95.62 319 PHE A O 1
ATOM 2393 N N . ASP A 1 320 ? 16.441 15.289 -10.445 1.00 96.12 320 ASP A N 1
ATOM 2394 C CA . ASP A 1 320 ? 17.609 16.177 -10.395 1.00 96.12 320 ASP A CA 1
ATOM 2395 C C . ASP A 1 320 ? 17.957 16.752 -11.779 1.00 96.12 320 ASP A C 1
ATOM 2397 O O . ASP A 1 320 ? 18.599 17.793 -11.887 1.00 96.12 320 ASP A O 1
ATOM 2401 N N . THR A 1 321 ? 17.458 16.117 -12.845 1.00 96.06 321 THR A N 1
ATOM 2402 C CA . THR A 1 321 ? 17.513 16.644 -14.218 1.00 96.06 321 THR A CA 1
ATOM 2403 C C . THR A 1 321 ? 16.653 17.896 -14.430 1.00 96.06 321 THR A C 1
ATOM 2405 O O . THR A 1 321 ? 16.940 18.668 -15.340 1.00 96.06 321 THR A O 1
ATOM 2408 N N . LEU A 1 322 ? 15.610 18.115 -13.615 1.00 96.88 322 LEU A N 1
ATOM 2409 C CA . LEU A 1 322 ? 14.775 19.324 -13.664 1.00 96.88 322 LEU A CA 1
ATOM 2410 C C . LEU A 1 322 ? 15.385 20.468 -12.853 1.00 96.88 322 LEU A C 1
ATOM 2412 O O . LEU A 1 322 ? 15.344 21.621 -13.275 1.00 96.88 322 LEU A O 1
ATOM 2416 N N . ALA A 1 323 ? 15.912 20.151 -11.671 1.00 97.12 323 ALA A N 1
ATOM 2417 C CA . ALA A 1 323 ? 16.604 21.090 -10.803 1.00 97.12 323 ALA A CA 1
ATOM 2418 C C . ALA A 1 323 ? 17.596 20.326 -9.912 1.00 97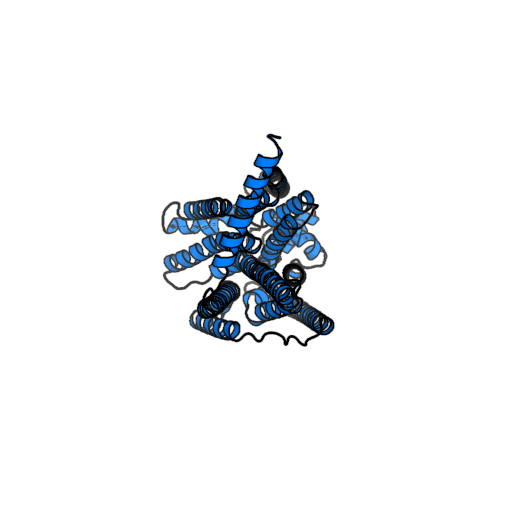.12 323 ALA A C 1
ATOM 2420 O O . ALA A 1 323 ? 17.216 19.290 -9.360 1.00 97.12 323 ALA A O 1
ATOM 2421 N N . PRO A 1 324 ? 18.829 20.831 -9.711 1.00 97.56 324 PRO A N 1
ATOM 2422 C CA . PRO A 1 324 ? 19.817 20.160 -8.872 1.00 97.56 324 PRO A CA 1
ATOM 2423 C C . PRO A 1 324 ? 19.269 19.826 -7.478 1.00 97.56 324 PRO A C 1
ATOM 2425 O O . PRO A 1 324 ? 18.675 20.682 -6.822 1.00 97.56 324 PRO A O 1
ATOM 2428 N N . HIS A 1 325 ? 19.499 18.592 -7.020 1.00 96.44 325 HIS A N 1
ATOM 2429 C CA . HIS A 1 325 ? 19.102 18.078 -5.700 1.00 96.44 325 HIS A CA 1
ATOM 2430 C C . HIS A 1 325 ? 17.590 18.005 -5.421 1.00 96.44 325 HIS A C 1
ATOM 2432 O O . HIS A 1 325 ? 17.191 17.800 -4.268 1.00 96.44 325 HIS A O 1
ATOM 2438 N N . LEU A 1 326 ? 16.729 18.153 -6.433 1.00 96.69 326 LEU A N 1
ATOM 2439 C CA . LEU A 1 326 ? 15.278 18.105 -6.256 1.00 96.69 326 LEU A CA 1
ATOM 2440 C C . LEU A 1 326 ? 14.800 16.763 -5.679 1.00 96.69 326 LEU A C 1
ATOM 2442 O O . LEU A 1 326 ? 13.971 16.748 -4.769 1.00 96.69 326 LEU A O 1
ATOM 2446 N N . GLY A 1 327 ? 15.342 15.638 -6.144 1.00 95.12 327 GLY A N 1
ATOM 2447 C CA . GLY A 1 327 ? 15.020 14.309 -5.624 1.00 95.12 327 GLY A CA 1
ATOM 2448 C C . GLY A 1 327 ? 15.380 14.162 -4.145 1.00 95.12 327 GLY A C 1
ATOM 2449 O O . GLY A 1 327 ? 14.560 13.708 -3.343 1.00 95.12 327 GLY A O 1
ATOM 2450 N N . GLY A 1 328 ? 16.569 14.634 -3.757 1.00 95.75 328 GLY A N 1
ATOM 2451 C CA . GLY A 1 328 ? 16.992 14.688 -2.355 1.00 95.75 328 GLY A CA 1
ATOM 2452 C C . GLY A 1 328 ? 16.078 15.575 -1.502 1.00 95.75 328 GLY A C 1
ATOM 2453 O O . GLY A 1 328 ? 15.656 15.173 -0.414 1.00 95.75 328 GLY A O 1
ATOM 2454 N N . ALA A 1 329 ? 15.692 16.745 -2.019 1.00 97.25 329 ALA A N 1
ATOM 2455 C CA . ALA A 1 329 ? 14.769 17.658 -1.348 1.00 97.25 329 ALA A CA 1
ATOM 2456 C C . ALA A 1 329 ? 13.378 17.036 -1.133 1.00 97.25 329 ALA A C 1
ATOM 2458 O O . ALA A 1 329 ? 12.776 17.240 -0.075 1.00 97.25 329 ALA A O 1
ATOM 2459 N N . LEU A 1 330 ? 12.875 16.232 -2.077 1.00 96.75 330 LEU A N 1
ATOM 2460 C CA . LEU A 1 330 ? 11.610 15.500 -1.924 1.00 96.75 330 LEU A CA 1
ATOM 2461 C C . LEU A 1 330 ? 11.684 14.447 -0.815 1.00 96.75 330 LEU A C 1
ATOM 2463 O O . LEU A 1 330 ? 10.763 14.351 0.002 1.00 96.75 330 LEU A O 1
ATOM 2467 N N . ILE A 1 331 ? 12.776 13.680 -0.755 1.00 95.81 331 ILE A N 1
ATOM 2468 C CA . ILE A 1 331 ? 13.000 12.684 0.304 1.00 95.81 331 ILE A CA 1
ATOM 2469 C C . ILE A 1 331 ? 13.044 13.384 1.668 1.00 95.81 331 ILE A C 1
ATOM 2471 O O . ILE A 1 331 ? 12.298 13.009 2.578 1.00 95.81 331 ILE A O 1
ATOM 2475 N N . ALA A 1 332 ? 13.844 14.448 1.789 1.00 97.12 332 ALA A N 1
ATOM 2476 C CA . ALA A 1 332 ? 13.958 15.234 3.015 1.00 97.12 332 ALA A CA 1
ATOM 2477 C C . ALA A 1 332 ? 12.613 15.856 3.430 1.00 97.12 332 ALA A C 1
ATOM 2479 O O . ALA A 1 332 ? 12.239 15.785 4.600 1.00 97.12 332 ALA A O 1
ATOM 2480 N N . SER A 1 333 ? 11.845 16.391 2.476 1.00 98.06 333 SER A N 1
ATOM 2481 C CA . SER A 1 333 ? 10.511 16.957 2.725 1.00 98.06 333 SER A CA 1
ATOM 2482 C C . SER A 1 333 ? 9.516 15.904 3.204 1.00 98.06 333 SER A C 1
ATOM 2484 O O . SER A 1 333 ? 8.734 16.162 4.117 1.00 98.06 333 SER A O 1
ATOM 2486 N N . THR A 1 334 ? 9.572 14.692 2.646 1.00 97.88 334 THR A N 1
ATOM 2487 C CA . THR A 1 334 ? 8.719 13.576 3.082 1.00 97.88 334 THR A CA 1
ATOM 2488 C C . THR A 1 334 ? 9.067 13.143 4.508 1.00 97.88 334 THR A C 1
ATOM 2490 O O . THR A 1 334 ? 8.175 12.936 5.333 1.00 97.88 334 THR A O 1
ATOM 2493 N N . ALA A 1 335 ? 10.361 13.049 4.830 1.00 98.06 335 ALA A N 1
ATOM 2494 C CA . ALA A 1 335 ? 10.829 12.737 6.179 1.00 98.06 335 ALA A CA 1
ATOM 2495 C C . ALA A 1 335 ? 10.436 13.832 7.187 1.00 98.06 335 ALA A C 1
ATOM 2497 O O . ALA A 1 335 ? 9.912 13.525 8.260 1.00 98.06 335 ALA A O 1
ATOM 2498 N N . ALA A 1 336 ? 10.607 15.106 6.822 1.00 98.44 336 ALA A N 1
ATOM 2499 C CA . ALA A 1 336 ? 10.187 16.241 7.637 1.00 98.44 336 ALA A CA 1
ATOM 2500 C C . ALA A 1 336 ? 8.669 16.235 7.875 1.00 98.44 336 ALA A C 1
ATOM 2502 O O . ALA A 1 336 ? 8.229 16.430 9.008 1.00 98.44 336 ALA A O 1
ATOM 2503 N N . LEU A 1 337 ? 7.870 15.933 6.845 1.00 98.56 337 LEU A N 1
ATOM 2504 C CA . LEU A 1 337 ? 6.421 15.774 6.966 1.00 98.56 337 LEU A CA 1
ATOM 2505 C C . LEU A 1 337 ? 6.061 14.648 7.945 1.00 98.56 337 LEU A C 1
ATOM 2507 O O . LEU A 1 337 ? 5.216 14.848 8.815 1.00 98.56 337 LEU A O 1
ATOM 2511 N N . ALA A 1 338 ? 6.712 13.486 7.850 1.00 98.50 338 ALA A N 1
ATOM 2512 C CA . ALA A 1 338 ? 6.477 12.372 8.768 1.00 98.50 338 ALA A CA 1
ATOM 2513 C C . ALA A 1 338 ? 6.776 12.736 10.229 1.00 98.50 338 ALA A C 1
ATOM 2515 O O . ALA A 1 338 ? 5.985 12.430 11.125 1.00 98.50 338 ALA A O 1
ATOM 2516 N N . VAL A 1 339 ? 7.893 13.430 10.464 1.00 98.50 339 VAL A N 1
ATOM 2517 C CA . VAL A 1 339 ? 8.282 13.917 11.791 1.00 98.50 339 VAL A CA 1
ATOM 2518 C C . VAL A 1 339 ? 7.288 14.961 12.293 1.00 98.50 339 VAL A C 1
ATOM 2520 O O . VAL A 1 339 ? 6.771 14.805 13.397 1.00 98.50 339 VAL A O 1
ATOM 2523 N N . ALA A 1 340 ? 6.934 15.963 11.487 1.00 98.44 340 ALA A N 1
ATOM 2524 C CA . ALA A 1 340 ? 5.963 16.991 11.859 1.00 98.44 340 ALA A CA 1
ATOM 2525 C C . ALA A 1 340 ? 4.597 16.386 12.222 1.00 98.44 340 ALA A C 1
ATOM 2527 O O . ALA A 1 340 ? 4.022 16.695 13.269 1.00 98.44 340 ALA A O 1
ATOM 2528 N N . LEU A 1 341 ? 4.109 15.447 11.407 1.00 98.19 341 LEU A N 1
ATOM 2529 C CA . LEU A 1 341 ? 2.858 14.737 11.658 1.00 98.19 341 LEU A CA 1
ATOM 2530 C C . LEU A 1 341 ? 2.930 13.799 12.873 1.00 98.19 341 LEU A C 1
ATOM 2532 O O . LEU A 1 341 ? 1.881 13.390 13.359 1.00 98.19 341 LEU A O 1
ATOM 2536 N N . SER A 1 342 ? 4.103 13.474 13.420 1.00 98.19 342 SER A N 1
ATOM 2537 C CA . SER A 1 342 ? 4.204 12.640 14.629 1.00 98.19 342 SER A CA 1
ATOM 2538 C C . SER A 1 342 ? 3.887 13.381 15.939 1.00 98.19 342 SER A C 1
ATOM 2540 O O . SER A 1 342 ? 3.655 12.740 16.965 1.00 98.19 342 SER A O 1
ATOM 2542 N N . PHE A 1 343 ? 3.851 14.722 15.932 1.00 96.88 343 PHE A N 1
ATOM 2543 C CA . PHE A 1 343 ? 3.710 15.521 17.158 1.00 96.88 343 PHE A CA 1
ATOM 2544 C C . PHE A 1 343 ? 2.273 15.880 17.551 1.00 96.88 343 PHE A C 1
ATOM 2546 O O . PHE A 1 343 ? 2.041 16.212 18.709 1.00 96.88 343 PHE A O 1
ATOM 2553 N N . GLY A 1 344 ? 1.305 15.822 16.634 1.00 95.00 344 GLY A N 1
ATOM 2554 C CA . GLY A 1 344 ? -0.093 16.124 16.967 1.00 95.00 344 GLY A CA 1
ATOM 2555 C C . GLY A 1 344 ? -0.795 14.959 17.668 1.00 95.00 344 GLY A C 1
ATOM 2556 O O . GLY A 1 344 ? -0.438 13.814 17.408 1.00 95.00 344 GLY A O 1
ATOM 2557 N N . ALA A 1 345 ? -1.851 15.230 18.438 1.00 95.75 345 ALA A N 1
ATOM 2558 C CA . ALA A 1 345 ? -2.715 14.190 19.011 1.00 95.75 345 ALA A CA 1
ATOM 2559 C C . ALA A 1 345 ? -3.301 13.271 17.920 1.00 95.75 345 ALA A C 1
ATOM 2561 O O . ALA A 1 345 ? -3.674 13.758 16.842 1.00 95.75 345 ALA A O 1
ATOM 2562 N N . MET A 1 346 ? -3.350 11.960 18.161 1.00 96.81 346 MET A N 1
ATOM 2563 C CA . MET A 1 346 ? -3.725 10.951 17.163 1.00 96.81 346 MET A CA 1
ATOM 2564 C C . MET A 1 346 ? -4.700 9.910 17.701 1.00 96.81 346 MET A C 1
ATOM 2566 O O . MET A 1 346 ? -4.298 8.946 18.336 1.00 96.81 346 MET A O 1
ATOM 2570 N N . ASP A 1 347 ? -5.963 9.980 17.291 1.00 95.81 347 ASP A N 1
ATOM 2571 C CA . ASP A 1 347 ? -6.813 8.791 17.347 1.00 95.81 347 ASP A CA 1
ATOM 2572 C C . ASP A 1 347 ? -6.367 7.727 16.314 1.00 95.81 347 ASP A C 1
ATOM 2574 O O . ASP A 1 347 ? -5.483 7.945 15.475 1.00 95.81 347 ASP A O 1
ATOM 2578 N N . ALA A 1 348 ? -6.988 6.545 16.359 1.00 94.75 348 ALA A N 1
ATOM 2579 C CA . ALA A 1 348 ? -6.680 5.452 15.434 1.00 94.75 348 ALA A CA 1
ATOM 2580 C C . ALA A 1 348 ? -6.866 5.855 13.956 1.00 94.75 348 ALA A C 1
ATOM 2582 O O . ALA A 1 348 ? -6.078 5.461 13.098 1.00 94.75 348 ALA A O 1
ATOM 2583 N N . ALA A 1 349 ? -7.874 6.676 13.649 1.00 96.25 349 ALA A N 1
ATOM 2584 C CA . ALA A 1 349 ? -8.112 7.161 12.293 1.00 96.25 349 ALA A CA 1
ATOM 2585 C C . ALA A 1 349 ? -7.031 8.156 11.839 1.00 96.25 349 ALA A C 1
ATOM 2587 O O . ALA A 1 349 ? -6.605 8.131 10.683 1.00 96.25 349 ALA A O 1
ATOM 2588 N N . ALA A 1 350 ? -6.580 9.040 12.730 1.00 97.25 350 ALA A N 1
ATOM 2589 C CA . ALA A 1 350 ? -5.518 10.006 12.485 1.00 97.25 350 ALA A CA 1
ATOM 2590 C C . ALA A 1 350 ? -4.171 9.326 12.257 1.00 97.25 350 ALA A C 1
ATOM 2592 O O . ALA A 1 350 ? -3.448 9.781 11.374 1.00 97.25 350 ALA A O 1
ATOM 2593 N N . LEU A 1 351 ? -3.865 8.239 12.975 1.00 98.44 351 LEU A N 1
ATOM 2594 C CA . LEU A 1 351 ? -2.671 7.420 12.739 1.00 98.44 351 LEU A CA 1
ATOM 2595 C C . LEU A 1 351 ? -2.587 6.997 11.267 1.00 98.44 351 LEU A C 1
ATOM 2597 O O . LEU A 1 351 ? -1.670 7.401 10.551 1.00 98.44 351 LEU A O 1
ATOM 2601 N N . PHE A 1 352 ? -3.584 6.252 10.785 1.00 98.44 352 PHE A N 1
ATOM 2602 C CA . PHE A 1 352 ? -3.566 5.749 9.411 1.00 98.44 352 PHE A CA 1
ATOM 2603 C C . PHE A 1 352 ? -3.693 6.876 8.381 1.00 98.44 352 PHE A C 1
ATOM 2605 O O . PHE A 1 352 ? -3.018 6.847 7.355 1.00 98.44 352 PHE A O 1
ATOM 2612 N N . ARG A 1 353 ? -4.473 7.927 8.665 1.00 98.31 353 ARG A N 1
ATOM 2613 C CA . ARG A 1 353 ? -4.582 9.096 7.777 1.00 98.31 353 ARG A CA 1
ATOM 2614 C C . ARG A 1 353 ? -3.247 9.825 7.623 1.00 98.31 353 ARG A C 1
ATOM 2616 O O . ARG A 1 353 ? -2.923 10.259 6.524 1.00 98.31 353 ARG A O 1
ATOM 2623 N N . ARG A 1 354 ? -2.464 9.967 8.695 1.00 98.56 354 ARG A N 1
ATOM 2624 C CA . ARG A 1 354 ? -1.129 10.584 8.639 1.00 98.56 354 ARG A CA 1
ATOM 2625 C C . ARG A 1 354 ? -0.138 9.701 7.888 1.00 98.56 354 ARG A C 1
ATOM 2627 O O . ARG A 1 354 ? 0.617 10.230 7.079 1.00 98.56 354 ARG A O 1
ATOM 2634 N N . CYS A 1 355 ? -0.190 8.379 8.068 1.00 98.75 355 CYS A N 1
ATOM 2635 C CA . CYS A 1 355 ? 0.591 7.453 7.243 1.00 98.75 355 CYS A CA 1
ATOM 2636 C C . CYS A 1 355 ? 0.232 7.581 5.755 1.00 98.75 355 CYS A C 1
ATOM 2638 O O . CYS A 1 355 ? 1.131 7.653 4.918 1.00 98.75 355 CYS A O 1
ATOM 2640 N N . ALA A 1 356 ? -1.062 7.688 5.430 1.00 98.62 356 ALA A N 1
ATOM 2641 C CA . ALA A 1 356 ? -1.517 7.925 4.064 1.00 98.62 356 ALA A CA 1
ATOM 2642 C C . ALA A 1 356 ? -0.952 9.239 3.504 1.00 98.62 356 ALA A C 1
ATOM 2644 O O . ALA A 1 356 ? -0.436 9.240 2.395 1.00 98.62 356 ALA A O 1
ATOM 2645 N N . TRP A 1 357 ? -0.960 10.337 4.269 1.00 98.56 357 TRP A N 1
ATOM 2646 C CA . TRP A 1 357 ? -0.366 11.606 3.825 1.00 98.56 357 TRP A CA 1
ATOM 2647 C C . TRP A 1 357 ? 1.132 11.507 3.533 1.00 98.56 357 TRP A C 1
ATOM 2649 O O . TRP A 1 357 ? 1.578 11.999 2.498 1.00 98.56 357 TRP A O 1
ATOM 2659 N N . VAL A 1 358 ? 1.896 10.842 4.405 1.00 98.56 358 VAL A N 1
ATOM 2660 C CA . VAL A 1 358 ? 3.340 10.639 4.198 1.00 98.56 358 VAL A CA 1
ATOM 2661 C C . VAL A 1 358 ? 3.616 9.842 2.929 1.00 98.56 358 VAL A C 1
ATOM 2663 O O . VAL A 1 358 ? 4.514 10.204 2.180 1.00 98.56 358 VAL A O 1
ATOM 2666 N N . GLN A 1 359 ? 2.836 8.793 2.652 1.00 98.31 359 GLN A N 1
ATOM 2667 C CA . GLN A 1 359 ? 3.004 7.994 1.432 1.00 98.31 359 GLN A CA 1
ATOM 2668 C C . GLN A 1 359 ? 2.434 8.690 0.184 1.00 98.31 359 GLN A C 1
ATOM 2670 O O . GLN A 1 359 ? 2.954 8.505 -0.912 1.00 98.31 359 GLN A O 1
ATOM 2675 N N . ALA A 1 360 ? 1.394 9.517 0.324 1.00 98.25 360 ALA A N 1
ATOM 2676 C CA . ALA A 1 360 ? 0.779 10.243 -0.786 1.00 98.25 360 ALA A CA 1
ATOM 2677 C C . ALA A 1 360 ? 1.656 11.391 -1.295 1.00 98.25 360 ALA A C 1
ATOM 2679 O O . ALA A 1 360 ? 1.667 11.652 -2.495 1.00 98.25 360 ALA A O 1
ATOM 2680 N N . PHE A 1 361 ? 2.402 12.059 -0.412 1.00 98.31 361 PHE A N 1
ATOM 2681 C CA . PHE A 1 361 ? 3.258 13.189 -0.776 1.00 98.31 361 PHE A CA 1
ATOM 2682 C C . PHE A 1 361 ? 4.272 12.869 -1.896 1.00 98.31 361 PHE A C 1
ATOM 2684 O O . PHE A 1 361 ? 4.210 13.538 -2.931 1.00 98.31 361 PHE A O 1
ATOM 2691 N N . PRO A 1 362 ? 5.154 11.852 -1.784 1.00 96.81 362 PRO A N 1
ATOM 2692 C CA . PRO A 1 362 ? 6.115 11.546 -2.844 1.00 96.81 362 PRO A CA 1
ATOM 2693 C C . PRO A 1 362 ? 5.433 11.057 -4.129 1.00 96.81 362 PRO A C 1
ATOM 2695 O O . PRO A 1 362 ? 5.934 11.311 -5.221 1.00 96.81 362 PRO A O 1
ATOM 2698 N N . VAL A 1 363 ? 4.268 10.406 -4.026 1.00 96.94 363 VAL A N 1
ATOM 2699 C CA . VAL A 1 363 ? 3.479 9.976 -5.192 1.00 96.94 363 VAL A CA 1
ATOM 2700 C C . VAL A 1 363 ? 2.910 11.181 -5.941 1.00 96.94 363 VAL A C 1
ATOM 2702 O O . VAL A 1 363 ? 3.049 11.262 -7.158 1.00 96.94 363 VAL A O 1
ATOM 2705 N N . ALA A 1 364 ? 2.309 12.134 -5.227 1.00 97.81 364 ALA A N 1
ATOM 2706 C CA . ALA A 1 364 ? 1.756 13.352 -5.812 1.00 97.81 364 ALA A CA 1
ATOM 2707 C C . ALA A 1 364 ? 2.854 14.240 -6.416 1.00 97.81 364 ALA A C 1
ATOM 2709 O O . ALA A 1 364 ? 2.698 14.730 -7.534 1.00 97.81 364 ALA A O 1
ATOM 2710 N N . ALA A 1 365 ? 3.982 14.396 -5.715 1.00 97.62 365 ALA A N 1
ATOM 2711 C CA . ALA A 1 365 ? 5.137 15.124 -6.226 1.00 97.62 365 ALA A CA 1
ATOM 2712 C C . ALA A 1 365 ? 5.719 14.449 -7.476 1.00 97.62 365 ALA A C 1
ATOM 2714 O O . ALA A 1 365 ? 5.913 15.112 -8.490 1.00 97.62 365 ALA A O 1
ATOM 2715 N N . GLY A 1 366 ? 5.924 13.128 -7.443 1.00 96.75 366 GLY A N 1
ATOM 2716 C CA . GLY A 1 366 ? 6.406 12.369 -8.597 1.00 96.75 366 GLY A CA 1
ATOM 2717 C C . GLY A 1 366 ? 5.457 12.450 -9.794 1.00 96.75 366 GLY A C 1
ATOM 2718 O O . GLY A 1 366 ? 5.903 12.620 -10.927 1.00 96.75 366 GLY A O 1
ATOM 2719 N N . LEU A 1 367 ? 4.143 12.415 -9.558 1.00 96.62 367 LEU A N 1
ATOM 2720 C CA . LEU A 1 367 ? 3.133 12.606 -10.599 1.00 96.62 367 LEU A CA 1
ATOM 2721 C C . LEU A 1 367 ? 3.227 14.001 -11.234 1.00 96.62 367 LEU A C 1
ATOM 2723 O O . LEU A 1 367 ? 3.303 14.112 -12.455 1.00 96.62 367 LEU A O 1
ATOM 2727 N N . ALA A 1 368 ? 3.276 15.057 -10.420 1.00 97.69 368 ALA A N 1
ATOM 2728 C CA . ALA A 1 368 ? 3.379 16.428 -10.914 1.00 97.69 368 ALA A CA 1
ATOM 2729 C C . ALA A 1 368 ? 4.688 16.662 -11.687 1.00 97.69 368 ALA A C 1
ATOM 2731 O O . ALA A 1 368 ? 4.666 17.168 -12.808 1.00 97.69 368 ALA A O 1
ATOM 2732 N N . LEU A 1 369 ? 5.822 16.239 -11.123 1.00 97.50 369 LEU A N 1
ATOM 2733 C CA . LEU A 1 369 ? 7.139 16.430 -11.728 1.00 97.50 369 LEU A CA 1
ATOM 2734 C C . LEU A 1 369 ? 7.323 15.605 -12.999 1.00 97.50 369 LEU A C 1
ATOM 2736 O O . LEU A 1 369 ? 7.903 16.105 -13.956 1.00 97.50 369 LEU A O 1
ATOM 2740 N N . SER A 1 370 ? 6.791 14.382 -13.055 1.00 96.56 370 SER A N 1
ATOM 2741 C CA . SER A 1 370 ? 6.817 13.587 -14.290 1.00 96.56 370 SER A CA 1
ATOM 2742 C C . SER A 1 370 ? 5.989 14.230 -15.406 1.00 96.56 370 SER A C 1
ATOM 2744 O O . SER A 1 370 ? 6.435 14.236 -16.550 1.00 96.56 370 SER A O 1
ATOM 2746 N N . CYS A 1 371 ? 4.851 14.859 -15.087 1.00 96.69 371 CYS A N 1
ATOM 2747 C CA . CYS A 1 371 ? 4.081 15.617 -16.078 1.00 96.69 371 CYS A CA 1
ATOM 2748 C C . CYS A 1 371 ? 4.850 16.831 -16.613 1.00 96.69 371 CYS A C 1
ATOM 2750 O O . CYS A 1 371 ? 4.819 17.099 -17.813 1.00 96.69 371 CYS A O 1
ATOM 2752 N N . VAL A 1 372 ? 5.562 17.546 -15.736 1.00 97.19 372 VAL A N 1
ATOM 2753 C CA . VAL A 1 372 ? 6.427 18.671 -16.129 1.00 97.19 372 VAL A CA 1
ATOM 2754 C C . VAL A 1 372 ? 7.591 18.182 -16.995 1.00 97.19 372 VAL A C 1
ATOM 2756 O O . VAL A 1 372 ? 7.835 18.746 -18.058 1.00 97.19 372 VAL A O 1
ATOM 2759 N N . GLN A 1 373 ? 8.273 17.113 -16.574 1.00 96.38 373 GLN A N 1
ATOM 2760 C CA . GLN A 1 373 ? 9.434 16.556 -17.270 1.00 96.38 373 GLN A CA 1
ATOM 2761 C C . GLN A 1 373 ? 9.087 16.024 -18.662 1.00 96.38 373 GLN A C 1
ATOM 2763 O O . GLN A 1 373 ? 9.845 16.235 -19.603 1.00 96.38 373 GLN A O 1
ATOM 2768 N N . GLU A 1 374 ? 7.952 15.337 -18.804 1.00 95.94 374 GLU A N 1
ATOM 2769 C CA . GLU A 1 374 ? 7.518 14.769 -20.085 1.00 95.94 374 GLU A CA 1
ATOM 2770 C C . GLU A 1 374 ? 6.696 15.749 -20.941 1.00 95.94 374 GLU A C 1
ATOM 2772 O O . GLU A 1 374 ? 6.308 15.396 -22.053 1.00 95.94 374 GLU A O 1
ATOM 2777 N N . GLN A 1 375 ? 6.397 16.953 -20.431 1.00 96.31 375 GLN A N 1
ATOM 2778 C CA . GLN A 1 375 ? 5.532 17.959 -21.072 1.00 96.31 375 GLN A CA 1
ATOM 2779 C C . GLN A 1 375 ? 4.158 17.417 -21.514 1.00 96.31 375 GLN A C 1
ATOM 2781 O O . GLN A 1 375 ? 3.534 17.914 -22.451 1.00 96.31 375 GLN A O 1
ATOM 2786 N N . ARG A 1 376 ? 3.666 16.379 -20.834 1.00 95.25 376 ARG A N 1
ATOM 2787 C CA . ARG A 1 376 ? 2.379 15.727 -21.101 1.00 95.25 376 ARG A CA 1
ATOM 2788 C C . ARG A 1 376 ? 1.834 15.112 -19.823 1.00 95.25 376 ARG A C 1
ATOM 2790 O O . ARG A 1 376 ? 2.589 14.810 -18.902 1.00 95.25 376 ARG A O 1
ATOM 2797 N N . LEU A 1 377 ? 0.527 14.864 -19.781 1.00 94.06 377 LEU A N 1
ATOM 2798 C CA . LEU A 1 377 ? -0.062 14.103 -18.684 1.00 94.06 377 LEU A CA 1
ATOM 2799 C C . LEU A 1 377 ? 0.499 12.673 -18.700 1.00 94.06 377 LEU A C 1
ATOM 2801 O O . LEU A 1 377 ? 0.251 11.916 -19.635 1.00 94.06 377 LEU A O 1
ATOM 2805 N N . THR A 1 378 ? 1.236 12.305 -17.656 1.00 94.88 378 THR A N 1
ATOM 2806 C CA . THR A 1 378 ? 1.727 10.943 -17.434 1.00 94.88 378 THR A CA 1
ATOM 2807 C C . THR A 1 378 ? 1.262 10.474 -16.065 1.00 94.88 378 THR A C 1
ATOM 2809 O O . THR A 1 378 ? 1.478 11.131 -15.051 1.00 94.88 378 THR A O 1
ATOM 2812 N N . LEU A 1 379 ? 0.569 9.334 -16.028 1.00 95.81 379 LEU A N 1
ATOM 2813 C CA . LEU A 1 379 ? 0.048 8.753 -14.787 1.00 95.81 379 LEU A CA 1
ATOM 2814 C C . LEU A 1 379 ? 0.916 7.594 -14.285 1.00 95.81 379 LEU A C 1
ATOM 2816 O O . LEU A 1 379 ? 0.455 6.775 -13.495 1.00 95.81 379 LEU A O 1
ATOM 2820 N N . TRP A 1 380 ? 2.180 7.517 -14.717 1.00 92.56 380 TRP A N 1
ATOM 2821 C CA . TRP A 1 380 ? 3.089 6.431 -14.338 1.00 92.56 380 TRP A CA 1
ATOM 2822 C C . TRP A 1 380 ? 3.268 6.317 -12.821 1.00 92.56 380 TRP 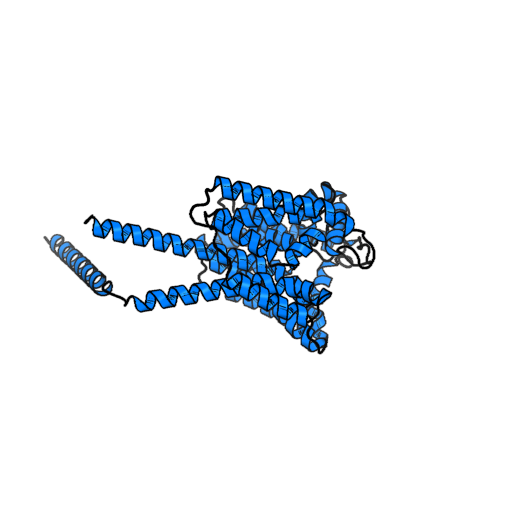A C 1
ATOM 2824 O O . TRP A 1 380 ? 3.151 5.227 -12.265 1.00 92.56 380 TRP A O 1
ATOM 2834 N N . TYR A 1 381 ? 3.477 7.443 -12.129 1.00 95.00 381 TYR A N 1
ATOM 2835 C CA . TYR A 1 381 ? 3.638 7.457 -10.669 1.00 95.00 381 TYR A CA 1
ATOM 2836 C C . TYR A 1 381 ? 2.368 7.076 -9.912 1.00 95.00 381 TYR A C 1
ATOM 2838 O O . TYR A 1 381 ? 2.454 6.667 -8.755 1.00 95.00 381 TYR A O 1
ATOM 2846 N N . ALA A 1 382 ? 1.203 7.145 -10.558 1.00 96.88 382 ALA A N 1
ATOM 2847 C CA . ALA A 1 382 ? -0.057 6.796 -9.926 1.00 96.88 382 ALA A CA 1
ATOM 2848 C C . ALA A 1 382 ? -0.084 5.317 -9.495 1.00 96.88 382 ALA A C 1
ATOM 2850 O O . ALA A 1 382 ? -0.710 5.006 -8.490 1.00 96.88 382 ALA A O 1
ATOM 2851 N N . ARG A 1 383 ? 0.704 4.425 -10.125 1.00 95.06 383 ARG A N 1
ATOM 2852 C CA . ARG A 1 383 ? 0.873 3.025 -9.674 1.00 95.06 383 ARG A CA 1
ATOM 2853 C C . ARG A 1 383 ? 1.305 2.908 -8.206 1.00 95.06 383 ARG A C 1
ATOM 2855 O O . ARG A 1 383 ? 0.897 1.991 -7.503 1.00 95.06 383 ARG A O 1
ATOM 2862 N N . TYR A 1 384 ? 2.112 3.855 -7.724 1.00 95.88 384 TYR A N 1
ATOM 2863 C CA . TYR A 1 384 ? 2.632 3.861 -6.357 1.00 95.88 384 TYR A CA 1
ATOM 2864 C C . TYR A 1 384 ? 1.602 4.363 -5.336 1.00 95.88 384 TYR A C 1
ATOM 2866 O O . TYR A 1 384 ? 1.809 4.242 -4.131 1.00 95.88 384 TYR A O 1
ATOM 2874 N N . ALA A 1 385 ? 0.454 4.875 -5.792 1.00 97.44 385 ALA A N 1
ATOM 2875 C CA . ALA A 1 385 ? -0.629 5.309 -4.917 1.00 97.44 385 ALA A CA 1
ATOM 2876 C C . ALA A 1 385 ? -1.241 4.167 -4.097 1.00 97.44 385 ALA A C 1
ATOM 2878 O O . ALA A 1 385 ? -1.836 4.426 -3.051 1.00 97.44 385 ALA A O 1
ATOM 2879 N N . ALA A 1 386 ? -1.035 2.909 -4.508 1.00 96.31 386 ALA A N 1
ATOM 2880 C CA . ALA A 1 386 ? -1.386 1.743 -3.703 1.00 96.31 386 ALA A CA 1
ATOM 2881 C C . ALA A 1 386 ? -0.797 1.847 -2.283 1.00 96.31 386 ALA A C 1
ATOM 2883 O O . ALA A 1 386 ? -1.471 1.505 -1.313 1.00 96.31 386 ALA A O 1
ATOM 2884 N N . TRP A 1 387 ? 0.408 2.412 -2.134 1.00 96.06 387 TRP A N 1
ATOM 2885 C CA . TRP A 1 387 ? 1.062 2.573 -0.836 1.00 96.06 387 TRP A CA 1
ATOM 2886 C C . TRP A 1 387 ? 0.288 3.448 0.140 1.00 96.06 387 TRP A C 1
ATOM 2888 O O . TRP A 1 387 ? 0.302 3.141 1.323 1.00 96.06 387 TRP A O 1
ATOM 2898 N N . PHE A 1 388 ? -0.388 4.511 -0.309 1.00 98.12 388 PHE A N 1
ATOM 2899 C CA . PHE A 1 388 ? -1.201 5.340 0.587 1.00 98.12 388 PHE A CA 1
ATOM 2900 C C . PHE A 1 388 ? -2.670 4.911 0.628 1.00 98.12 388 PHE A C 1
ATOM 2902 O O . PHE A 1 388 ? -3.336 5.131 1.642 1.00 98.12 388 PHE A O 1
ATOM 2909 N N . ALA A 1 389 ? -3.183 4.306 -0.449 1.00 98.31 389 ALA A N 1
ATOM 2910 C CA . ALA A 1 389 ? -4.588 3.932 -0.578 1.00 98.31 389 ALA A CA 1
ATOM 2911 C C . ALA A 1 389 ? -5.036 3.010 0.563 1.00 98.31 389 ALA A C 1
ATOM 2913 O O . ALA A 1 389 ? -6.030 3.296 1.227 1.00 98.31 389 ALA A O 1
ATOM 2914 N N . TRP A 1 390 ? -4.264 1.966 0.879 1.00 98.50 390 TRP A N 1
ATOM 2915 C CA . TRP A 1 390 ? -4.618 1.021 1.947 1.00 98.50 390 TRP A CA 1
ATOM 2916 C C . TRP A 1 390 ? -4.607 1.654 3.347 1.00 98.50 390 TRP A C 1
ATOM 2918 O O . TRP A 1 390 ? -5.459 1.331 4.177 1.00 98.50 390 TRP A O 1
ATOM 2928 N N . PHE A 1 391 ? -3.725 2.627 3.600 1.00 98.69 391 PHE A N 1
ATOM 2929 C CA . PHE A 1 391 ? -3.779 3.429 4.827 1.00 98.69 391 PHE A CA 1
ATOM 2930 C C . PHE A 1 391 ? -5.013 4.336 4.862 1.00 98.69 391 PHE A C 1
ATOM 2932 O O . PHE A 1 391 ? -5.654 4.451 5.905 1.00 98.69 391 PHE A O 1
ATOM 2939 N N . ALA A 1 392 ? -5.385 4.956 3.739 1.00 98.25 392 ALA A N 1
ATOM 2940 C CA . ALA A 1 392 ? -6.585 5.787 3.654 1.00 98.25 392 ALA A CA 1
ATOM 2941 C C . ALA A 1 392 ? -7.865 4.966 3.895 1.00 98.25 392 ALA A C 1
ATOM 2943 O O . ALA A 1 392 ? -8.727 5.390 4.665 1.00 98.25 392 ALA A O 1
ATOM 2944 N N . LEU A 1 393 ? -7.955 3.761 3.320 1.00 97.69 393 LEU A N 1
ATOM 2945 C CA . LEU A 1 393 ? -9.061 2.827 3.546 1.00 97.69 393 LEU A CA 1
ATOM 2946 C C . LEU A 1 393 ? -9.153 2.398 5.020 1.00 97.69 393 LEU A C 1
ATOM 2948 O O . LEU A 1 393 ? -10.236 2.431 5.606 1.00 97.69 393 LEU A O 1
ATOM 2952 N N . MET A 1 394 ? -8.022 2.075 5.659 1.00 98.00 394 MET A N 1
ATOM 2953 C CA . MET A 1 394 ? -8.002 1.743 7.090 1.00 98.00 394 MET A CA 1
ATOM 2954 C C . MET A 1 394 ? -8.365 2.954 7.969 1.00 98.00 394 MET A C 1
ATOM 2956 O O . MET A 1 394 ? -9.074 2.812 8.964 1.00 98.00 394 MET A O 1
ATOM 2960 N N . ALA A 1 395 ? -7.955 4.167 7.586 1.00 97.25 395 ALA A N 1
ATOM 2961 C CA . ALA A 1 395 ? -8.341 5.394 8.282 1.00 97.25 395 ALA A CA 1
ATOM 2962 C C . ALA A 1 395 ? -9.857 5.646 8.228 1.00 97.25 395 ALA A C 1
ATOM 2964 O O . ALA A 1 395 ? -10.445 6.068 9.228 1.00 97.25 395 ALA A O 1
ATOM 2965 N N . LEU A 1 396 ? -10.493 5.374 7.082 1.00 95.06 396 LEU A N 1
ATOM 2966 C CA . LEU A 1 396 ? -11.948 5.455 6.921 1.00 95.06 396 LEU A CA 1
ATOM 2967 C C . LEU A 1 396 ? -12.668 4.440 7.814 1.00 95.06 396 LEU A C 1
ATOM 2969 O O . LEU A 1 396 ? -13.617 4.806 8.513 1.00 95.06 396 LEU A O 1
ATOM 2973 N N . ALA A 1 397 ? -12.178 3.198 7.849 1.00 93.88 397 ALA A N 1
ATOM 2974 C CA . ALA A 1 397 ? -12.707 2.149 8.716 1.00 93.88 397 ALA A CA 1
ATOM 2975 C C . ALA A 1 397 ? -12.618 2.537 10.206 1.00 93.88 397 ALA A C 1
ATOM 2977 O O . ALA A 1 397 ? -13.628 2.523 10.915 1.00 93.88 397 ALA A O 1
ATOM 2978 N N . ALA A 1 398 ? -11.441 2.976 10.661 1.00 93.25 398 ALA A N 1
ATOM 2979 C CA . ALA A 1 398 ? -11.217 3.399 12.044 1.00 93.25 398 ALA A CA 1
ATOM 2980 C C . ALA A 1 398 ? -12.071 4.625 12.434 1.00 93.25 398 ALA A C 1
ATOM 2982 O O . ALA A 1 398 ? -12.640 4.676 13.526 1.00 93.25 398 ALA A O 1
ATOM 2983 N N . GLY A 1 399 ? -12.234 5.599 11.529 1.00 89.12 399 GLY A N 1
ATOM 2984 C CA . GLY A 1 399 ? -13.029 6.809 11.781 1.00 89.12 399 GLY A CA 1
ATOM 2985 C C . GLY A 1 399 ? -14.536 6.550 11.901 1.00 89.12 399 GLY A C 1
ATOM 2986 O O . GLY A 1 399 ? -15.230 7.232 12.659 1.00 89.12 399 GLY A O 1
ATOM 2987 N N . GLY A 1 400 ? -15.054 5.540 11.195 1.00 75.50 400 GLY A N 1
ATOM 2988 C CA . GLY A 1 400 ? -16.463 5.140 11.262 1.00 75.50 400 GLY A CA 1
ATOM 2989 C C . GLY A 1 400 ? -16.864 4.443 12.570 1.00 75.50 400 GLY A C 1
ATOM 2990 O O . GLY A 1 400 ? -18.054 4.415 12.897 1.00 75.50 400 GLY A O 1
ATOM 2991 N N . SER A 1 401 ? -15.896 3.895 13.313 1.00 60.06 401 SER A N 1
ATOM 2992 C CA . SER A 1 401 ? -16.112 3.182 14.582 1.00 60.06 401 SER A CA 1
ATOM 2993 C C . SER A 1 401 ? -16.416 4.147 15.742 1.00 60.06 401 SER A C 1
ATOM 2995 O O . SER A 1 401 ? -17.367 3.946 16.503 1.00 60.06 401 SER A O 1
ATOM 2997 N N . LEU A 1 402 ? -15.701 5.278 15.809 1.00 52.38 402 LEU A N 1
ATOM 2998 C CA . LEU A 1 402 ? -15.820 6.269 16.891 1.00 52.38 402 LEU A CA 1
ATOM 2999 C C . LEU A 1 402 ? -17.199 6.945 16.945 1.00 52.38 402 LEU A C 1
ATOM 3001 O O . LEU A 1 402 ? -17.808 7.039 18.012 1.00 52.38 402 LEU A O 1
ATOM 3005 N N . LYS A 1 403 ? -17.757 7.332 15.790 1.00 58.53 403 LYS A N 1
ATOM 3006 C CA . LYS A 1 403 ? -19.064 8.018 15.734 1.00 58.53 403 LYS A CA 1
ATOM 3007 C C . LYS A 1 403 ? -20.224 7.157 16.230 1.00 58.53 403 LYS A C 1
ATOM 3009 O O . LYS A 1 403 ? -21.200 7.690 16.758 1.00 58.53 403 LYS A O 1
ATOM 3014 N N . ARG A 1 404 ? -20.141 5.830 16.078 1.00 56.59 404 ARG A N 1
ATOM 3015 C CA . ARG A 1 404 ? -21.193 4.914 16.546 1.00 56.59 404 ARG A CA 1
ATOM 3016 C C . ARG A 1 404 ? -21.168 4.731 18.053 1.00 56.59 404 ARG A C 1
ATOM 3018 O O . ARG A 1 404 ? -22.230 4.766 18.661 1.00 56.59 404 ARG A O 1
ATOM 3025 N N . HIS A 1 405 ? -19.986 4.626 18.657 1.00 53.06 405 HIS A N 1
ATOM 3026 C CA . HIS A 1 405 ? -19.875 4.570 20.114 1.00 53.06 405 HIS A CA 1
ATOM 3027 C C . HIS A 1 405 ? -20.390 5.851 20.781 1.00 53.06 405 HIS A C 1
ATOM 3029 O O . HIS A 1 405 ? -21.080 5.774 21.795 1.00 53.06 405 HIS A O 1
ATOM 3035 N N . GLU A 1 406 ? -20.141 7.018 20.185 1.00 64.12 406 GLU A N 1
ATOM 3036 C CA . GLU A 1 406 ? -20.707 8.279 20.677 1.00 64.12 406 GLU A CA 1
ATOM 3037 C C . GLU A 1 406 ? -22.227 8.366 20.495 1.00 64.12 406 GLU A C 1
ATOM 3039 O O . GLU A 1 406 ? -22.917 8.858 21.386 1.00 64.12 406 GLU A O 1
ATOM 3044 N N . THR A 1 407 ? -22.758 7.879 19.367 1.00 70.00 407 THR A N 1
ATOM 3045 C CA . THR A 1 407 ? -24.207 7.895 19.097 1.00 70.00 407 THR A CA 1
ATOM 3046 C C . THR A 1 407 ? -24.949 6.945 20.037 1.00 70.00 407 THR A C 1
ATOM 3048 O O . THR A 1 407 ? -25.867 7.380 20.722 1.00 70.00 407 THR A O 1
ATOM 3051 N N . ALA A 1 408 ? -24.483 5.700 20.170 1.00 62.84 408 ALA A N 1
ATOM 3052 C CA . ALA A 1 408 ? -25.082 4.709 21.064 1.00 62.84 408 ALA A CA 1
ATOM 3053 C C . ALA A 1 408 ? -25.014 5.139 22.539 1.00 62.84 408 ALA A C 1
ATOM 3055 O O . ALA A 1 408 ? -25.956 4.938 23.298 1.00 62.84 408 ALA A O 1
ATOM 3056 N N . ARG A 1 409 ? -23.917 5.786 22.961 1.00 69.88 409 ARG A N 1
ATOM 3057 C CA . ARG A 1 409 ? -23.807 6.328 24.322 1.00 69.88 409 ARG A CA 1
ATOM 3058 C C . ARG A 1 409 ? -24.794 7.469 24.567 1.00 69.88 409 ARG A C 1
ATOM 3060 O O . ARG A 1 409 ? -25.291 7.579 25.679 1.00 69.88 409 ARG A O 1
ATOM 3067 N N . ARG A 1 410 ? -25.065 8.311 23.564 1.00 76.19 410 ARG A N 1
ATOM 3068 C CA . ARG A 1 410 ? -26.065 9.384 23.673 1.00 76.19 410 ARG A CA 1
ATOM 3069 C C . ARG A 1 410 ? -27.481 8.831 23.736 1.00 76.19 410 ARG A C 1
ATOM 3071 O O . ARG A 1 410 ? -28.224 9.261 24.598 1.00 76.19 410 ARG A O 1
ATOM 3078 N N . GLU A 1 411 ? -27.810 7.849 22.903 1.00 80.69 411 GLU A N 1
ATOM 3079 C CA . GLU A 1 411 ? -29.123 7.189 22.943 1.00 80.69 411 GLU A CA 1
ATOM 3080 C C . GLU A 1 411 ? -29.385 6.545 24.312 1.00 80.69 411 GLU A C 1
ATOM 3082 O O . GLU A 1 411 ? -30.448 6.751 24.880 1.00 80.69 411 GLU A O 1
ATOM 3087 N N . LEU A 1 412 ? -28.387 5.881 24.908 1.00 77.00 412 LEU A N 1
ATOM 3088 C CA . LEU A 1 412 ? -28.501 5.318 26.262 1.00 77.00 412 LEU A CA 1
ATOM 3089 C C . LEU A 1 412 ? -28.639 6.376 27.369 1.00 77.00 412 LEU A C 1
ATOM 3091 O O . LEU A 1 412 ? -29.226 6.095 28.411 1.00 77.00 412 LEU A O 1
ATOM 3095 N N . VAL A 1 413 ? -28.052 7.563 27.193 1.00 82.12 413 VAL A N 1
ATOM 3096 C CA . VAL A 1 413 ? -28.207 8.673 28.149 1.00 82.12 413 VAL A CA 1
ATOM 3097 C C . VAL A 1 413 ? -29.594 9.293 28.009 1.00 82.12 413 VAL A C 1
ATOM 3099 O O . VAL A 1 413 ? -30.267 9.458 29.019 1.00 82.12 413 VAL A O 1
ATOM 3102 N N . ASP A 1 414 ? -30.049 9.540 26.780 1.00 82.94 414 ASP A N 1
ATOM 3103 C CA . ASP A 1 414 ? -31.385 10.074 26.500 1.00 82.94 414 ASP A CA 1
ATOM 3104 C C . ASP A 1 414 ? -32.482 9.103 26.990 1.00 82.94 414 ASP A C 1
ATOM 3106 O O . ASP A 1 414 ? -33.493 9.535 27.538 1.00 82.94 414 ASP A O 1
ATOM 3110 N N . GLU A 1 415 ? -32.277 7.788 26.853 1.00 81.94 415 GLU A N 1
ATOM 3111 C CA . GLU A 1 415 ? -33.202 6.760 27.348 1.00 81.94 415 GLU A CA 1
ATOM 3112 C C . GLU A 1 415 ? -33.230 6.704 28.886 1.00 81.94 415 GLU A C 1
ATOM 3114 O O . GLU A 1 415 ? -34.302 6.601 29.480 1.00 81.94 415 GLU A O 1
ATOM 3119 N N . ARG A 1 416 ? -32.080 6.856 29.560 1.00 80.88 416 ARG A N 1
ATOM 3120 C CA . ARG A 1 416 ? -32.032 6.959 31.031 1.00 80.88 416 ARG A CA 1
ATOM 3121 C C . ARG A 1 416 ? -32.717 8.223 31.546 1.00 80.88 416 ARG A C 1
ATOM 3123 O O . ARG A 1 416 ? -33.522 8.129 32.469 1.00 80.88 416 ARG A O 1
ATOM 3130 N N . GLU A 1 417 ? -32.479 9.365 30.899 1.00 84.50 417 GLU A N 1
ATOM 3131 C CA . GLU A 1 417 ? -33.148 10.627 31.237 1.00 84.50 417 GLU A CA 1
ATOM 3132 C C . GLU A 1 417 ? -34.669 10.549 31.020 1.00 84.50 417 GLU A C 1
ATOM 3134 O O . GLU A 1 417 ? -35.429 11.095 31.818 1.00 84.50 417 GLU A O 1
ATOM 3139 N N . GLN A 1 418 ? -35.141 9.828 29.994 1.00 81.50 418 GLN A N 1
ATOM 3140 C CA . GLN A 1 418 ? -36.577 9.604 29.771 1.00 81.50 418 GLN A CA 1
ATOM 3141 C C . GLN A 1 418 ? -37.223 8.687 30.815 1.00 81.50 418 GLN A C 1
ATOM 3143 O O . GLN A 1 418 ? -38.404 8.857 31.118 1.00 81.50 418 GLN A O 1
ATOM 3148 N N . ILE A 1 419 ? -36.473 7.734 31.372 1.00 88.56 419 ILE A N 1
ATOM 3149 C CA . ILE A 1 419 ? -36.970 6.804 32.398 1.00 88.56 419 ILE A CA 1
ATOM 3150 C C . ILE A 1 419 ? -36.907 7.431 33.810 1.00 88.56 419 ILE A C 1
ATOM 3152 O O . ILE A 1 419 ? -37.481 6.886 34.751 1.00 88.56 419 ILE A O 1
ATOM 3156 N N . GLY A 1 420 ? -36.285 8.607 33.972 1.00 75.88 420 GLY A N 1
ATOM 3157 C CA . GLY A 1 420 ? -36.188 9.298 35.264 1.00 75.88 420 GLY A CA 1
ATOM 3158 C C . GLY A 1 420 ? -35.238 8.620 36.259 1.00 75.88 420 GLY A C 1
ATOM 3159 O O . GLY A 1 420 ? -35.406 8.783 37.469 1.00 75.88 420 GLY A O 1
ATOM 3160 N N . LEU A 1 421 ? -34.274 7.848 35.746 1.00 53.69 421 LEU A N 1
ATOM 3161 C CA . LEU A 1 421 ? -33.135 7.283 36.482 1.00 53.69 421 LEU A CA 1
ATOM 3162 C C . LEU A 1 421 ? -31.942 8.237 36.406 1.00 53.69 421 LEU A C 1
ATOM 3164 O O . LEU A 1 421 ? -31.254 8.385 37.442 1.00 53.69 421 LEU A O 1
#

Foldseek 3Di:
DVVVVVVVVVVVVVVVVVVVVVVVPPDPDPVVVVVVVVVVLVVLLVLLLCLQLLLQLQVQCVVPNPVSSVVLSVVLSVCSVVQDQDPPPQDPVNLVVLLVVVLVVLVVCLVPQQVVQCPLDVVGFDQQFQLLLQQLVCVVVVHQSQVDAGSVRHTNQWFQLSSVQQNVVSVVPTSLCLLSPLLSVLLVLLCVLQVHSRVSSSSSCSNVVSHNLSSCCSNRSHCLQSLLSQLVVLLSCCLPDPPNLVSLLSNLSSCSGAVLSVLLLLLSLLQCCVPPRNVSSVSSSVSSVVNSCVRHVVSCVVPVPSSNNVVVLVLQVVLCVVPNCRSVVQVVVLSVQSNVLSNDDDDQLSSLLSQLVSQVSSLVVSQVSVCVVVVHRRSNSSSNNSNNSSSSSSSSSNVNNVVVVVVVVVVVVVVCVVVVD

Solvent-accessible surface area (backbone atoms only — not comparable to full-atom values): 21366 Å² total; per-residue (Å²): 122,79,68,65,61,58,54,56,55,56,52,52,55,53,52,54,54,50,56,57,54,57,64,71,66,68,70,81,64,72,70,63,58,57,54,55,56,53,57,53,51,51,53,52,46,50,53,52,41,50,42,30,36,45,20,14,34,24,56,38,29,75,79,46,34,71,66,37,27,50,53,48,48,54,52,45,47,54,45,60,77,60,57,80,76,81,62,94,80,68,50,68,71,54,46,51,50,52,49,51,51,50,50,52,50,52,50,49,50,31,70,62,43,22,68,67,35,53,62,73,39,97,95,44,40,44,69,55,21,50,35,35,31,52,27,11,52,25,49,77,68,75,39,76,38,49,84,48,60,35,93,85,67,44,68,37,48,60,31,50,21,40,21,62,70,22,29,73,30,31,75,75,72,40,27,33,52,39,39,73,50,36,54,56,53,49,38,52,49,37,18,66,60,43,73,32,64,60,61,23,47,52,51,48,50,50,45,63,75,54,11,60,36,57,50,45,27,46,34,36,22,33,51,57,56,28,51,33,40,46,35,49,51,21,51,54,45,34,75,71,50,87,61,35,65,63,27,20,33,54,24,11,35,37,32,25,20,39,76,78,49,56,52,43,51,45,38,55,32,30,44,30,32,74,76,76,27,60,69,58,16,52,50,36,50,51,41,20,50,49,38,28,43,67,52,41,47,59,56,38,74,72,37,64,86,53,41,38,40,63,58,54,54,45,76,43,43,61,44,30,79,81,40,83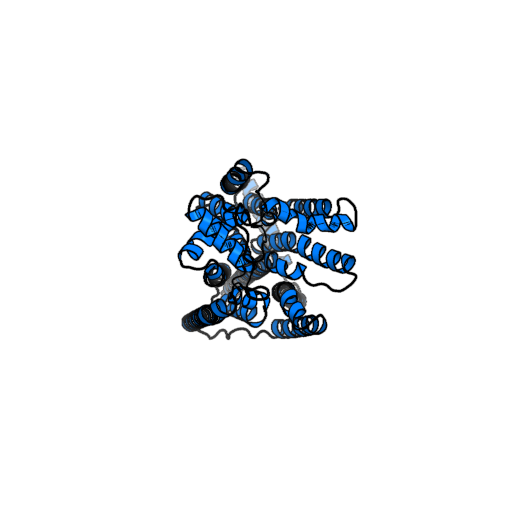,58,42,19,59,50,51,54,52,49,41,46,51,50,17,49,61,63,18,72,57,95,56,56,74,24,49,50,28,39,50,47,14,49,45,46,39,48,62,31,52,51,47,27,53,50,46,20,64,75,68,73,40,95,48,46,72,40,25,55,56,33,33,55,14,18,55,26,39,54,50,14,52,35,39,50,60,33,56,59,48,57,54,48,54,54,46,52,55,49,55,51,38,64,73,71,74,112

Secondary structure (DSSP, 8-state):
-HHHHHHHHHHHHHHHHHHHHHHHSS---THHHHHHHHHHHHHHHHHHHHHHHHHHHHHHHHHHHHHHHHHHHHHHHHHHHTPPPPPTT--HHHHHHHHHHHHHHHHHHHHHHHHHH---STTSS-HHHHHHHHHHHHHHTTS-GGG-B-TTS-B--S-HHHHHHHHHHHHTT-TTHHHHHHHHHHHHHHHHHHT-HHHHHHHHHHHHHH-HHHHHHHHH--SHHHHHHHHHHHHHHHHH-S-HHHHHHHHHHHHTT-GGGGGGHHHHHHHHHHHT-HHHHHHHHHHHHHHHHHHHHHHHHH-SSS-GGGGGGHHHHGGGGTSTTHHHHHHHHHHHHHHHHTSS---HHHHHHHHHHHHHHHHHHHHHHHHHHHTS---GGGGGGHHHHHHHHHHHHHHHHHHHHHHHHHHHHHHHHHHT-

Mean predicted aligned error: 7.32 Å